Protein AF-A0A815B1P6-F1 (afdb_monomer_lite)

Organism: NCBI:txid433720

Structure (mmCIF, N/CA/C/O backbone):
data_AF-A0A815B1P6-F1
#
_entry.id   AF-A0A815B1P6-F1
#
loop_
_atom_site.group_PDB
_atom_site.id
_atom_site.type_symbol
_atom_site.label_atom_id
_atom_site.label_alt_id
_atom_site.label_comp_id
_atom_site.label_asym_id
_atom_site.label_entity_id
_atom_site.label_seq_id
_atom_site.pdbx_PDB_ins_code
_atom_site.Cartn_x
_atom_site.Cartn_y
_atom_site.Cartn_z
_atom_site.occupancy
_atom_site.B_iso_or_equiv
_atom_site.auth_seq_id
_atom_site.auth_comp_id
_atom_site.auth_asym_id
_atom_site.auth_atom_id
_atom_site.pdbx_PDB_model_num
ATOM 1 N N . MET A 1 1 ? 48.142 -3.566 66.176 1.00 39.28 1 MET A N 1
ATOM 2 C CA . MET A 1 1 ? 48.020 -4.887 65.515 1.00 39.28 1 MET A CA 1
ATOM 3 C C . MET A 1 1 ? 46.578 -5.374 65.612 1.00 39.28 1 MET A C 1
ATOM 5 O O . MET A 1 1 ? 46.010 -5.232 66.684 1.00 39.28 1 MET A O 1
ATOM 9 N N . ARG A 1 2 ? 46.090 -6.019 64.538 1.00 30.42 2 ARG A N 1
ATOM 10 C CA . ARG A 1 2 ? 44.791 -6.703 64.294 1.00 30.42 2 ARG A CA 1
ATOM 11 C C . ARG A 1 2 ? 43.820 -5.960 63.359 1.00 30.42 2 ARG A C 1
ATOM 13 O O . ARG A 1 2 ? 43.646 -4.753 63.458 1.00 30.42 2 ARG A O 1
ATOM 20 N N . ARG A 1 3 ? 43.273 -6.736 62.411 1.00 31.59 3 ARG A N 1
ATOM 21 C CA . ARG A 1 3 ? 42.386 -6.380 61.288 1.00 31.59 3 ARG A CA 1
ATOM 22 C C . ARG A 1 3 ? 41.063 -7.148 61.417 1.00 31.59 3 ARG A C 1
ATOM 24 O O . ARG A 1 3 ? 41.103 -8.297 61.848 1.00 31.59 3 ARG A O 1
ATOM 31 N N . SER A 1 4 ? 39.991 -6.568 60.882 1.00 27.58 4 SER A N 1
ATOM 32 C CA . SER A 1 4 ? 38.848 -7.243 60.229 1.00 27.58 4 SER A CA 1
ATOM 33 C C . SER A 1 4 ? 38.006 -6.146 59.550 1.00 27.58 4 SER A C 1
ATOM 35 O O . SER A 1 4 ? 37.340 -5.385 60.241 1.00 27.58 4 SER A O 1
ATOM 37 N N . SER A 1 5 ? 38.294 -5.786 58.294 1.00 31.67 5 SER A N 1
ATOM 38 C CA . SER A 1 5 ? 37.681 -6.344 57.067 1.00 31.67 5 SER A CA 1
ATOM 39 C C . SER A 1 5 ? 36.229 -5.887 56.847 1.00 31.67 5 SER A C 1
ATOM 41 O O . SER A 1 5 ? 35.300 -6.503 57.362 1.00 31.67 5 SER A O 1
ATOM 43 N N . PHE A 1 6 ? 36.073 -4.821 56.055 1.00 30.84 6 PHE A N 1
ATOM 44 C CA . PHE A 1 6 ? 34.817 -4.438 55.399 1.00 30.84 6 PHE A CA 1
ATOM 45 C C . PHE A 1 6 ? 34.526 -5.388 54.222 1.00 30.84 6 PHE A C 1
ATOM 47 O O . PHE A 1 6 ? 35.464 -5.940 53.643 1.00 30.84 6 PHE A O 1
ATOM 54 N N . GLY A 1 7 ? 33.246 -5.568 53.884 1.00 29.27 7 GLY A N 1
ATOM 55 C CA . GLY A 1 7 ? 32.811 -6.169 52.618 1.00 29.27 7 GLY A CA 1
ATOM 56 C C . GLY A 1 7 ? 32.680 -5.092 51.541 1.00 29.27 7 GLY A C 1
ATOM 57 O O . GLY A 1 7 ? 32.304 -3.968 51.865 1.00 29.27 7 GLY A O 1
ATOM 58 N N . ASP A 1 8 ? 33.026 -5.440 50.305 1.00 31.31 8 ASP A N 1
ATOM 59 C CA . ASP A 1 8 ? 33.195 -4.521 49.173 1.00 31.31 8 ASP A CA 1
ATOM 60 C C . ASP A 1 8 ? 32.276 -4.926 48.009 1.00 31.31 8 ASP A C 1
ATOM 62 O O . ASP A 1 8 ? 31.974 -6.114 47.840 1.00 31.31 8 ASP A O 1
ATOM 66 N N . ASP A 1 9 ? 31.841 -3.952 47.212 1.00 34.06 9 ASP A N 1
ATOM 67 C CA . ASP A 1 9 ? 30.987 -4.187 46.045 1.00 34.06 9 ASP A CA 1
ATOM 68 C C . ASP A 1 9 ? 31.783 -4.898 44.941 1.00 34.06 9 ASP A C 1
ATOM 70 O O . ASP A 1 9 ? 32.860 -4.459 44.540 1.00 34.06 9 ASP A O 1
ATOM 74 N N . SER A 1 10 ? 31.245 -5.993 44.393 1.00 30.42 10 SER A N 1
ATOM 75 C CA . SER A 1 10 ? 31.849 -6.662 43.233 1.00 30.42 10 SER A CA 1
ATOM 76 C C . SER A 1 10 ? 30.818 -7.081 42.187 1.00 30.42 10 SER A C 1
ATOM 78 O O . SER A 1 10 ? 30.199 -8.138 42.244 1.00 30.42 10 SER A O 1
ATOM 80 N N . TYR A 1 11 ? 30.702 -6.197 41.198 1.00 27.20 11 TYR A N 1
ATOM 81 C CA . TYR A 1 11 ? 30.498 -6.476 39.775 1.00 27.20 11 TYR A CA 1
ATOM 82 C C . TYR A 1 11 ? 30.692 -7.964 39.400 1.00 27.20 11 TYR A C 1
ATOM 84 O O . TYR A 1 11 ? 31.814 -8.478 39.460 1.00 27.20 11 TYR A O 1
ATOM 92 N N . GLU A 1 12 ? 29.626 -8.661 38.987 1.00 27.64 12 GLU A N 1
ATOM 93 C CA . GLU A 1 12 ? 29.755 -10.037 38.491 1.00 27.64 12 GLU A CA 1
ATOM 94 C C . GLU A 1 12 ? 30.595 -10.060 37.205 1.00 27.64 12 GLU A C 1
ATOM 96 O O . GLU A 1 12 ? 30.211 -9.517 36.169 1.00 27.64 12 GLU A O 1
ATOM 101 N N . MET A 1 13 ? 31.755 -10.716 37.262 1.00 24.25 13 MET A N 1
ATOM 102 C CA . MET A 1 13 ? 32.588 -10.947 36.083 1.00 24.25 13 MET A CA 1
ATOM 103 C C . MET A 1 13 ? 31.879 -11.910 35.114 1.00 24.25 13 MET A C 1
ATOM 105 O O . MET A 1 13 ? 31.522 -13.021 35.526 1.00 24.25 13 MET A O 1
ATOM 109 N N . PRO A 1 14 ? 31.740 -11.571 33.817 1.00 28.56 14 PRO A N 1
ATOM 110 C CA . PRO A 1 14 ? 31.275 -12.523 32.816 1.00 28.56 14 PRO A CA 1
ATOM 111 C C . PRO A 1 14 ? 32.204 -13.741 32.755 1.00 28.56 14 PRO A C 1
ATOM 113 O O . PRO A 1 14 ? 33.428 -13.614 32.666 1.00 28.56 14 PRO A O 1
ATOM 116 N N . ARG A 1 15 ? 31.620 -14.941 32.818 1.00 29.95 15 ARG A N 1
ATOM 117 C CA . ARG A 1 15 ? 32.366 -16.208 32.820 1.00 29.95 15 ARG A CA 1
ATOM 118 C C . ARG A 1 15 ? 33.103 -16.412 31.483 1.00 29.95 15 ARG A C 1
ATOM 120 O O . ARG A 1 15 ? 32.561 -16.045 30.439 1.00 29.95 15 ARG A O 1
ATOM 127 N N . PRO A 1 16 ? 34.292 -17.045 31.469 1.00 30.78 16 PRO A N 1
ATOM 128 C CA . PRO A 1 16 ? 34.974 -17.382 30.221 1.00 30.78 16 PRO A CA 1
ATOM 129 C C . PRO A 1 16 ? 34.149 -18.392 29.409 1.00 30.78 16 PRO A C 1
ATOM 131 O O . PRO A 1 16 ? 33.621 -19.359 29.960 1.00 30.78 16 PRO A O 1
ATOM 134 N N . CYS A 1 17 ? 34.046 -18.172 28.096 1.00 30.66 17 CYS A N 1
ATOM 135 C CA . CYS A 1 17 ? 33.243 -19.012 27.206 1.00 30.66 17 CYS A CA 1
ATOM 136 C C . CYS A 1 17 ? 33.751 -20.469 27.160 1.00 30.66 17 CYS A C 1
ATOM 138 O O . CYS A 1 17 ? 34.960 -20.689 27.025 1.00 30.66 17 CYS A O 1
ATOM 140 N N . PRO A 1 18 ? 32.855 -21.476 27.182 1.00 33.75 18 PRO A N 1
ATOM 141 C CA . PRO A 1 18 ? 33.195 -22.829 26.759 1.00 33.75 18 PRO A CA 1
ATOM 142 C C . PRO A 1 18 ? 33.588 -22.845 25.276 1.00 33.75 18 PRO A C 1
ATOM 144 O O . PRO A 1 18 ? 33.117 -22.028 24.487 1.00 33.75 18 PRO A O 1
ATOM 147 N N . ARG A 1 19 ? 34.405 -23.823 24.869 1.00 38.09 19 ARG A N 1
ATOM 148 C CA . ARG A 1 19 ? 34.624 -24.116 23.444 1.00 38.09 19 ARG A CA 1
ATOM 149 C C . ARG A 1 19 ? 33.308 -24.611 22.833 1.00 38.09 19 ARG A C 1
ATOM 151 O O . ARG A 1 19 ? 32.900 -25.730 23.129 1.00 38.09 19 ARG A O 1
ATOM 158 N N . GLY A 1 20 ? 32.679 -23.807 21.984 1.00 37.66 20 GLY A N 1
ATOM 159 C CA . GLY A 1 20 ? 31.455 -24.177 21.277 1.00 37.66 20 GLY A CA 1
ATOM 160 C C . GLY A 1 20 ? 31.004 -23.068 20.333 1.00 37.66 20 GLY A C 1
ATOM 161 O O . GLY A 1 20 ? 31.048 -21.893 20.687 1.00 37.66 20 GLY A O 1
ATOM 162 N N . THR A 1 21 ? 30.613 -23.451 19.123 1.00 38.09 21 THR A N 1
ATOM 163 C CA . THR A 1 21 ? 29.996 -22.580 18.116 1.00 38.09 21 THR A CA 1
ATOM 164 C C . THR A 1 21 ? 28.660 -22.027 18.611 1.00 38.09 21 THR A C 1
ATOM 166 O O . THR A 1 21 ? 27.879 -22.767 19.210 1.00 38.09 21 THR A O 1
ATOM 169 N N . TRP A 1 22 ? 28.361 -20.762 18.305 1.00 41.94 22 TRP A N 1
ATOM 170 C CA . TRP A 1 22 ? 26.988 -20.260 18.389 1.00 41.94 22 TRP A CA 1
ATOM 171 C C . TRP A 1 22 ? 26.105 -20.985 17.364 1.00 41.94 22 TRP A C 1
ATOM 173 O O . TRP A 1 22 ? 26.556 -21.296 16.265 1.00 41.94 22 TRP A O 1
ATOM 183 N N . SER A 1 23 ? 24.854 -21.259 17.733 1.00 38.50 23 SER A N 1
ATOM 184 C CA . SER A 1 23 ? 23.866 -21.955 16.898 1.00 38.50 23 SER A CA 1
ATOM 185 C C . SER A 1 23 ? 22.633 -21.073 16.672 1.00 38.50 23 SER A C 1
ATOM 187 O O . SER A 1 23 ? 21.527 -21.410 17.089 1.00 38.50 23 SER A O 1
ATOM 189 N N . GLY A 1 24 ? 22.860 -19.914 16.056 1.00 45.22 24 GLY A N 1
ATOM 190 C CA . GLY A 1 24 ? 21.838 -18.992 15.557 1.00 45.22 24 GLY A CA 1
ATOM 191 C C . GLY A 1 24 ? 22.233 -18.480 14.169 1.00 45.22 24 GLY A C 1
ATOM 192 O O . GLY A 1 24 ? 23.372 -18.686 13.741 1.00 45.22 24 GLY A O 1
ATOM 193 N N . ALA A 1 25 ? 21.305 -17.833 13.462 1.00 36.12 25 ALA A N 1
ATOM 194 C CA . ALA A 1 25 ? 21.608 -17.176 12.189 1.00 36.12 25 ALA A CA 1
ATOM 195 C C . ALA A 1 25 ? 22.727 -16.125 12.378 1.00 36.12 25 ALA A C 1
ATOM 197 O O . ALA A 1 25 ? 22.772 -15.462 13.413 1.00 36.12 25 ALA A O 1
ATOM 198 N N . GLY A 1 26 ? 23.656 -16.023 11.421 1.00 50.31 26 GLY A N 1
ATOM 199 C CA . GLY A 1 26 ? 24.829 -15.134 11.513 1.00 50.31 26 GLY A CA 1
ATOM 200 C C . GLY A 1 26 ? 26.059 -15.689 12.250 1.00 50.31 26 GLY A C 1
ATOM 201 O O . GLY A 1 26 ? 26.994 -14.941 12.528 1.00 50.31 26 GLY A O 1
ATOM 202 N N . ALA A 1 27 ? 26.111 -16.988 12.574 1.00 51.09 27 ALA A N 1
ATOM 203 C CA . ALA A 1 27 ? 27.215 -17.589 13.337 1.00 51.09 27 ALA A CA 1
ATOM 204 C C . ALA A 1 27 ? 28.598 -17.521 12.635 1.00 51.09 27 ALA A C 1
ATOM 206 O O . ALA A 1 27 ? 28.999 -18.431 11.908 1.00 51.09 27 ALA A O 1
ATOM 207 N N . GLY A 1 28 ? 29.361 -16.460 12.913 1.00 57.34 28 GLY A N 1
ATOM 208 C CA . GLY A 1 28 ? 30.761 -16.303 12.505 1.00 57.34 28 GLY A CA 1
ATOM 209 C C . GLY A 1 28 ? 31.775 -17.071 13.368 1.00 57.34 28 GLY A C 1
ATOM 210 O O . GLY A 1 28 ? 31.458 -17.631 14.421 1.00 57.34 28 GLY A O 1
ATOM 211 N N . THR A 1 29 ? 33.045 -17.067 12.948 1.00 60.94 29 THR A N 1
ATOM 212 C CA . THR A 1 29 ? 34.158 -17.663 13.711 1.00 60.94 29 THR A CA 1
ATOM 213 C C . THR A 1 29 ? 34.963 -16.599 14.456 1.00 60.94 29 THR A C 1
ATOM 215 O O . THR A 1 29 ? 35.676 -15.795 13.859 1.00 60.94 29 THR A O 1
ATOM 218 N N . CYS A 1 30 ? 34.877 -16.597 15.789 1.00 55.16 30 CYS A N 1
ATOM 219 C CA . CYS A 1 30 ? 35.552 -15.609 16.634 1.00 55.16 30 CYS A CA 1
ATOM 220 C C . CYS A 1 30 ? 36.887 -16.117 17.196 1.00 55.16 30 CYS A C 1
ATOM 222 O O . CYS A 1 30 ? 36.969 -17.207 17.769 1.00 55.16 30 CYS A O 1
ATOM 224 N N . LYS A 1 31 ? 37.936 -15.295 17.081 1.00 62.06 31 LYS A N 1
ATOM 225 C CA . LYS A 1 31 ? 39.251 -15.508 17.704 1.00 62.06 31 LYS A CA 1
ATOM 226 C C . LYS A 1 31 ? 39.463 -14.501 18.836 1.00 62.06 31 LYS A C 1
ATOM 228 O O . LYS A 1 31 ? 39.115 -13.331 18.711 1.00 62.06 31 LYS A O 1
ATOM 233 N N . SER A 1 32 ? 40.039 -14.966 19.944 1.00 55.31 32 SER A N 1
ATOM 234 C CA . SER A 1 32 ? 40.447 -14.113 21.068 1.00 55.31 32 SER A CA 1
ATOM 235 C C . SER A 1 32 ? 41.844 -13.552 20.822 1.00 55.31 32 SER A C 1
ATOM 237 O O . SER A 1 32 ? 42.763 -14.323 20.544 1.00 55.31 32 SER A O 1
ATOM 239 N N . ASN A 1 33 ? 42.018 -12.238 20.992 1.00 57.22 33 ASN A N 1
ATOM 240 C CA . ASN A 1 33 ? 43.315 -11.563 20.858 1.00 57.22 33 ASN A CA 1
ATOM 241 C C . ASN A 1 33 ? 44.064 -11.421 22.200 1.00 57.22 33 ASN A C 1
ATOM 243 O O . ASN A 1 33 ? 44.988 -10.625 22.326 1.00 57.22 33 ASN A O 1
ATOM 247 N N . GLY A 1 34 ? 43.690 -12.204 23.219 1.00 54.84 34 G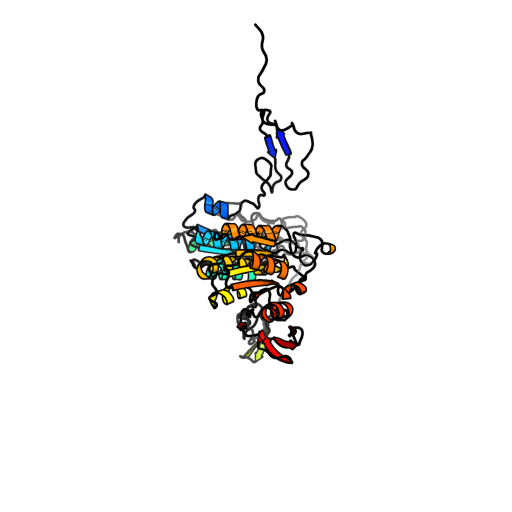LY A N 1
ATOM 248 C CA . GLY A 1 34 ? 44.442 -12.335 24.476 1.00 54.84 34 GLY A CA 1
ATOM 249 C C . GLY A 1 34 ? 44.147 -11.287 25.557 1.00 54.84 34 GLY A C 1
ATOM 250 O O . GLY A 1 34 ? 44.482 -11.520 26.716 1.00 54.84 34 GLY A O 1
ATOM 251 N N . THR A 1 35 ? 43.467 -10.184 25.233 1.00 52.38 35 THR A N 1
ATOM 252 C CA . THR A 1 35 ? 43.112 -9.114 26.188 1.00 52.38 35 THR A CA 1
ATOM 253 C C . THR A 1 35 ? 41.708 -8.567 25.932 1.00 52.38 35 THR A C 1
ATOM 255 O O . THR A 1 35 ? 41.547 -7.545 25.271 1.00 52.38 35 THR A O 1
ATOM 258 N N . ILE A 1 36 ? 40.687 -9.257 26.471 1.00 51.12 36 ILE A N 1
ATOM 259 C CA . ILE A 1 36 ? 39.248 -8.869 26.549 1.00 51.12 36 ILE A CA 1
ATOM 260 C C . ILE A 1 36 ? 38.562 -8.573 25.187 1.00 51.12 36 ILE A C 1
ATOM 262 O O . ILE A 1 36 ? 37.345 -8.449 25.105 1.00 51.12 36 ILE A O 1
ATOM 266 N N . SER A 1 37 ? 39.329 -8.543 24.103 1.00 45.53 37 SER A N 1
ATOM 267 C CA . SER A 1 37 ? 38.927 -8.239 22.738 1.00 45.53 37 SER A CA 1
ATOM 268 C C . SER A 1 37 ? 38.907 -9.506 21.888 1.00 45.53 37 SER A C 1
ATOM 270 O O . SER A 1 37 ? 39.754 -10.401 22.006 1.00 45.53 37 SER A O 1
ATOM 272 N N . PHE A 1 38 ? 37.909 -9.568 21.019 1.00 57.44 38 PHE A N 1
ATOM 273 C CA . PHE A 1 38 ? 37.662 -10.654 20.086 1.00 57.44 38 PHE A CA 1
ATOM 274 C C . PHE A 1 38 ? 37.532 -10.073 18.681 1.00 57.44 38 PHE A C 1
ATOM 276 O O . PHE A 1 38 ? 37.088 -8.943 18.499 1.00 57.44 38 PHE A O 1
ATOM 283 N N . THR A 1 39 ? 37.935 -10.852 17.686 1.00 55.31 39 THR A N 1
ATOM 284 C CA . THR A 1 39 ? 37.709 -10.539 16.275 1.00 55.31 39 THR A CA 1
ATOM 285 C C . THR A 1 39 ? 36.921 -11.692 15.681 1.00 55.31 39 THR A C 1
ATOM 287 O O . THR A 1 39 ? 37.400 -12.830 15.676 1.00 55.31 39 THR A O 1
ATOM 290 N N . CYS A 1 40 ? 35.704 -11.408 15.230 1.00 61.84 40 CYS A N 1
ATOM 291 C CA . CYS A 1 40 ? 34.842 -12.370 14.558 1.00 61.84 40 CYS A CA 1
ATOM 292 C C . CYS A 1 40 ? 34.992 -12.239 13.041 1.00 61.84 40 CYS A C 1
ATOM 294 O O . CYS A 1 40 ? 35.041 -11.135 12.508 1.00 61.84 40 CYS A O 1
ATOM 296 N N . ILE A 1 41 ? 35.109 -13.379 12.362 1.00 66.06 41 ILE A N 1
ATOM 297 C CA . ILE A 1 41 ? 35.019 -13.481 10.905 1.00 66.06 41 ILE A CA 1
ATOM 298 C C . ILE A 1 41 ? 33.587 -13.909 10.601 1.00 66.06 41 ILE A C 1
ATOM 300 O O . ILE A 1 41 ? 33.187 -15.016 10.977 1.00 66.06 41 ILE A O 1
ATOM 304 N N . CYS A 1 42 ? 32.822 -13.015 9.989 1.00 58.25 42 CYS A N 1
ATOM 305 C CA . CYS A 1 42 ? 31.408 -13.214 9.694 1.00 58.25 42 CYS A CA 1
ATOM 306 C C . CYS A 1 42 ? 31.203 -13.938 8.352 1.00 58.25 42 CYS A C 1
ATOM 308 O O . CYS A 1 42 ? 32.096 -13.886 7.505 1.00 58.25 42 CYS A O 1
ATOM 310 N N . PRO A 1 43 ? 30.059 -14.622 8.154 1.00 63.78 43 PRO A N 1
ATOM 311 C CA . PRO A 1 43 ? 29.588 -14.997 6.821 1.00 63.78 43 PRO A CA 1
ATOM 312 C C . PRO A 1 43 ? 29.366 -13.752 5.951 1.00 63.78 43 PRO A C 1
ATOM 314 O O . PRO A 1 43 ? 29.139 -12.671 6.493 1.00 63.78 43 PRO A O 1
ATOM 317 N N . ASP A 1 44 ? 29.375 -13.913 4.626 1.00 51.34 44 ASP A N 1
ATOM 318 C CA . ASP A 1 44 ? 29.385 -12.792 3.669 1.00 51.34 44 ASP A CA 1
ATOM 319 C C . ASP A 1 44 ? 28.204 -11.815 3.822 1.00 51.34 44 ASP A C 1
ATOM 321 O O . ASP A 1 44 ? 28.347 -10.636 3.512 1.00 51.34 44 ASP A O 1
ATOM 325 N N . THR A 1 45 ? 27.068 -12.276 4.359 1.00 51.31 45 THR A N 1
ATOM 326 C CA . THR A 1 45 ? 25.866 -11.463 4.600 1.00 51.31 45 THR A CA 1
ATOM 327 C C . THR A 1 45 ? 25.759 -10.871 6.013 1.00 51.31 45 THR A C 1
ATOM 329 O O . THR A 1 45 ? 24.679 -10.437 6.408 1.00 51.31 45 THR A O 1
ATOM 332 N N . TYR A 1 46 ? 26.836 -10.849 6.811 1.00 54.59 46 TYR A N 1
ATOM 333 C CA . TYR A 1 46 ? 26.812 -10.342 8.194 1.00 54.59 46 TYR A CA 1
ATOM 334 C C . TYR A 1 46 ? 28.028 -9.473 8.561 1.00 54.59 46 TYR A C 1
ATOM 336 O O . TYR A 1 46 ? 29.153 -9.722 8.134 1.00 54.59 46 TYR A O 1
ATOM 344 N N . TYR A 1 47 ? 27.825 -8.481 9.434 1.00 60.66 47 TYR A N 1
ATOM 345 C CA . TYR A 1 47 ? 28.879 -7.631 9.999 1.00 60.66 47 TYR A CA 1
ATOM 346 C C . TYR A 1 47 ? 28.595 -7.210 11.455 1.00 60.66 47 TYR A C 1
ATOM 348 O O . TYR A 1 47 ? 27.600 -7.604 12.060 1.00 60.66 47 TYR A O 1
ATOM 356 N N . GLY A 1 48 ? 29.509 -6.433 12.047 1.00 54.88 48 GLY A N 1
ATOM 357 C CA . GLY A 1 48 ? 29.476 -6.037 13.462 1.00 54.88 48 GLY A CA 1
ATOM 358 C C . GLY A 1 48 ? 30.540 -6.749 14.302 1.00 54.88 48 GLY A C 1
ATOM 359 O O . GLY A 1 48 ? 31.245 -7.631 13.810 1.00 54.88 48 GLY A O 1
ATOM 360 N N . GLU A 1 49 ? 30.698 -6.366 15.573 1.00 63.25 49 GLU A N 1
ATOM 361 C CA . GLU A 1 49 ? 31.739 -6.953 16.446 1.00 63.25 49 GLU A CA 1
ATOM 362 C C . GLU A 1 49 ? 31.487 -8.437 16.769 1.00 63.25 49 GLU A C 1
ATOM 364 O O . GLU A 1 49 ? 32.393 -9.144 17.219 1.00 63.25 49 GLU A O 1
ATOM 369 N N . ARG A 1 50 ? 30.253 -8.907 16.561 1.00 59.59 50 ARG A N 1
ATOM 370 C CA . ARG A 1 50 ? 29.770 -10.260 16.857 1.00 59.59 50 ARG A CA 1
ATOM 371 C C . ARG A 1 50 ? 28.978 -10.872 15.696 1.00 59.59 50 ARG A C 1
ATOM 373 O O . ARG A 1 50 ? 28.325 -11.889 15.912 1.00 59.59 50 ARG A O 1
ATOM 380 N N . CYS A 1 51 ? 29.056 -10.286 14.498 1.00 58.12 51 CYS A N 1
ATOM 381 C CA . CYS A 1 51 ? 28.237 -10.657 13.336 1.00 58.12 51 CYS A CA 1
ATOM 382 C C . CYS A 1 51 ? 26.727 -10.488 13.591 1.00 58.12 51 CYS A C 1
ATOM 384 O O . CYS A 1 51 ? 25.911 -11.271 13.117 1.00 58.12 51 CYS A O 1
ATOM 386 N N . GLU A 1 52 ? 26.369 -9.486 14.398 1.00 57.84 52 GLU A N 1
ATOM 387 C CA . GLU A 1 52 ? 25.007 -9.227 14.869 1.00 57.84 52 GLU A CA 1
ATOM 388 C C . GLU A 1 52 ? 24.125 -8.423 13.900 1.00 57.84 52 GLU A C 1
ATOM 390 O O . GLU A 1 52 ? 22.962 -8.193 14.214 1.00 57.84 52 GLU A O 1
ATOM 395 N N . LYS A 1 53 ? 24.677 -7.980 12.765 1.00 49.31 53 LYS A N 1
ATOM 396 C CA . LYS A 1 53 ? 24.017 -7.149 11.744 1.00 49.31 53 LYS A CA 1
ATOM 397 C C . LYS A 1 53 ? 24.068 -7.870 10.407 1.00 49.31 53 LYS A C 1
ATOM 399 O O . LYS A 1 53 ? 25.102 -8.478 10.125 1.00 49.31 53 LYS A O 1
ATOM 404 N N . THR A 1 54 ? 23.034 -7.791 9.577 1.00 49.44 54 THR A N 1
ATOM 405 C CA . THR A 1 54 ? 23.102 -8.320 8.199 1.00 49.44 54 THR A CA 1
ATOM 406 C C . THR A 1 54 ? 23.639 -7.277 7.216 1.00 49.44 54 THR A C 1
ATOM 408 O O . THR A 1 54 ? 23.582 -6.080 7.478 1.00 49.44 54 THR A O 1
ATOM 411 N N . THR A 1 55 ? 24.162 -7.692 6.059 1.00 49.69 55 THR A N 1
ATOM 412 C CA . THR A 1 55 ? 24.480 -6.772 4.943 1.00 49.69 55 THR A CA 1
ATOM 413 C C . THR A 1 55 ? 23.248 -6.040 4.426 1.00 49.69 55 THR A C 1
ATOM 415 O O . THR A 1 55 ? 23.350 -4.891 4.005 1.00 49.69 55 THR A O 1
ATOM 418 N N . ASP A 1 56 ? 22.092 -6.685 4.544 1.00 49.94 56 ASP A N 1
ATOM 419 C CA . ASP A 1 56 ? 20.767 -6.159 4.222 1.00 49.94 56 ASP A CA 1
ATOM 420 C C . ASP A 1 56 ? 20.384 -5.003 5.182 1.00 49.94 56 ASP A C 1
ATOM 422 O O . ASP A 1 56 ? 19.564 -4.148 4.859 1.00 49.94 56 ASP A O 1
ATOM 426 N N . GLU A 1 57 ? 21.039 -4.931 6.350 1.00 42.81 57 GLU A N 1
ATOM 427 C CA . GLU A 1 57 ? 20.915 -3.885 7.373 1.00 42.81 57 GLU A CA 1
ATOM 428 C C . GLU A 1 57 ? 21.999 -2.787 7.280 1.00 42.81 57 GLU A C 1
ATOM 430 O O . GLU A 1 57 ? 22.240 -2.063 8.249 1.00 42.81 57 GLU A O 1
ATOM 435 N N . GLN A 1 58 ? 22.577 -2.536 6.097 1.00 46.28 58 GLN A N 1
ATOM 436 C CA . GLN A 1 58 ? 22.716 -1.125 5.713 1.00 46.28 58 GLN A CA 1
ATOM 437 C C . GLN A 1 58 ? 21.364 -0.649 5.195 1.00 46.28 58 GLN A C 1
ATOM 439 O O . GLN A 1 58 ? 21.126 -0.613 3.990 1.00 46.28 58 GLN A O 1
ATOM 444 N N . THR A 1 59 ? 20.487 -0.227 6.111 1.00 53.94 59 THR A N 1
ATOM 445 C CA . THR A 1 59 ? 19.301 0.544 5.729 1.00 53.94 59 THR A CA 1
ATOM 446 C C . THR A 1 59 ? 19.802 1.716 4.889 1.00 53.94 59 THR A C 1
ATOM 448 O O . THR A 1 59 ? 20.540 2.561 5.399 1.00 53.94 59 THR A O 1
ATOM 451 N N . ILE A 1 60 ? 19.443 1.789 3.604 1.00 51.88 60 ILE A N 1
ATOM 452 C CA . ILE A 1 60 ? 19.940 2.865 2.727 1.00 51.88 60 ILE A CA 1
ATOM 453 C C . ILE A 1 60 ? 19.543 4.239 3.299 1.00 51.88 60 ILE A C 1
ATOM 455 O O . ILE A 1 60 ? 20.302 5.204 3.209 1.00 51.88 60 ILE A O 1
ATOM 459 N N . LEU A 1 61 ? 18.437 4.291 4.046 1.00 49.44 61 LEU A N 1
ATOM 460 C CA . LEU A 1 61 ? 18.065 5.389 4.937 1.00 49.44 61 LEU A CA 1
ATOM 461 C C . LEU A 1 61 ? 19.198 5.874 5.871 1.00 49.44 61 LEU A C 1
ATOM 463 O O . LEU A 1 61 ? 19.414 7.082 5.967 1.00 49.44 61 LEU A O 1
ATOM 467 N N . GLU A 1 62 ? 19.930 4.988 6.556 1.00 54.66 62 GLU A N 1
ATOM 468 C CA . GLU A 1 62 ? 21.078 5.369 7.395 1.00 54.66 62 GLU A CA 1
ATOM 469 C C . GLU A 1 62 ? 22.220 5.947 6.552 1.00 54.66 62 GLU A C 1
ATOM 471 O O . GLU A 1 62 ? 22.851 6.922 6.962 1.00 54.66 62 GLU A O 1
ATOM 476 N N . VAL A 1 63 ? 22.462 5.402 5.355 1.00 58.78 63 VAL A N 1
ATOM 477 C CA . VAL A 1 63 ? 23.491 5.899 4.428 1.00 58.78 63 VAL A CA 1
ATOM 478 C C . VAL A 1 63 ? 23.155 7.317 3.954 1.00 58.78 63 VAL A C 1
ATOM 480 O O . VAL A 1 63 ? 23.992 8.213 4.068 1.00 58.78 63 VAL A O 1
ATOM 483 N N . PHE A 1 64 ? 21.927 7.563 3.497 1.00 55.25 64 PHE A N 1
ATOM 484 C CA . PHE A 1 64 ? 21.484 8.895 3.071 1.00 55.25 64 PHE A CA 1
ATOM 485 C C . PHE A 1 64 ? 21.468 9.889 4.245 1.00 55.25 64 PHE A C 1
ATOM 487 O O . PHE A 1 64 ? 22.002 10.995 4.132 1.00 55.25 64 PHE A O 1
ATOM 494 N N . THR A 1 65 ? 20.923 9.489 5.401 1.00 53.22 65 THR A N 1
ATOM 495 C CA . THR A 1 65 ? 20.760 10.387 6.559 1.00 53.22 65 THR A CA 1
ATOM 496 C C . THR A 1 65 ? 22.097 10.717 7.235 1.00 53.22 65 THR A C 1
ATOM 498 O O . THR A 1 65 ? 22.309 11.857 7.641 1.00 53.22 65 THR A O 1
ATOM 501 N N . ARG A 1 66 ? 23.035 9.761 7.343 1.00 60.91 66 ARG A N 1
ATOM 502 C CA . ARG A 1 66 ? 24.340 9.987 7.999 1.00 60.91 66 ARG A CA 1
ATOM 503 C C . ARG A 1 66 ? 25.273 10.871 7.174 1.00 60.91 66 ARG A C 1
ATOM 505 O O . ARG A 1 66 ? 26.079 11.597 7.751 1.00 60.91 66 ARG A O 1
ATOM 512 N N . ASN A 1 67 ? 25.203 10.789 5.846 1.00 60.91 67 ASN A N 1
ATOM 513 C CA . ASN A 1 67 ? 26.150 11.476 4.967 1.00 60.91 67 ASN A CA 1
ATOM 514 C C . ASN A 1 67 ? 25.678 12.873 4.507 1.00 60.91 67 ASN A C 1
ATOM 516 O O . ASN A 1 67 ? 26.438 13.559 3.827 1.00 60.91 67 ASN A O 1
ATOM 520 N N . ASN A 1 68 ? 24.469 13.308 4.899 1.00 64.12 68 ASN A N 1
ATOM 521 C CA . ASN A 1 68 ? 23.911 14.644 4.626 1.00 64.12 68 ASN A CA 1
ATOM 522 C C . ASN A 1 68 ? 24.010 15.042 3.136 1.00 64.12 68 ASN A C 1
ATOM 524 O O . ASN A 1 68 ? 24.463 16.137 2.791 1.00 64.12 68 ASN A O 1
ATOM 528 N N . TRP A 1 69 ? 23.646 14.112 2.250 1.00 68.12 69 TRP A N 1
ATOM 529 C CA . TRP A 1 69 ? 23.743 14.308 0.807 1.00 68.12 69 TRP A CA 1
ATOM 530 C C . TRP A 1 69 ? 22.731 15.345 0.297 1.00 68.12 69 TRP A C 1
ATOM 532 O O . TRP A 1 69 ? 21.555 15.344 0.663 1.00 68.12 69 TRP A O 1
ATOM 542 N N . THR A 1 70 ? 23.198 16.225 -0.585 1.00 68.88 70 THR A N 1
ATOM 543 C CA . THR A 1 70 ? 22.415 17.278 -1.242 1.00 68.88 70 THR A CA 1
ATOM 544 C C . THR A 1 70 ? 22.718 17.277 -2.734 1.00 68.88 70 THR A C 1
ATOM 546 O O . THR A 1 70 ? 23.844 16.966 -3.114 1.00 68.88 70 THR A O 1
ATOM 549 N N . ASP A 1 71 ? 21.735 17.649 -3.558 1.00 72.31 71 ASP A N 1
ATOM 550 C CA . ASP A 1 71 ? 21.819 17.619 -5.026 1.00 72.31 71 ASP A CA 1
ATOM 551 C C . ASP A 1 71 ? 22.091 16.202 -5.567 1.00 72.31 71 ASP A C 1
ATOM 553 O O . ASP A 1 71 ? 23.009 15.956 -6.347 1.00 72.31 71 ASP A O 1
ATOM 557 N N . VAL A 1 72 ? 21.279 15.246 -5.102 1.00 75.00 72 VAL A N 1
ATOM 558 C CA . VAL A 1 72 ? 21.437 13.813 -5.393 1.00 75.00 72 VAL A CA 1
ATOM 559 C C . VAL A 1 72 ? 20.758 13.440 -6.713 1.00 75.00 72 VAL A C 1
ATOM 561 O O . VAL A 1 72 ? 19.618 13.830 -6.965 1.00 75.00 72 VAL A O 1
ATOM 564 N N . LEU A 1 73 ? 21.444 12.632 -7.520 1.00 77.25 73 LEU A N 1
ATOM 565 C CA . LEU A 1 73 ? 20.858 11.813 -8.582 1.00 77.25 73 LEU A CA 1
ATOM 566 C C . LEU A 1 73 ? 20.665 10.402 -8.015 1.00 77.25 73 LEU A C 1
ATOM 568 O O . LEU A 1 73 ? 21.644 9.769 -7.619 1.00 77.25 73 LEU A O 1
ATOM 572 N N . ALA A 1 74 ? 19.425 9.923 -7.957 1.00 79.62 74 ALA A N 1
ATOM 573 C CA . ALA A 1 74 ? 19.113 8.561 -7.542 1.00 79.62 74 ALA A CA 1
ATOM 574 C C . ALA A 1 74 ? 18.884 7.694 -8.786 1.00 79.62 74 ALA A C 1
ATOM 576 O O . ALA A 1 74 ? 17.931 7.932 -9.523 1.00 79.62 74 ALA A O 1
ATOM 577 N N . VAL A 1 75 ? 19.753 6.706 -9.016 1.00 81.31 75 VAL A N 1
ATOM 578 C CA . VAL A 1 75 ? 19.567 5.666 -10.040 1.00 81.31 75 VAL A CA 1
ATOM 579 C C . VAL A 1 75 ? 19.261 4.363 -9.314 1.00 81.31 75 VAL A C 1
ATOM 581 O O . VAL A 1 75 ? 19.999 3.984 -8.406 1.00 81.31 75 VAL A O 1
ATOM 584 N N . ILE A 1 76 ? 18.125 3.759 -9.646 1.00 78.62 76 ILE A N 1
ATOM 585 C CA . ILE A 1 76 ? 17.454 2.739 -8.845 1.00 78.62 76 ILE A CA 1
ATOM 586 C C . ILE A 1 76 ? 17.049 1.590 -9.766 1.00 78.62 76 ILE A C 1
ATOM 588 O O . ILE A 1 76 ? 16.295 1.784 -10.721 1.00 78.62 76 ILE A O 1
ATOM 592 N N . ASP A 1 77 ? 17.548 0.402 -9.446 1.00 77.62 77 ASP A N 1
ATOM 593 C CA . ASP A 1 77 ? 17.105 -0.849 -10.048 1.00 77.62 77 ASP A CA 1
ATOM 594 C C . ASP A 1 77 ? 15.694 -1.198 -9.549 1.00 77.62 77 ASP A C 1
ATOM 596 O O . ASP A 1 77 ? 15.425 -1.171 -8.343 1.00 77.62 77 ASP A O 1
ATOM 600 N N . VAL A 1 78 ? 14.792 -1.493 -10.486 1.00 73.44 78 VAL A N 1
ATOM 601 C CA . VAL A 1 78 ? 13.418 -1.942 -10.226 1.00 73.44 78 VAL A CA 1
ATOM 602 C C . VAL A 1 78 ? 13.047 -3.196 -11.033 1.00 73.44 78 VAL A C 1
ATOM 604 O O . VAL A 1 78 ? 11.880 -3.421 -11.366 1.00 73.44 78 VAL A O 1
ATOM 607 N N . THR A 1 79 ? 14.042 -4.020 -11.363 1.00 72.94 79 THR A N 1
ATOM 608 C CA . THR A 1 79 ? 13.872 -5.364 -11.935 1.00 72.94 79 THR A CA 1
ATOM 609 C C . THR A 1 79 ? 13.063 -6.307 -11.027 1.00 72.94 79 THR A C 1
ATOM 611 O O . THR A 1 79 ? 12.844 -6.072 -9.838 1.00 72.94 79 THR A O 1
ATOM 614 N N . GLY A 1 80 ? 12.592 -7.426 -11.584 1.00 60.59 80 GLY A N 1
ATOM 615 C CA . GLY A 1 80 ? 11.803 -8.426 -10.857 1.00 60.59 80 GLY A CA 1
ATOM 616 C C . GLY A 1 80 ? 12.582 -9.136 -9.743 1.00 60.59 80 GLY A C 1
ATOM 617 O O . GLY A 1 80 ? 11.985 -9.539 -8.746 1.00 60.59 80 GLY A O 1
ATOM 618 N N . SER A 1 81 ? 13.910 -9.232 -9.866 1.00 57.22 81 SER A N 1
ATOM 619 C CA . SER A 1 81 ? 14.822 -9.691 -8.806 1.00 57.22 81 SER A CA 1
ATOM 620 C C . SER A 1 81 ? 14.812 -8.746 -7.596 1.00 57.22 81 SER A C 1
ATOM 622 O O . SER A 1 81 ? 14.931 -9.210 -6.462 1.00 57.22 81 SER A O 1
ATOM 624 N N . MET A 1 82 ? 14.570 -7.450 -7.818 1.00 59.81 82 MET A N 1
ATOM 625 C CA . MET A 1 82 ? 14.389 -6.431 -6.783 1.00 59.81 82 MET A CA 1
ATOM 626 C C . MET A 1 82 ? 12.981 -6.394 -6.168 1.00 59.81 82 MET A C 1
ATOM 628 O O . MET A 1 82 ? 12.790 -5.678 -5.188 1.00 59.81 82 MET A O 1
ATOM 632 N N . HIS A 1 83 ? 11.996 -7.175 -6.636 1.00 53.09 83 HIS A N 1
ATOM 633 C CA . HIS A 1 83 ? 10.637 -7.184 -6.057 1.00 53.09 83 HIS A CA 1
ATOM 634 C C . HIS A 1 83 ? 10.597 -7.428 -4.526 1.00 53.09 83 HIS A C 1
ATOM 636 O O . HIS A 1 83 ? 9.824 -6.741 -3.855 1.00 53.09 83 HIS A O 1
ATOM 642 N N . PRO A 1 84 ? 11.409 -8.320 -3.916 1.00 47.66 84 PRO A N 1
ATOM 643 C CA . PRO A 1 84 ? 11.463 -8.469 -2.454 1.00 47.66 84 PRO A CA 1
ATOM 644 C C . PRO A 1 84 ? 11.981 -7.221 -1.715 1.00 47.66 84 PRO A C 1
ATOM 646 O O . PRO A 1 84 ? 11.743 -7.073 -0.521 1.00 47.66 84 PRO A O 1
ATOM 649 N N . CYS A 1 85 ? 12.680 -6.329 -2.424 1.00 50.81 85 CYS A N 1
ATOM 650 C CA . CYS A 1 85 ? 13.284 -5.097 -1.914 1.00 50.81 85 CYS A CA 1
ATOM 651 C C . CYS A 1 85 ? 12.535 -3.828 -2.369 1.00 50.81 85 CYS A C 1
ATOM 653 O O . CYS A 1 85 ? 12.806 -2.743 -1.854 1.00 50.81 85 CYS A O 1
ATOM 655 N N . ALA A 1 86 ? 11.610 -3.927 -3.331 1.00 54.06 86 ALA A N 1
ATOM 656 C CA . ALA A 1 86 ? 10.953 -2.785 -3.972 1.00 54.06 86 ALA A CA 1
ATOM 657 C C . ALA A 1 86 ? 10.109 -1.956 -2.989 1.00 54.06 86 ALA A C 1
ATOM 659 O O . ALA A 1 86 ? 10.047 -0.728 -3.077 1.00 54.06 86 ALA A O 1
ATOM 660 N N . GLU A 1 87 ? 9.517 -2.615 -1.996 1.00 53.31 87 GLU A N 1
ATOM 661 C CA . GLU A 1 87 ? 8.846 -1.963 -0.874 1.00 53.31 87 GLU A CA 1
ATOM 662 C C . GLU A 1 87 ? 9.827 -1.114 -0.048 1.00 53.31 87 GLU A C 1
ATOM 664 O O . GLU A 1 87 ? 9.577 0.065 0.213 1.00 53.31 87 GLU A O 1
ATOM 669 N N . THR A 1 88 ? 10.987 -1.683 0.289 1.00 54.34 88 THR A N 1
ATOM 670 C CA . THR A 1 88 ? 12.044 -1.007 1.048 1.00 54.34 88 THR A CA 1
ATOM 671 C C . THR A 1 88 ? 12.625 0.167 0.255 1.00 54.34 88 THR A C 1
ATOM 673 O O . THR A 1 88 ? 12.834 1.245 0.808 1.00 54.34 88 THR A O 1
ATOM 676 N N . VAL A 1 89 ? 12.795 0.011 -1.063 1.00 63.97 89 VAL A N 1
ATOM 677 C CA . VAL A 1 89 ? 13.174 1.086 -1.997 1.00 63.97 89 VAL A CA 1
ATOM 678 C C . VAL A 1 89 ? 12.130 2.209 -2.010 1.00 63.97 89 VAL A C 1
ATOM 680 O O . VAL A 1 89 ? 12.496 3.378 -1.877 1.00 63.97 89 VAL A O 1
ATOM 683 N N . SER A 1 90 ? 10.838 1.876 -2.068 1.00 60.78 90 SER A N 1
ATOM 684 C CA . SER A 1 90 ? 9.728 2.843 -2.020 1.00 60.78 90 SER A CA 1
ATOM 685 C C . SER A 1 90 ? 9.707 3.639 -0.705 1.00 60.78 90 SER A C 1
ATOM 687 O O . SER A 1 90 ? 9.543 4.866 -0.699 1.00 60.78 90 SER A O 1
ATOM 689 N N . GLN A 1 91 ? 9.922 2.955 0.423 1.00 57.91 91 GLN A N 1
ATOM 690 C CA . GLN A 1 91 ? 10.045 3.555 1.757 1.00 57.91 91 GLN A CA 1
ATOM 691 C C . GLN A 1 91 ? 11.279 4.466 1.851 1.00 57.91 91 GLN A C 1
ATOM 693 O O . GLN A 1 91 ? 11.178 5.607 2.314 1.00 57.91 91 GLN A O 1
ATOM 698 N N . TRP A 1 92 ? 12.439 4.014 1.358 1.00 65.38 92 TRP A N 1
ATOM 699 C CA . TRP A 1 92 ? 13.663 4.818 1.316 1.00 65.38 92 TRP A CA 1
ATOM 700 C C . TRP A 1 92 ? 13.495 6.067 0.466 1.00 65.38 92 TRP A C 1
ATOM 702 O O . TRP A 1 92 ? 13.888 7.141 0.911 1.00 65.38 92 TRP A O 1
ATOM 712 N N . MET A 1 93 ? 12.889 5.962 -0.717 1.00 68.81 93 MET A N 1
ATOM 713 C CA . MET A 1 93 ? 12.615 7.114 -1.571 1.00 68.81 93 MET A CA 1
ATOM 714 C C . MET A 1 93 ? 11.716 8.125 -0.878 1.00 68.81 93 MET A C 1
ATOM 716 O O . MET A 1 93 ? 12.045 9.306 -0.891 1.00 68.81 93 MET A O 1
ATOM 720 N N . SER A 1 94 ? 10.639 7.674 -0.233 1.00 63.38 94 SER A N 1
ATOM 721 C CA . SER A 1 94 ? 9.708 8.548 0.490 1.00 63.38 94 SER A CA 1
ATOM 722 C C . SER A 1 94 ? 10.423 9.321 1.608 1.00 63.38 94 SER A C 1
ATOM 724 O O . SER A 1 94 ? 10.361 10.549 1.666 1.00 63.38 94 SER A O 1
ATOM 726 N N . LEU A 1 95 ? 11.216 8.625 2.429 1.00 60.38 95 LEU A N 1
ATOM 727 C CA . LEU A 1 95 ? 11.975 9.227 3.531 1.00 60.38 95 LEU A CA 1
ATOM 728 C C . LEU A 1 95 ? 13.183 10.066 3.072 1.00 60.38 95 LEU A C 1
ATOM 730 O O . LEU A 1 95 ? 13.565 11.022 3.752 1.00 60.38 95 LEU A O 1
ATOM 734 N N . ALA A 1 96 ? 13.815 9.714 1.950 1.00 64.31 96 ALA A N 1
ATOM 735 C CA . ALA A 1 96 ? 14.943 10.448 1.385 1.00 64.31 96 ALA A CA 1
ATOM 736 C C . ALA A 1 96 ? 14.485 11.688 0.605 1.00 64.31 96 ALA A C 1
ATOM 738 O O . ALA A 1 96 ? 15.190 12.691 0.640 1.00 64.31 96 ALA A O 1
ATOM 739 N N . HIS A 1 97 ? 13.311 11.666 -0.031 1.00 70.62 97 HIS A N 1
ATOM 740 C CA . HIS A 1 97 ? 12.712 12.820 -0.714 1.00 70.62 97 HIS A CA 1
ATOM 741 C C . HIS A 1 97 ? 12.457 13.985 0.254 1.00 70.62 97 HIS A C 1
ATOM 743 O O . HIS A 1 97 ? 12.724 15.138 -0.069 1.00 70.62 97 HIS A O 1
ATOM 749 N N . GLU A 1 98 ? 11.994 13.681 1.471 1.00 61.25 98 GLU A N 1
ATOM 750 C CA . GLU A 1 98 ? 11.765 14.676 2.527 1.00 61.25 98 GLU A CA 1
ATOM 751 C C . GLU A 1 98 ? 13.072 15.220 3.137 1.00 61.25 98 GLU A C 1
ATOM 753 O O . GLU A 1 98 ? 13.140 16.383 3.538 1.00 61.25 98 GLU A O 1
ATOM 758 N N . LYS A 1 99 ? 14.117 14.384 3.240 1.00 60.12 99 LYS A N 1
ATOM 759 C CA . LYS A 1 99 ? 15.355 14.698 3.988 1.00 60.12 99 LYS A CA 1
ATOM 760 C C . LYS A 1 99 ? 16.540 15.120 3.122 1.00 60.12 99 LYS A C 1
ATOM 762 O O . LYS A 1 99 ? 17.474 15.733 3.636 1.00 60.12 99 LYS A O 1
ATOM 767 N N . THR A 1 100 ? 16.538 14.777 1.839 1.00 61.22 100 THR A N 1
ATOM 768 C CA . THR A 1 100 ? 17.639 15.032 0.905 1.00 61.22 100 THR A CA 1
ATOM 769 C C . THR A 1 100 ? 17.110 15.700 -0.355 1.00 61.22 100 THR A C 1
ATOM 771 O O . THR A 1 100 ? 16.056 15.360 -0.879 1.00 61.22 100 THR A O 1
ATOM 774 N N . ASN A 1 101 ? 17.861 16.677 -0.854 1.00 68.38 101 ASN A N 1
ATOM 775 C CA . ASN A 1 101 ? 17.532 17.415 -2.070 1.00 68.38 101 ASN A CA 1
ATOM 776 C C . ASN A 1 101 ? 17.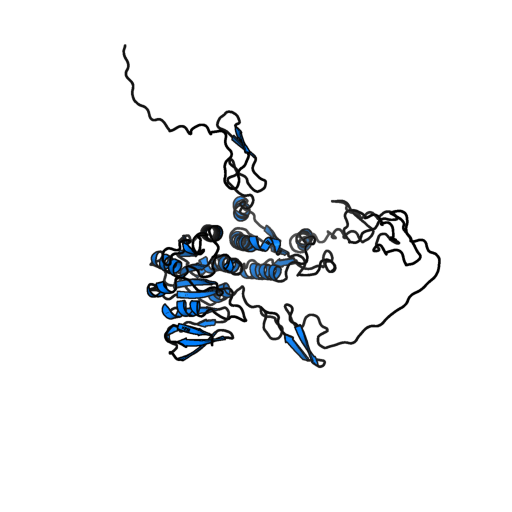876 16.551 -3.301 1.00 68.38 101 ASN A C 1
ATOM 778 O O . ASN A 1 101 ? 18.875 16.805 -3.978 1.00 68.38 101 ASN A O 1
ATOM 782 N N . ILE A 1 102 ? 17.097 15.488 -3.530 1.00 76.56 102 ILE A N 1
ATOM 783 C CA . ILE A 1 102 ? 17.182 14.650 -4.732 1.00 76.56 102 ILE A CA 1
ATOM 784 C C . ILE A 1 102 ? 16.639 15.467 -5.906 1.00 76.56 102 ILE A C 1
ATOM 786 O O . ILE A 1 102 ? 15.511 15.955 -5.866 1.00 76.56 102 ILE A O 1
ATOM 790 N N . LYS A 1 103 ? 17.472 15.668 -6.930 1.00 76.00 103 LYS A N 1
ATOM 791 C CA . LYS A 1 103 ? 17.125 16.444 -8.130 1.00 76.00 103 LYS A CA 1
ATOM 792 C C . LYS A 1 103 ? 16.453 15.609 -9.194 1.00 76.00 103 LYS A C 1
ATOM 794 O O . LYS A 1 103 ? 15.555 16.109 -9.858 1.00 76.00 103 LYS A O 1
ATOM 799 N N . THR A 1 104 ? 16.893 14.366 -9.327 1.00 79.88 104 THR A N 1
ATOM 800 C CA . THR A 1 104 ? 16.438 13.472 -10.379 1.00 79.88 104 THR A CA 1
ATOM 801 C C . THR A 1 104 ? 16.386 12.050 -9.850 1.00 79.88 104 THR A C 1
ATOM 803 O O . THR A 1 104 ? 17.328 11.586 -9.201 1.00 79.88 104 THR A O 1
ATOM 806 N N . TYR A 1 105 ? 15.292 11.364 -10.158 1.00 79.06 105 TYR A N 1
ATOM 807 C CA . TYR A 1 105 ? 15.138 9.928 -9.985 1.00 79.06 105 TYR A CA 1
ATOM 808 C C . TYR A 1 105 ? 15.220 9.255 -11.348 1.00 79.06 105 TYR A C 1
ATOM 810 O O . TYR A 1 105 ? 14.695 9.783 -12.329 1.00 79.06 105 TYR A O 1
ATOM 818 N N . VAL A 1 106 ? 15.853 8.090 -11.392 1.00 82.94 106 VAL A N 1
ATOM 819 C CA . VAL A 1 106 ? 15.931 7.218 -12.559 1.00 82.94 106 VAL A CA 1
ATOM 820 C C . VAL A 1 106 ? 15.655 5.808 -12.089 1.00 82.94 106 VAL A C 1
ATOM 822 O O . VAL A 1 106 ? 16.408 5.265 -11.286 1.00 82.94 106 VAL A O 1
ATOM 825 N N . PHE A 1 107 ? 14.585 5.229 -12.602 1.00 80.81 107 PHE A N 1
ATOM 826 C CA . PHE A 1 107 ? 14.245 3.830 -12.415 1.00 80.81 107 PHE A CA 1
ATOM 827 C C . PHE A 1 107 ? 14.632 3.093 -13.679 1.00 80.81 107 PHE A C 1
ATOM 829 O O . PHE A 1 107 ? 14.361 3.591 -14.777 1.00 80.81 107 PHE A O 1
ATOM 836 N N . PHE A 1 108 ? 15.251 1.930 -13.540 1.00 83.06 108 PHE A N 1
ATOM 837 C CA . PHE A 1 108 ? 15.483 1.067 -14.683 1.00 83.06 108 PHE A CA 1
ATOM 838 C C . PHE A 1 108 ? 14.972 -0.347 -14.442 1.00 83.06 108 PHE A C 1
ATOM 840 O O . PHE A 1 108 ? 15.050 -0.881 -13.340 1.00 83.06 108 PHE A O 1
ATOM 847 N N . ASN A 1 109 ? 14.412 -0.920 -15.498 1.00 77.69 109 ASN A N 1
ATOM 848 C CA . ASN A 1 109 ? 14.040 -2.319 -15.585 1.00 77.69 109 ASN A CA 1
ATOM 849 C C . ASN A 1 109 ? 14.898 -2.988 -16.670 1.00 77.69 109 ASN A C 1
ATOM 851 O O . ASN A 1 109 ? 15.656 -2.342 -17.401 1.00 77.69 109 ASN A O 1
ATOM 855 N N . ASP A 1 110 ? 14.734 -4.294 -16.816 1.00 77.44 110 ASP A N 1
ATOM 856 C CA . ASP A 1 110 ? 15.407 -5.061 -17.853 1.00 77.44 110 ASP A CA 1
ATOM 857 C C . ASP A 1 110 ? 14.698 -4.963 -19.229 1.00 77.44 110 ASP A C 1
ATOM 859 O O . ASP A 1 110 ? 14.256 -5.939 -19.833 1.00 77.44 110 ASP A O 1
ATOM 863 N N . GLY A 1 111 ? 14.580 -3.742 -19.751 1.00 72.62 111 GLY A N 1
ATOM 864 C CA . GLY A 1 111 ? 14.218 -3.503 -21.146 1.00 72.62 111 GLY A CA 1
ATOM 865 C C . GLY A 1 111 ? 12.742 -3.668 -21.520 1.00 72.62 111 GLY A C 1
ATOM 866 O O . GLY A 1 111 ? 12.455 -4.098 -22.637 1.00 72.62 111 GLY A O 1
ATOM 867 N N . ASP A 1 112 ? 11.810 -3.312 -20.635 1.00 77.06 112 ASP A N 1
ATOM 868 C CA . ASP A 1 112 ? 10.359 -3.273 -20.891 1.00 77.06 112 ASP A CA 1
ATOM 869 C C . ASP A 1 112 ? 9.777 -4.604 -21.409 1.00 77.06 112 ASP A C 1
ATOM 871 O O . ASP A 1 112 ? 9.074 -4.653 -22.425 1.00 77.06 112 ASP A O 1
ATOM 875 N N . SER A 1 113 ? 10.102 -5.706 -20.725 1.00 73.94 113 SER A N 1
ATOM 876 C CA . SER A 1 113 ? 9.711 -7.079 -21.096 1.00 73.94 113 SER A CA 1
ATOM 877 C C . SER A 1 113 ? 10.143 -7.531 -22.504 1.00 73.94 113 SER A C 1
ATOM 879 O O . SER A 1 113 ? 9.577 -8.484 -23.053 1.00 73.94 113 SER A O 1
ATOM 881 N N . LYS A 1 114 ? 11.130 -6.878 -23.133 1.00 72.56 114 LYS A N 1
ATOM 882 C CA . LYS A 1 114 ? 11.693 -7.356 -24.405 1.00 72.56 114 LYS A CA 1
ATOM 883 C C . LYS A 1 114 ? 12.452 -8.667 -24.196 1.00 72.56 114 LYS A C 1
ATOM 885 O O . LYS A 1 114 ? 13.216 -8.820 -23.247 1.00 72.56 114 LYS A O 1
ATOM 890 N N . ALA A 1 115 ? 12.276 -9.601 -25.130 1.00 70.00 115 ALA A N 1
ATOM 891 C CA . ALA A 1 115 ? 13.108 -10.798 -25.190 1.00 70.00 115 ALA A CA 1
ATOM 892 C C . ALA A 1 115 ? 14.566 -10.407 -25.477 1.00 70.00 115 ALA A C 1
ATOM 894 O O . ALA A 1 115 ? 14.802 -9.451 -26.212 1.00 70.00 115 ALA A O 1
ATOM 895 N N . ASP A 1 116 ? 15.536 -11.165 -24.962 1.00 69.19 116 ASP A N 1
ATOM 896 C CA . ASP A 1 116 ? 16.957 -10.772 -24.979 1.00 69.19 116 ASP A CA 1
ATOM 897 C C . ASP A 1 116 ? 17.493 -10.461 -26.383 1.00 69.19 116 ASP A C 1
ATOM 899 O O . ASP A 1 116 ? 18.165 -9.459 -26.595 1.00 69.19 116 ASP A O 1
ATOM 903 N N . LYS A 1 117 ? 17.080 -11.254 -27.376 1.00 67.50 117 LYS A N 1
ATOM 904 C CA . LYS A 1 117 ? 17.369 -11.062 -28.811 1.00 67.50 117 LYS A CA 1
ATOM 905 C C . LYS A 1 117 ? 16.878 -9.729 -29.416 1.00 67.50 117 LYS A C 1
ATOM 907 O O . LYS A 1 117 ? 17.284 -9.383 -30.520 1.00 67.50 117 LYS A O 1
ATOM 912 N N . ASP A 1 118 ? 15.944 -9.048 -28.750 1.00 68.25 118 ASP A N 1
ATOM 913 C CA . ASP A 1 118 ? 15.328 -7.785 -29.169 1.00 68.25 118 ASP A CA 1
ATOM 914 C C . ASP A 1 118 ? 15.847 -6.601 -28.311 1.00 68.25 118 ASP A C 1
ATOM 916 O O . ASP A 1 118 ? 15.416 -5.456 -28.505 1.00 68.25 118 ASP A O 1
ATOM 920 N N . LYS A 1 119 ? 16.768 -6.863 -27.366 1.00 69.31 119 LYS A N 1
ATOM 921 C CA . LYS A 1 119 ? 17.518 -5.852 -26.608 1.00 69.31 119 LYS A CA 1
ATOM 922 C C . LYS A 1 119 ? 18.690 -5.355 -27.461 1.00 69.31 119 LYS A C 1
ATOM 924 O O . LYS A 1 119 ? 19.416 -6.143 -28.058 1.00 69.31 119 LYS A O 1
ATOM 929 N N . VAL A 1 120 ? 18.855 -4.037 -27.559 1.00 65.50 120 VAL A N 1
ATOM 930 C CA . VAL A 1 120 ? 19.877 -3.386 -28.396 1.00 65.50 120 VAL A CA 1
ATOM 931 C C . VAL A 1 120 ? 20.384 -2.153 -27.663 1.00 65.50 120 VAL A C 1
ATOM 933 O O . VAL A 1 120 ? 19.620 -1.205 -27.450 1.00 65.50 120 VAL A O 1
ATOM 936 N N . ILE A 1 121 ? 21.673 -2.161 -27.320 1.00 59.69 121 ILE A N 1
ATOM 937 C CA . ILE A 1 121 ? 22.302 -1.203 -26.403 1.00 59.69 121 ILE A CA 1
ATOM 938 C C . ILE A 1 121 ? 21.960 0.255 -26.752 1.00 59.69 121 ILE A C 1
ATOM 940 O O . ILE A 1 121 ? 22.138 0.708 -27.885 1.00 59.69 121 ILE A O 1
ATOM 944 N N . GLY A 1 122 ? 21.441 1.003 -25.778 1.00 60.88 122 GLY A N 1
ATOM 945 C CA . GLY A 1 122 ? 21.014 2.399 -25.920 1.00 60.88 122 GLY A CA 1
ATOM 946 C C . GLY A 1 122 ? 19.679 2.607 -26.649 1.00 60.88 122 GLY A C 1
ATOM 947 O O . GLY A 1 122 ? 19.290 3.750 -26.904 1.00 60.88 122 GLY A O 1
ATOM 948 N N . SER A 1 123 ? 18.973 1.529 -27.004 1.00 62.34 123 SER A N 1
ATOM 949 C CA . SER A 1 123 ? 17.644 1.554 -27.638 1.00 62.34 123 SER A CA 1
ATOM 950 C C . SER A 1 123 ? 16.676 0.482 -27.112 1.00 62.34 123 SER A C 1
ATOM 952 O O . SER A 1 123 ? 15.515 0.428 -27.538 1.00 62.34 123 SER A O 1
ATOM 954 N N . THR A 1 124 ? 17.111 -0.337 -26.148 1.00 66.25 124 THR A N 1
ATOM 955 C CA . THR A 1 124 ? 16.265 -1.335 -25.489 1.00 66.25 124 THR A CA 1
ATOM 956 C C . THR A 1 124 ? 15.059 -0.697 -24.795 1.00 66.25 124 THR A C 1
ATOM 958 O O . THR A 1 124 ? 13.971 -1.259 -24.858 1.00 66.25 124 THR A O 1
ATOM 961 N N . GLY A 1 125 ? 15.189 0.506 -24.239 1.00 71.06 125 GLY A N 1
ATOM 962 C CA . GLY A 1 125 ? 14.157 1.090 -23.378 1.00 71.06 125 GLY A CA 1
ATOM 963 C C . GLY A 1 125 ? 14.427 0.722 -21.925 1.00 71.06 125 GLY A C 1
ATOM 964 O O . GLY A 1 125 ? 15.581 0.539 -21.553 1.00 71.06 125 GLY A O 1
ATOM 965 N N . GLY A 1 126 ? 13.386 0.646 -21.104 1.00 74.56 126 GLY A N 1
ATOM 966 C CA . GLY A 1 126 ? 13.524 0.257 -19.705 1.00 74.56 126 GLY A CA 1
ATOM 967 C C . GLY A 1 126 ? 14.123 1.311 -18.777 1.00 74.56 126 GLY A C 1
ATOM 968 O O . GLY A 1 126 ? 14.437 0.980 -17.645 1.00 74.56 126 GLY A O 1
ATOM 969 N N . ILE A 1 127 ? 14.278 2.570 -19.209 1.00 79.38 127 ILE A N 1
ATOM 970 C CA . ILE A 1 127 ? 14.828 3.666 -18.390 1.00 79.38 127 ILE A CA 1
ATOM 971 C C . ILE A 1 127 ? 13.778 4.770 -18.233 1.00 79.38 127 ILE A C 1
ATOM 973 O O . ILE A 1 127 ? 13.306 5.345 -19.215 1.00 79.38 127 ILE A O 1
ATOM 977 N N . TYR A 1 128 ? 13.456 5.099 -16.983 1.00 77.88 128 TYR A N 1
ATOM 978 C CA . TYR A 1 128 ? 12.368 5.993 -16.594 1.00 77.88 128 TYR A CA 1
ATOM 979 C C . TYR A 1 128 ? 12.883 7.075 -15.643 1.00 77.88 128 TYR A C 1
ATOM 981 O O . TYR A 1 128 ? 13.138 6.812 -14.471 1.00 77.88 128 TYR A O 1
ATOM 989 N N . ALA A 1 129 ? 13.029 8.305 -16.139 1.00 81.44 129 ALA A N 1
ATOM 990 C CA . ALA A 1 129 ? 13.590 9.419 -15.375 1.00 81.44 129 ALA A CA 1
ATOM 991 C C . ALA A 1 129 ? 12.552 10.502 -15.039 1.00 81.44 129 ALA A C 1
ATOM 993 O O . ALA A 1 129 ? 11.632 10.766 -15.817 1.00 81.44 129 ALA A O 1
ATOM 994 N N . THR A 1 130 ? 12.716 11.166 -13.891 1.00 72.56 130 THR A N 1
ATOM 995 C CA . THR A 1 130 ? 11.893 12.315 -13.488 1.00 72.56 130 THR A CA 1
ATOM 996 C C . THR A 1 130 ? 12.633 13.271 -12.551 1.00 72.56 130 THR A C 1
ATOM 998 O O . THR A 1 130 ? 13.220 12.856 -11.552 1.00 72.56 130 THR A O 1
ATOM 1001 N N . ASP A 1 131 ? 12.553 14.571 -12.851 1.00 79.38 131 ASP A N 1
ATOM 1002 C CA . ASP A 1 131 ? 13.066 15.671 -12.014 1.00 79.38 131 ASP A CA 1
ATOM 1003 C C . ASP A 1 131 ? 12.001 16.212 -11.032 1.00 79.38 131 ASP A C 1
ATOM 1005 O O . ASP A 1 131 ? 12.097 17.324 -10.507 1.00 79.38 131 ASP A O 1
ATOM 1009 N N . SER A 1 132 ? 10.909 15.466 -10.832 1.00 71.12 132 SER A N 1
ATOM 1010 C CA . SER A 1 132 ? 9.768 15.917 -10.035 1.00 71.12 132 SER A CA 1
ATOM 1011 C C . SER A 1 132 ? 10.078 15.968 -8.537 1.00 71.12 132 SER A C 1
ATOM 1013 O O . SER A 1 132 ? 10.366 14.952 -7.909 1.00 71.12 132 SER A O 1
ATOM 1015 N N . THR A 1 133 ? 9.855 17.131 -7.919 1.00 69.31 133 THR A N 1
ATOM 1016 C CA . THR A 1 133 ? 9.815 17.297 -6.453 1.00 69.31 133 THR A CA 1
ATOM 1017 C C . THR A 1 133 ? 8.443 16.950 -5.849 1.00 69.31 133 THR A C 1
ATOM 1019 O O . THR A 1 133 ? 8.091 17.442 -4.780 1.00 69.31 133 THR A O 1
ATOM 1022 N N . ASN A 1 134 ? 7.610 16.194 -6.567 1.00 65.38 134 ASN A N 1
ATOM 1023 C CA . ASN A 1 134 ? 6.351 15.647 -6.069 1.00 65.38 134 ASN A CA 1
ATOM 1024 C C . ASN A 1 134 ? 6.466 14.121 -6.033 1.00 65.38 134 ASN A C 1
ATOM 1026 O O . ASN A 1 134 ? 6.469 13.477 -7.085 1.00 65.38 134 ASN A O 1
ATOM 1030 N N . LEU A 1 135 ? 6.526 13.567 -4.820 1.00 65.56 135 LEU A N 1
ATOM 1031 C CA . LEU A 1 135 ? 6.702 12.141 -4.549 1.00 65.56 135 LEU A CA 1
ATOM 1032 C C . LEU A 1 135 ? 5.649 11.243 -5.225 1.00 65.56 135 LEU A C 1
ATOM 1034 O O . LEU A 1 135 ? 5.998 10.163 -5.684 1.00 65.56 135 LEU A O 1
ATOM 1038 N N . SER A 1 136 ? 4.398 11.694 -5.379 1.00 54.56 136 SER A N 1
ATOM 1039 C CA . SER A 1 136 ? 3.359 10.924 -6.090 1.00 54.56 136 SER A CA 1
ATOM 1040 C C . SER A 1 136 ? 3.682 10.764 -7.584 1.00 54.56 136 SER A C 1
ATOM 1042 O O . SER A 1 136 ? 3.472 9.696 -8.158 1.00 54.56 136 SER A O 1
ATOM 1044 N N . VAL A 1 137 ? 4.272 11.790 -8.209 1.00 63.66 137 VAL A N 1
ATOM 1045 C CA . VAL A 1 137 ? 4.765 11.698 -9.594 1.00 63.66 137 VAL A CA 1
ATOM 1046 C C . VAL A 1 137 ? 5.992 10.788 -9.659 1.00 63.66 137 VAL A C 1
ATOM 1048 O O . VAL A 1 137 ? 6.093 9.988 -10.582 1.00 63.66 137 VAL A O 1
ATOM 1051 N N . VAL A 1 138 ? 6.902 10.876 -8.682 1.00 68.31 138 VAL A N 1
ATOM 1052 C CA . VAL A 1 138 ? 8.085 10.000 -8.608 1.00 68.31 138 VAL A CA 1
ATOM 1053 C C . VAL A 1 138 ? 7.672 8.531 -8.498 1.00 68.31 138 VAL A C 1
ATOM 1055 O O . VAL A 1 138 ? 8.155 7.715 -9.280 1.00 68.31 138 VAL A O 1
ATOM 1058 N N . SER A 1 139 ? 6.730 8.205 -7.608 1.00 62.22 139 SER A N 1
ATOM 1059 C CA . SER A 1 139 ? 6.232 6.836 -7.466 1.00 62.22 139 SER A CA 1
ATOM 1060 C C . SER A 1 139 ? 5.505 6.341 -8.710 1.00 62.22 139 SER A C 1
ATOM 1062 O O . SER A 1 139 ? 5.794 5.251 -9.181 1.00 62.22 139 SER A O 1
ATOM 1064 N N . THR A 1 140 ? 4.662 7.166 -9.340 1.00 60.97 140 THR A N 1
ATOM 1065 C CA . THR A 1 140 ? 3.981 6.787 -10.595 1.00 60.97 140 THR A CA 1
ATOM 1066 C C . THR A 1 140 ? 4.973 6.404 -11.707 1.00 60.97 140 THR A C 1
ATOM 1068 O O . THR A 1 140 ? 4.689 5.529 -12.528 1.00 60.97 140 THR A O 1
ATOM 1071 N N . VAL A 1 141 ? 6.150 7.042 -11.751 1.00 67.06 141 VAL A N 1
ATOM 1072 C CA . VAL A 1 141 ? 7.223 6.716 -12.708 1.00 67.06 141 VAL A CA 1
ATOM 1073 C C . VAL A 1 141 ? 7.940 5.412 -12.321 1.00 67.06 141 VAL A C 1
ATOM 1075 O O . VAL A 1 141 ? 8.189 4.592 -13.202 1.00 67.06 141 VAL A O 1
ATOM 1078 N N . MET A 1 142 ? 8.191 5.176 -11.029 1.00 74.94 142 MET A N 1
ATOM 1079 C CA . MET A 1 142 ? 8.740 3.916 -10.499 1.00 74.94 142 MET A CA 1
ATOM 1080 C C . MET A 1 142 ? 7.801 2.720 -10.737 1.00 74.94 142 MET A C 1
ATOM 1082 O O . MET A 1 142 ? 8.210 1.728 -11.330 1.00 74.94 142 MET A O 1
ATOM 1086 N N . GLU A 1 143 ? 6.528 2.841 -10.354 1.00 65.75 143 GLU A N 1
ATOM 1087 C CA . GLU A 1 143 ? 5.457 1.856 -10.577 1.00 65.75 143 GLU A CA 1
ATOM 1088 C C . GLU A 1 143 ? 5.303 1.544 -12.076 1.00 65.75 143 GLU A C 1
ATOM 1090 O O . GLU A 1 143 ? 5.146 0.393 -12.478 1.00 65.75 143 GLU A O 1
ATOM 1095 N N . THR A 1 144 ? 5.421 2.560 -12.941 1.00 65.75 144 THR A N 1
ATOM 1096 C CA . THR A 1 144 ? 5.423 2.355 -14.399 1.00 65.75 144 THR A CA 1
ATOM 1097 C C . THR A 1 144 ? 6.649 1.568 -14.864 1.00 65.75 144 THR A C 1
ATOM 1099 O O . THR A 1 144 ? 6.489 0.655 -15.672 1.00 65.75 144 THR A O 1
ATOM 1102 N N . ALA A 1 145 ? 7.843 1.869 -14.348 1.00 71.75 145 ALA A N 1
ATOM 1103 C CA . ALA A 1 145 ? 9.061 1.128 -14.667 1.00 71.75 145 ALA A CA 1
ATOM 1104 C C . ALA A 1 145 ? 8.971 -0.344 -14.222 1.00 71.75 145 ALA A C 1
ATOM 1106 O O . ALA A 1 145 ? 9.258 -1.236 -15.018 1.00 71.75 145 ALA A O 1
ATOM 1107 N N . MET A 1 146 ? 8.479 -0.610 -13.008 1.00 69.75 146 MET A N 1
ATOM 1108 C CA . MET A 1 146 ? 8.230 -1.967 -12.501 1.00 69.75 146 MET A CA 1
ATOM 1109 C C . MET A 1 146 ? 7.218 -2.726 -13.375 1.00 69.75 146 MET A C 1
ATOM 1111 O O . MET A 1 146 ? 7.484 -3.841 -13.823 1.00 69.75 146 MET A O 1
ATOM 1115 N N . ARG A 1 147 ? 6.068 -2.106 -13.677 1.00 63.81 147 ARG A N 1
ATOM 1116 C CA . ARG A 1 147 ? 4.955 -2.732 -14.416 1.00 63.81 147 ARG A CA 1
ATOM 1117 C C . ARG A 1 147 ? 5.272 -3.031 -15.882 1.00 63.81 147 ARG A C 1
ATOM 1119 O O . ARG A 1 147 ? 4.693 -3.954 -16.450 1.00 63.81 147 ARG A O 1
ATOM 1126 N N . MET A 1 148 ? 6.165 -2.265 -16.507 1.00 64.88 148 MET A N 1
ATOM 1127 C CA . MET A 1 148 ? 6.630 -2.540 -17.875 1.00 64.88 148 MET A CA 1
ATOM 1128 C C . MET A 1 148 ? 7.516 -3.795 -17.951 1.00 64.88 148 MET A C 1
ATOM 1130 O O . MET A 1 148 ? 7.722 -4.330 -19.040 1.00 64.88 148 MET A O 1
ATOM 1134 N N . GLY A 1 149 ? 7.925 -4.322 -16.792 1.00 59.66 149 GLY A N 1
ATOM 1135 C CA . GLY A 1 149 ? 8.420 -5.677 -16.603 1.00 59.66 149 GLY A CA 1
ATOM 1136 C C . GLY A 1 149 ? 9.892 -5.865 -16.954 1.00 59.66 149 GLY A C 1
ATOM 1137 O O . GLY A 1 149 ? 10.497 -5.103 -17.708 1.00 59.66 149 GLY A O 1
ATOM 1138 N N . SER A 1 150 ? 10.470 -6.909 -16.370 1.00 58.78 150 SER A N 1
ATOM 1139 C CA . SER A 1 150 ? 11.819 -7.370 -16.701 1.00 58.78 150 SER A CA 1
ATOM 1140 C C . SER A 1 150 ? 11.762 -8.277 -17.928 1.00 58.78 150 SER A C 1
ATOM 1142 O O . SER A 1 150 ? 10.794 -9.022 -18.094 1.00 58.78 150 SER A O 1
ATOM 1144 N N . GLY A 1 151 ? 12.766 -8.189 -18.795 1.00 55.97 151 GLY A N 1
ATOM 1145 C CA . GLY A 1 151 ? 12.992 -9.138 -19.876 1.00 55.97 151 GLY A CA 1
ATOM 1146 C C . GLY A 1 151 ? 13.466 -10.500 -19.356 1.00 55.97 151 GLY A C 1
ATOM 1147 O O . GLY A 1 151 ? 13.169 -10.898 -18.229 1.00 55.97 151 GLY A O 1
ATOM 1148 N N . GLY A 1 152 ? 14.142 -11.258 -20.223 1.00 53.72 152 GLY A N 1
ATOM 1149 C CA . GLY A 1 152 ? 14.710 -12.561 -19.863 1.00 53.72 152 GLY A CA 1
ATOM 1150 C C . GLY A 1 152 ? 15.921 -12.456 -18.931 1.00 53.72 152 GLY A C 1
ATOM 1151 O O . GLY A 1 152 ? 16.390 -11.362 -18.638 1.00 53.72 152 GLY A O 1
ATOM 1152 N N . ASP A 1 153 ? 16.456 -13.610 -18.514 1.00 54.97 153 ASP A N 1
ATOM 1153 C CA . ASP A 1 153 ? 17.581 -13.765 -17.568 1.00 54.97 153 ASP A CA 1
ATOM 1154 C C . ASP A 1 153 ? 18.957 -13.296 -18.134 1.00 54.97 153 ASP A C 1
ATOM 1156 O O . ASP A 1 153 ? 19.990 -13.946 -17.938 1.00 54.97 153 ASP A O 1
ATOM 1160 N N . GLY A 1 154 ? 18.972 -12.214 -18.916 1.00 56.84 154 GLY A N 1
ATOM 1161 C CA . GLY A 1 154 ? 20.136 -11.616 -19.566 1.00 56.84 154 GLY A CA 1
ATOM 1162 C C . GLY A 1 154 ? 20.823 -10.513 -18.742 1.00 56.84 154 GLY A C 1
ATOM 1163 O O . GLY A 1 154 ? 20.528 -10.330 -17.563 1.00 56.84 154 GLY A O 1
ATOM 1164 N N . PRO A 1 155 ? 21.771 -9.770 -19.346 1.00 56.97 155 PRO A N 1
ATOM 1165 C CA . PRO A 1 155 ? 22.483 -8.683 -18.671 1.00 56.97 155 PRO A CA 1
ATOM 1166 C C . PRO A 1 155 ? 21.580 -7.476 -18.375 1.00 56.97 155 PRO A C 1
ATOM 1168 O O . PRO A 1 155 ? 20.910 -6.972 -19.275 1.00 56.97 155 PRO A O 1
ATOM 1171 N N . GLU A 1 156 ? 21.626 -6.978 -17.138 1.00 59.38 156 GLU A N 1
ATOM 1172 C CA . GLU A 1 156 ? 20.876 -5.802 -16.676 1.00 59.38 156 GLU A CA 1
ATOM 1173 C C . GLU A 1 156 ? 21.458 -4.483 -17.247 1.00 59.38 156 GLU A C 1
ATOM 1175 O O . GLU A 1 156 ? 22.658 -4.358 -17.515 1.00 59.38 156 GLU A O 1
ATOM 1180 N N . HIS A 1 157 ? 20.606 -3.471 -17.459 1.00 64.56 157 HIS A N 1
ATOM 1181 C CA . HIS A 1 157 ? 20.965 -2.225 -18.163 1.00 64.56 157 HIS A CA 1
ATOM 1182 C C . HIS A 1 157 ? 21.567 -1.120 -17.258 1.00 64.56 157 HIS A C 1
ATOM 1184 O O . HIS A 1 157 ? 21.507 0.062 -17.615 1.00 64.56 157 HIS A O 1
ATOM 1190 N N . ASP A 1 158 ? 22.180 -1.461 -16.116 1.00 63.06 158 ASP A N 1
ATOM 1191 C CA . ASP A 1 158 ? 22.697 -0.518 -15.097 1.00 63.06 158 ASP A CA 1
ATOM 1192 C C . ASP A 1 158 ? 23.501 0.649 -15.693 1.00 63.06 158 ASP A C 1
ATOM 1194 O O . ASP A 1 158 ? 23.353 1.823 -15.337 1.00 63.06 158 ASP A O 1
ATOM 1198 N N . ILE A 1 159 ? 24.392 0.309 -16.629 1.00 63.56 159 ILE A N 1
ATOM 1199 C CA . ILE A 1 159 ? 25.326 1.246 -17.248 1.00 63.56 159 ILE A CA 1
ATOM 1200 C C . ILE A 1 159 ? 24.584 2.196 -18.196 1.00 63.56 159 ILE A C 1
ATOM 1202 O O . ILE A 1 159 ? 24.946 3.369 -18.283 1.00 63.56 159 ILE A O 1
ATOM 1206 N N . GLU A 1 160 ? 23.520 1.752 -18.866 1.00 63.22 160 GLU A N 1
ATOM 1207 C CA . GLU A 1 160 ? 22.698 2.626 -19.710 1.00 63.22 160 GLU A CA 1
ATOM 1208 C C . GLU A 1 160 ? 21.851 3.585 -18.877 1.00 63.22 160 GLU A C 1
ATOM 1210 O O . GLU A 1 160 ? 21.765 4.772 -19.208 1.00 63.22 160 GLU A O 1
ATOM 1215 N N . ALA A 1 161 ? 21.299 3.112 -17.756 1.00 62.12 161 ALA A N 1
ATOM 1216 C CA . ALA A 1 161 ? 20.600 3.959 -16.795 1.00 62.12 161 ALA A CA 1
ATOM 1217 C C . ALA A 1 161 ? 21.519 5.084 -16.285 1.00 62.12 161 ALA A C 1
ATOM 1219 O O . ALA A 1 161 ? 21.124 6.249 -16.274 1.00 62.12 161 ALA A O 1
ATOM 1220 N N . LEU A 1 162 ? 22.785 4.775 -15.983 1.00 64.25 162 LEU A N 1
ATOM 1221 C CA . LEU A 1 162 ? 23.800 5.766 -15.602 1.00 64.25 162 LEU A CA 1
ATOM 1222 C C . LEU A 1 162 ? 24.235 6.690 -16.760 1.00 64.25 162 LEU A C 1
ATOM 1224 O O . LEU A 1 162 ? 24.457 7.885 -16.543 1.00 64.25 162 LEU A O 1
ATOM 1228 N N . LEU A 1 163 ? 24.374 6.176 -17.987 1.00 62.12 163 LEU A N 1
ATOM 1229 C CA . LEU A 1 163 ? 24.873 6.944 -19.140 1.00 62.12 163 LEU A CA 1
ATOM 1230 C C . LEU A 1 163 ? 23.817 7.851 -19.785 1.00 62.12 163 LEU A C 1
ATOM 1232 O O . LEU A 1 163 ? 24.162 8.948 -20.236 1.00 62.12 163 LEU A O 1
ATOM 1236 N N . SER A 1 164 ? 22.546 7.441 -19.800 1.00 58.47 164 SER A N 1
ATOM 1237 C CA . SER A 1 164 ? 21.427 8.230 -20.343 1.00 58.47 164 SER A CA 1
ATOM 1238 C C . SER A 1 164 ? 21.342 9.634 -19.715 1.00 58.47 164 SER A C 1
ATOM 1240 O O . SER A 1 164 ? 21.066 10.622 -20.402 1.00 58.47 164 SER A O 1
ATOM 1242 N N . MET A 1 165 ? 21.709 9.736 -18.435 1.00 56.22 165 MET A N 1
ATOM 1243 C CA . MET A 1 165 ? 21.627 10.941 -17.606 1.00 56.22 165 MET A CA 1
ATOM 1244 C C . MET A 1 165 ? 22.740 11.961 -17.821 1.00 56.22 165 MET A C 1
ATOM 1246 O O . MET A 1 165 ? 22.603 13.122 -17.421 1.00 56.22 165 MET A O 1
ATOM 1250 N N . ARG A 1 166 ? 23.836 11.593 -18.501 1.00 52.03 166 ARG A N 1
ATOM 1251 C CA . ARG A 1 166 ? 24.914 12.554 -18.795 1.00 52.03 166 ARG A CA 1
ATOM 1252 C C . ARG A 1 166 ? 24.448 13.696 -19.711 1.00 52.03 166 ARG A C 1
ATOM 1254 O O . ARG A 1 166 ? 25.109 14.728 -19.772 1.00 52.03 166 ARG A O 1
ATOM 1261 N N . ARG A 1 167 ? 23.292 13.524 -20.370 1.00 48.25 167 ARG A N 1
ATOM 1262 C CA . ARG A 1 167 ? 22.635 14.502 -21.251 1.00 48.25 167 ARG A CA 1
ATOM 1263 C C . ARG A 1 167 ? 21.681 15.479 -20.553 1.00 48.25 167 ARG A C 1
ATOM 1265 O O . ARG A 1 167 ? 21.413 16.526 -21.128 1.00 48.25 167 ARG A O 1
ATOM 1272 N N . SER A 1 168 ? 21.140 15.162 -19.373 1.00 46.16 168 SER A N 1
ATOM 1273 C CA . SER A 1 168 ? 20.062 15.962 -18.758 1.00 46.16 168 SER A CA 1
ATOM 1274 C C . SER A 1 168 ? 20.522 16.869 -17.618 1.00 46.16 168 SER A C 1
ATOM 1276 O O . SER A 1 168 ? 20.025 17.986 -17.504 1.00 46.16 168 SER A O 1
ATOM 1278 N N . SER A 1 169 ? 21.466 16.416 -16.781 1.00 47.34 169 SER A N 1
ATOM 1279 C CA . SER A 1 169 ? 21.642 17.015 -15.443 1.00 47.34 169 SER A CA 1
ATOM 1280 C C . SER A 1 169 ? 23.025 17.629 -15.162 1.00 47.34 169 SER A C 1
ATOM 1282 O O . SER A 1 169 ? 23.175 18.308 -14.150 1.00 47.34 169 SER A O 1
ATOM 1284 N N . PHE A 1 170 ? 24.033 17.439 -16.032 1.00 47.47 170 PHE A N 1
ATOM 1285 C CA . PHE A 1 170 ? 25.422 17.884 -15.771 1.00 47.47 170 PHE A CA 1
ATOM 1286 C C . PHE A 1 170 ? 26.125 18.690 -16.885 1.00 47.47 170 PHE A C 1
ATOM 1288 O O . PHE A 1 170 ? 27.271 19.094 -16.698 1.00 47.47 170 PHE A O 1
ATOM 1295 N N . GLY A 1 171 ? 25.447 19.006 -17.995 1.00 40.78 171 GLY A N 1
ATOM 1296 C CA . GLY A 1 171 ? 25.855 20.098 -18.896 1.00 40.78 171 GLY A CA 1
ATOM 1297 C C . GLY A 1 171 ? 27.170 19.925 -19.673 1.00 40.78 171 GLY A C 1
ATOM 1298 O O . GLY A 1 171 ? 27.842 20.923 -19.927 1.00 40.78 171 GLY A O 1
ATOM 1299 N N . ASP A 1 172 ? 27.535 18.699 -20.060 1.00 41.31 172 ASP A N 1
ATOM 1300 C CA . ASP A 1 172 ? 28.664 18.432 -20.966 1.00 41.31 172 ASP A CA 1
ATOM 1301 C C . ASP A 1 172 ? 28.180 17.827 -22.297 1.00 41.31 172 ASP A C 1
ATOM 1303 O O . ASP A 1 172 ? 28.137 16.609 -22.479 1.00 41.31 172 ASP A O 1
ATOM 1307 N N . ASP A 1 173 ? 27.846 18.705 -23.247 1.00 45.97 173 ASP A N 1
ATOM 1308 C CA . ASP A 1 173 ? 27.432 18.353 -24.616 1.00 45.97 173 ASP A CA 1
ATOM 1309 C C . ASP A 1 173 ? 28.566 17.738 -25.474 1.00 45.97 173 ASP A C 1
ATOM 1311 O O . ASP A 1 173 ? 28.357 17.448 -26.653 1.00 45.97 173 ASP A O 1
ATOM 1315 N N . SER A 1 174 ? 29.783 17.560 -24.936 1.00 45.38 174 SER A N 1
ATOM 1316 C CA . SER A 1 174 ? 30.959 17.136 -25.716 1.00 45.38 174 SER A CA 1
ATOM 1317 C C . SER A 1 174 ? 31.287 15.638 -25.657 1.00 45.38 174 SER A C 1
ATOM 1319 O O . SER A 1 174 ? 32.154 15.176 -26.403 1.00 45.38 174 SER A O 1
ATOM 1321 N N . TYR A 1 175 ? 30.596 14.857 -24.819 1.00 44.06 175 TYR A N 1
ATOM 1322 C CA . TYR A 1 175 ? 30.865 13.425 -24.671 1.00 44.06 175 TYR A CA 1
ATOM 1323 C C . TYR A 1 175 ? 30.010 12.560 -25.610 1.00 44.06 175 TYR A C 1
ATOM 1325 O O . TYR A 1 175 ? 28.872 12.197 -25.302 1.00 44.06 175 TYR A O 1
ATOM 1333 N N . GLU A 1 176 ? 30.582 12.177 -26.753 1.00 46.88 176 GLU A N 1
ATOM 1334 C CA . GLU A 1 176 ? 30.035 11.095 -27.575 1.00 46.88 176 GLU A CA 1
ATOM 1335 C C . GLU A 1 176 ? 30.138 9.774 -26.788 1.00 46.88 176 GLU A C 1
ATOM 1337 O O . GLU A 1 176 ? 31.208 9.449 -26.267 1.00 46.88 176 GLU A O 1
ATOM 1342 N N . MET A 1 177 ? 29.034 9.021 -26.660 1.00 44.28 177 MET A N 1
ATOM 1343 C CA . MET A 1 177 ? 29.068 7.726 -25.965 1.00 44.28 177 MET A CA 1
ATOM 1344 C C . MET A 1 177 ? 30.116 6.817 -26.626 1.00 44.28 177 MET A C 1
ATOM 1346 O O . MET A 1 177 ? 30.167 6.788 -27.861 1.00 44.28 177 MET A O 1
ATOM 1350 N N . PRO A 1 178 ? 30.918 6.053 -25.854 1.00 53.16 178 PRO A N 1
ATOM 1351 C CA . PRO A 1 178 ? 31.747 4.998 -26.415 1.00 53.16 178 PRO A CA 1
ATOM 1352 C C . PRO A 1 178 ? 30.833 4.078 -27.215 1.00 53.16 178 PRO A C 1
ATOM 1354 O O . PRO A 1 178 ? 29.946 3.440 -26.649 1.00 53.16 178 PRO A O 1
ATOM 1357 N N . ARG A 1 179 ? 30.981 4.082 -28.541 1.00 61.56 179 ARG A N 1
ATOM 1358 C CA . ARG A 1 179 ? 30.128 3.254 -29.389 1.00 61.56 179 ARG A CA 1
ATOM 1359 C C . ARG A 1 179 ? 30.428 1.795 -29.040 1.00 61.56 179 ARG A C 1
ATOM 1361 O O . ARG A 1 179 ? 31.617 1.457 -29.002 1.00 61.56 179 ARG A O 1
ATOM 1368 N N . PRO A 1 180 ? 29.408 0.962 -28.760 1.00 66.12 180 PRO A N 1
ATOM 1369 C CA . PRO A 1 180 ? 29.629 -0.453 -28.513 1.00 66.12 180 PRO A CA 1
ATOM 1370 C C . PRO A 1 180 ? 30.397 -1.035 -29.696 1.00 66.12 180 PRO A C 1
ATOM 1372 O O . PRO A 1 180 ? 30.203 -0.619 -30.843 1.00 66.12 180 PRO A O 1
ATOM 1375 N N . CYS A 1 181 ? 31.323 -1.947 -29.413 1.00 78.06 181 CYS A N 1
ATOM 1376 C CA . CYS A 1 181 ? 32.127 -2.526 -30.473 1.00 78.06 181 CYS A CA 1
ATOM 1377 C C . CYS A 1 181 ? 31.220 -3.298 -31.432 1.00 78.06 181 CYS A C 1
ATOM 1379 O O . CYS A 1 181 ? 30.501 -4.183 -30.965 1.00 78.06 181 CYS A O 1
ATOM 1381 N N . PRO A 1 182 ? 31.192 -2.950 -32.734 1.00 79.69 182 PRO A N 1
ATOM 1382 C CA . PRO A 1 182 ? 30.351 -3.653 -33.687 1.00 79.69 182 PRO A CA 1
ATOM 1383 C C . PRO A 1 182 ? 30.770 -5.120 -33.752 1.00 79.69 182 PRO A C 1
ATOM 1385 O O . PRO A 1 182 ? 31.921 -5.458 -33.445 1.00 79.69 182 PRO A O 1
ATOM 1388 N N . ARG A 1 183 ? 29.843 -5.976 -34.190 1.00 84.38 183 ARG A N 1
ATOM 1389 C CA . ARG A 1 183 ? 30.113 -7.397 -34.429 1.00 84.38 183 ARG A CA 1
ATOM 1390 C C . ARG A 1 183 ? 31.407 -7.579 -35.236 1.00 84.38 183 ARG A C 1
ATOM 1392 O O . ARG A 1 183 ? 31.745 -6.757 -36.087 1.00 84.38 183 ARG A O 1
ATOM 1399 N N . GLY A 1 184 ? 32.168 -8.619 -34.908 1.00 82.44 184 GLY A N 1
ATOM 1400 C CA . GLY A 1 184 ? 33.509 -8.855 -35.445 1.00 82.44 184 GLY A CA 1
ATOM 1401 C C . GLY A 1 184 ? 34.618 -8.001 -34.838 1.00 82.44 184 GLY A C 1
ATOM 1402 O O . GLY A 1 184 ? 35.767 -8.076 -35.282 1.00 82.44 184 GLY A O 1
ATOM 1403 N N . THR A 1 185 ? 34.312 -7.224 -33.798 1.00 87.69 185 THR A N 1
ATOM 1404 C CA . THR A 1 185 ? 35.299 -6.486 -33.011 1.00 87.69 185 THR A CA 1
ATOM 1405 C C . THR A 1 185 ? 35.022 -6.615 -31.512 1.00 87.69 185 THR A C 1
ATOM 1407 O O . THR A 1 185 ? 33.883 -6.796 -31.089 1.00 87.69 185 THR A O 1
ATOM 1410 N N . TRP A 1 186 ? 36.070 -6.502 -30.698 1.00 86.56 186 TRP A N 1
ATOM 1411 C CA . TRP A 1 186 ? 36.009 -6.653 -29.243 1.00 86.56 186 TRP A CA 1
ATOM 1412 C C . TRP A 1 186 ? 36.789 -5.558 -28.513 1.00 86.56 186 TRP A C 1
ATOM 1414 O O . TRP A 1 186 ? 37.665 -4.899 -29.087 1.00 86.56 186 TRP A O 1
ATOM 1424 N N . SER A 1 187 ? 36.522 -5.383 -27.218 1.00 81.44 187 SER A N 1
ATOM 1425 C CA . SER A 1 187 ? 37.314 -4.492 -26.362 1.00 81.44 187 SER A CA 1
ATOM 1426 C C . SER A 1 187 ? 37.375 -4.954 -24.907 1.00 81.44 187 SER A C 1
ATOM 1428 O O . SER A 1 187 ? 36.346 -5.228 -24.296 1.00 81.44 187 SER A O 1
ATOM 1430 N N . GLY A 1 188 ? 38.575 -4.968 -24.321 1.00 72.94 188 GLY A N 1
ATOM 1431 C CA . GLY A 1 188 ? 38.748 -5.157 -22.878 1.00 72.94 188 GLY A CA 1
ATOM 1432 C C . GLY A 1 188 ? 38.292 -3.940 -22.057 1.00 72.94 188 GLY A C 1
ATOM 1433 O O . GLY A 1 188 ? 38.199 -2.824 -22.572 1.00 72.94 188 GLY A O 1
ATOM 1434 N N . ALA A 1 189 ? 38.049 -4.144 -20.759 1.00 60.91 189 ALA A N 1
ATOM 1435 C CA . ALA A 1 189 ? 37.556 -3.104 -19.854 1.00 60.91 189 ALA A CA 1
ATOM 1436 C C . ALA A 1 189 ? 38.414 -1.819 -19.889 1.00 60.91 189 ALA A C 1
ATOM 1438 O O . ALA A 1 189 ? 39.630 -1.856 -19.696 1.00 60.91 189 ALA A O 1
ATOM 1439 N N . GLY A 1 190 ? 37.765 -0.673 -20.122 1.00 57.06 190 GLY A N 1
ATOM 1440 C CA . GLY A 1 190 ? 38.412 0.643 -20.193 1.00 57.06 190 GLY A CA 1
ATOM 1441 C C . GLY A 1 190 ? 39.111 0.972 -21.521 1.00 57.06 190 GLY A C 1
ATOM 1442 O O . GLY A 1 190 ? 39.716 2.039 -21.633 1.00 57.06 190 GLY A O 1
ATOM 1443 N N . ALA A 1 191 ? 39.042 0.105 -22.536 1.00 67.00 191 ALA A N 1
ATOM 1444 C CA . ALA A 1 191 ? 39.554 0.422 -23.865 1.00 67.00 191 ALA A CA 1
ATOM 1445 C C . ALA A 1 191 ? 38.645 1.428 -24.600 1.00 67.00 191 ALA A C 1
ATOM 1447 O O . ALA A 1 191 ? 37.424 1.325 -24.585 1.00 67.00 191 ALA A O 1
ATOM 1448 N N . VAL A 1 192 ? 39.261 2.395 -25.285 1.00 66.75 192 VAL A N 1
ATOM 1449 C CA . VAL A 1 192 ? 38.570 3.463 -26.045 1.00 66.75 192 VAL A CA 1
ATOM 1450 C C . VAL A 1 192 ? 38.514 3.196 -27.556 1.00 66.75 192 VAL A C 1
ATOM 1452 O O . VAL A 1 192 ? 38.202 4.091 -28.340 1.00 66.75 192 VAL A O 1
ATOM 1455 N N . LYS A 1 193 ? 38.895 1.987 -27.979 1.00 76.19 193 LYS A N 1
ATOM 1456 C CA . LYS A 1 193 ? 38.889 1.521 -29.370 1.00 76.19 193 LYS A CA 1
ATOM 1457 C C . LYS A 1 193 ? 38.636 0.021 -29.411 1.00 76.19 193 LYS A C 1
ATOM 1459 O O . LYS A 1 193 ? 39.186 -0.717 -28.596 1.00 76.19 193 LYS A O 1
ATOM 1464 N N . CYS A 1 194 ? 37.880 -0.396 -30.414 1.00 85.06 194 CYS A N 1
ATOM 1465 C CA . CYS A 1 194 ? 37.631 -1.794 -30.715 1.00 85.06 194 CYS A CA 1
ATOM 1466 C C . CYS A 1 194 ? 38.811 -2.409 -31.471 1.00 85.06 194 CYS A C 1
ATOM 1468 O O . CYS A 1 194 ? 39.503 -1.730 -32.234 1.00 85.06 194 CYS A O 1
ATOM 1470 N N . THR A 1 195 ? 39.032 -3.696 -31.238 1.00 89.75 195 THR A N 1
ATOM 1471 C CA . THR A 1 195 ? 40.043 -4.524 -31.896 1.00 89.75 195 THR A CA 1
ATOM 1472 C C . THR A 1 195 ? 39.316 -5.538 -32.768 1.00 89.75 195 THR A C 1
ATOM 1474 O O . THR A 1 195 ? 38.392 -6.183 -32.287 1.00 89.75 195 THR A O 1
ATOM 1477 N N . GLU A 1 196 ? 39.693 -5.681 -34.036 1.00 89.19 196 GLU A N 1
ATOM 1478 C CA . GLU A 1 196 ? 39.093 -6.692 -34.918 1.00 89.19 196 GLU A CA 1
ATOM 1479 C C . GLU A 1 196 ? 39.388 -8.112 -34.412 1.00 89.19 196 GLU A C 1
ATOM 1481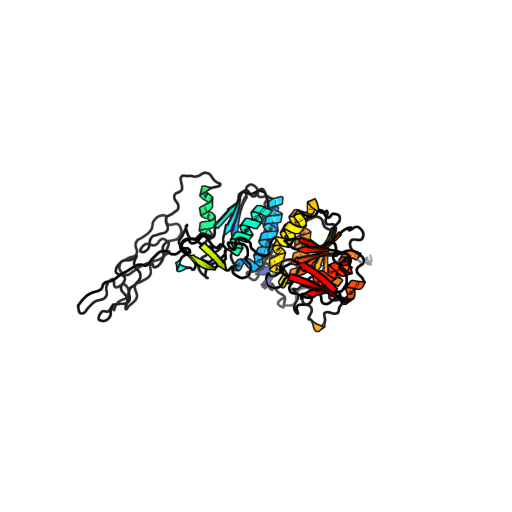 O O . GLU A 1 196 ? 40.471 -8.391 -33.882 1.00 89.19 196 GLU A O 1
ATOM 1486 N N . CYS A 1 197 ? 38.423 -9.018 -34.573 1.00 89.44 197 CYS A N 1
ATOM 1487 C CA . CYS A 1 197 ? 38.659 -10.440 -34.367 1.00 89.44 197 CYS A CA 1
ATOM 1488 C C . CYS A 1 197 ? 39.618 -10.976 -35.437 1.00 89.44 197 CYS A C 1
ATOM 1490 O O . CYS A 1 197 ? 39.554 -10.599 -36.606 1.00 89.44 197 CYS A O 1
ATOM 1492 N N . ALA A 1 198 ? 40.520 -11.873 -35.035 1.00 85.31 198 ALA A N 1
ATOM 1493 C CA . ALA A 1 198 ? 41.415 -12.545 -35.971 1.00 85.31 198 ALA A CA 1
ATOM 1494 C C . ALA A 1 198 ? 40.633 -13.480 -36.913 1.00 85.31 198 ALA A C 1
ATOM 1496 O O . ALA A 1 198 ? 39.557 -13.961 -36.564 1.00 85.31 198 ALA A O 1
ATOM 1497 N N . GLU A 1 199 ? 41.195 -13.793 -38.084 1.00 77.44 199 GLU A N 1
ATOM 1498 C CA . GLU A 1 199 ? 40.597 -14.763 -39.011 1.00 77.44 199 GLU A CA 1
ATOM 1499 C C . GLU A 1 199 ? 40.269 -16.093 -38.306 1.00 77.44 199 GLU A C 1
ATOM 1501 O O . GLU A 1 199 ? 41.097 -16.657 -37.585 1.00 77.44 199 GLU A O 1
ATOM 1506 N N . GLY A 1 200 ? 39.042 -16.586 -38.504 1.00 77.75 200 GLY A N 1
ATOM 1507 C CA . GLY A 1 200 ? 38.533 -17.779 -37.822 1.00 77.75 200 GLY A CA 1
ATOM 1508 C C . GLY A 1 200 ? 38.026 -17.531 -36.395 1.00 77.75 200 GLY A C 1
ATOM 1509 O O . GLY A 1 200 ? 37.753 -18.496 -35.677 1.00 77.75 200 GLY A O 1
ATOM 1510 N N . TYR A 1 201 ? 37.882 -16.268 -35.991 1.00 86.12 201 TYR A N 1
ATOM 1511 C CA . TYR A 1 201 ? 37.205 -15.836 -34.770 1.00 86.12 201 TYR A CA 1
ATOM 1512 C C . TYR A 1 201 ? 36.102 -14.825 -35.110 1.00 86.12 201 TYR A C 1
ATOM 1514 O O . TYR A 1 201 ? 36.196 -14.122 -36.116 1.00 86.12 201 TYR A O 1
ATOM 1522 N N . TYR A 1 202 ? 35.063 -14.759 -34.283 1.00 84.19 202 TYR A N 1
ATOM 1523 C CA . TYR A 1 202 ? 33.867 -13.947 -34.521 1.00 84.19 202 TYR A CA 1
ATOM 1524 C C . TYR A 1 202 ? 33.295 -13.395 -33.206 1.00 84.19 202 TYR A C 1
ATOM 1526 O O . TYR A 1 202 ? 33.745 -1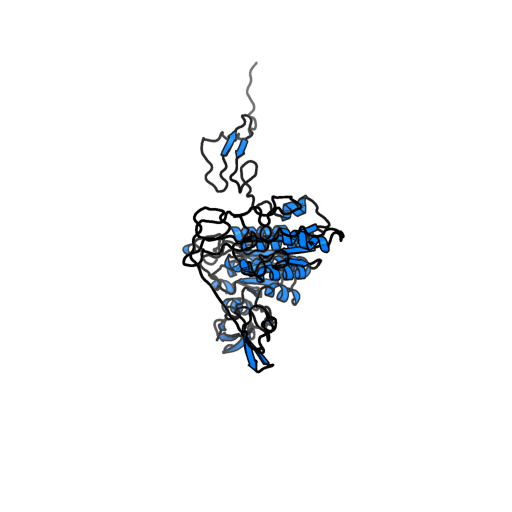3.788 -32.127 1.00 84.19 202 TYR A O 1
ATOM 1534 N N . THR A 1 203 ? 32.300 -12.508 -33.287 1.00 83.44 203 THR A N 1
ATOM 1535 C CA . THR A 1 203 ? 31.420 -12.192 -32.147 1.00 83.44 203 THR A CA 1
ATOM 1536 C C . THR A 1 203 ? 29.949 -12.253 -32.555 1.00 83.44 203 THR A C 1
ATOM 1538 O O . THR A 1 203 ? 29.557 -11.790 -33.633 1.00 83.44 203 THR A O 1
ATOM 1541 N N . TRP A 1 204 ? 29.123 -12.852 -31.695 1.00 71.00 204 TRP A N 1
ATOM 1542 C CA . TRP A 1 204 ? 27.675 -12.934 -31.905 1.00 71.00 204 TRP A CA 1
ATOM 1543 C C . TRP A 1 204 ? 26.951 -11.638 -31.492 1.00 71.00 204 TRP A C 1
ATOM 1545 O O . TRP A 1 204 ? 26.001 -11.247 -32.165 1.00 71.00 204 TRP A O 1
ATOM 1555 N N . ASP A 1 205 ? 27.465 -10.915 -30.489 1.00 71.38 205 ASP A N 1
ATOM 1556 C CA . ASP A 1 205 ? 26.901 -9.648 -30.000 1.00 71.38 205 ASP A CA 1
ATOM 1557 C C . ASP A 1 205 ? 27.788 -8.430 -30.309 1.00 71.38 205 ASP A C 1
ATOM 1559 O O . ASP A 1 205 ? 29.011 -8.523 -30.483 1.00 71.38 205 ASP A O 1
ATOM 1563 N N . GLU A 1 206 ? 27.167 -7.248 -30.310 1.00 74.25 206 GLU A N 1
ATOM 1564 C CA . GLU A 1 206 ? 27.882 -5.979 -30.152 1.00 74.25 206 GLU A CA 1
ATOM 1565 C C . GLU A 1 206 ? 28.401 -5.830 -28.705 1.00 74.25 206 GLU A C 1
ATOM 1567 O O . GLU A 1 206 ? 27.935 -6.494 -27.785 1.00 74.25 206 GLU A O 1
ATOM 1572 N N . ALA A 1 207 ? 29.396 -4.965 -28.488 1.00 73.62 207 ALA A N 1
ATOM 1573 C CA . ALA A 1 207 ? 30.063 -4.747 -27.193 1.00 73.62 207 ALA A CA 1
ATOM 1574 C C . ALA A 1 207 ? 30.776 -5.974 -26.573 1.00 73.62 207 ALA A C 1
ATOM 1576 O O . ALA A 1 207 ? 31.144 -5.939 -25.397 1.00 73.62 207 ALA A O 1
ATOM 1577 N N . SER A 1 208 ? 31.047 -7.027 -27.352 1.00 79.00 208 SER A N 1
ATOM 1578 C CA . SER A 1 208 ? 31.773 -8.210 -26.871 1.00 79.00 208 SER A CA 1
ATOM 1579 C C . SER A 1 208 ? 33.155 -7.879 -26.283 1.00 79.00 208 SER A C 1
ATOM 1581 O O . SER A 1 208 ? 33.921 -7.063 -26.807 1.00 79.00 208 SER A O 1
ATOM 1583 N N . SER A 1 209 ? 33.498 -8.547 -25.178 1.00 81.12 209 SER A N 1
ATOM 1584 C CA . SER A 1 209 ? 34.754 -8.336 -24.438 1.00 81.12 209 SER A CA 1
ATOM 1585 C C . SER A 1 209 ? 35.882 -9.308 -24.816 1.00 81.12 209 SER A C 1
ATOM 1587 O O . SER A 1 209 ? 37.002 -9.179 -24.320 1.00 81.12 209 SER A O 1
ATOM 1589 N N . TYR A 1 210 ? 35.602 -10.250 -25.717 1.00 83.81 210 TYR A N 1
ATOM 1590 C CA . TYR A 1 210 ? 36.526 -11.196 -26.346 1.00 83.81 210 TYR A CA 1
ATOM 1591 C C . TYR A 1 210 ? 35.950 -11.628 -27.710 1.00 83.81 210 TYR A C 1
ATOM 1593 O O . TYR A 1 210 ? 34.836 -11.232 -28.042 1.00 83.81 210 TYR A O 1
ATOM 1601 N N . CYS A 1 211 ? 36.706 -12.398 -28.500 1.00 87.31 211 CYS A N 1
ATOM 1602 C CA . CYS A 1 211 ? 36.199 -13.044 -29.718 1.00 87.31 211 CYS A CA 1
ATOM 1603 C C . CYS A 1 211 ? 36.196 -14.561 -29.556 1.00 87.31 211 CYS A C 1
ATOM 1605 O O . CYS A 1 211 ? 37.173 -15.140 -29.067 1.00 87.31 211 CYS A O 1
ATOM 1607 N N . ASP A 1 212 ? 35.150 -15.196 -30.061 1.00 86.75 212 ASP A N 1
ATOM 1608 C CA . ASP A 1 212 ? 34.949 -16.633 -29.999 1.00 86.75 212 ASP A CA 1
ATOM 1609 C C . ASP A 1 212 ? 35.586 -17.347 -31.178 1.00 86.75 212 ASP A C 1
ATOM 1611 O O . ASP A 1 212 ? 35.686 -16.820 -32.285 1.00 86.75 212 ASP A O 1
ATOM 1615 N N . ARG A 1 213 ? 36.061 -18.570 -30.936 1.00 86.12 213 ARG A N 1
ATOM 1616 C CA . ARG A 1 213 ? 36.749 -19.369 -31.950 1.00 86.12 213 ARG A CA 1
ATOM 1617 C C . ARG A 1 213 ? 35.733 -20.127 -32.796 1.00 86.12 213 ARG A C 1
ATOM 1619 O O . ARG A 1 213 ? 34.911 -20.854 -32.251 1.00 86.12 213 ARG A O 1
ATOM 1626 N N . CYS A 1 214 ? 35.847 -20.041 -34.119 1.00 80.50 214 CYS A N 1
ATOM 1627 C CA . CYS A 1 214 ? 34.985 -20.797 -35.025 1.00 80.50 214 CYS A CA 1
ATOM 1628 C C . CYS A 1 214 ? 35.155 -22.314 -34.814 1.00 80.50 214 CYS A C 1
ATOM 1630 O O . CYS A 1 214 ? 36.275 -22.836 -34.906 1.00 80.50 214 CYS A O 1
ATOM 1632 N N . GLU A 1 215 ? 34.067 -23.024 -34.516 1.00 84.19 215 GLU A N 1
ATOM 1633 C CA . GLU A 1 215 ? 34.099 -24.456 -34.201 1.00 84.19 215 GLU A CA 1
ATOM 1634 C C . GLU A 1 215 ? 34.151 -25.360 -35.447 1.00 84.19 215 GLU A C 1
ATOM 1636 O O . GLU A 1 215 ? 33.807 -24.975 -36.566 1.00 84.19 215 GLU A O 1
ATOM 1641 N N . VAL A 1 216 ? 34.591 -26.606 -35.243 1.00 77.00 216 VAL A N 1
ATOM 1642 C CA . VAL A 1 216 ? 34.653 -27.637 -36.291 1.00 77.00 216 VAL A CA 1
ATOM 1643 C C . VAL A 1 216 ? 33.245 -27.938 -36.814 1.00 77.00 216 VAL A C 1
ATOM 1645 O O . VAL A 1 216 ? 32.316 -28.146 -36.040 1.00 77.00 216 VAL A O 1
ATOM 1648 N N . GLY A 1 217 ? 33.092 -28.004 -38.138 1.00 74.00 217 GLY A N 1
ATOM 1649 C CA . GLY A 1 217 ? 31.794 -28.201 -38.796 1.00 74.00 217 GLY A CA 1
ATOM 1650 C C . GLY A 1 217 ? 31.004 -26.918 -39.089 1.00 74.00 217 GLY A C 1
ATOM 1651 O O . GLY A 1 217 ? 29.947 -27.015 -39.710 1.00 74.00 217 GLY A O 1
ATOM 1652 N N . TYR A 1 218 ? 31.528 -25.745 -38.726 1.00 77.31 218 TYR A N 1
ATOM 1653 C CA . TYR A 1 218 ? 30.992 -24.428 -39.087 1.00 77.31 218 TYR A CA 1
ATOM 1654 C C . TYR A 1 218 ? 32.002 -23.643 -39.943 1.00 77.31 218 TYR A C 1
ATOM 1656 O O . TYR A 1 218 ? 33.190 -23.982 -39.984 1.00 77.31 218 TYR A O 1
ATOM 1664 N N . MET A 1 219 ? 31.541 -22.589 -40.622 1.00 76.81 219 MET A N 1
ATOM 1665 C CA . MET A 1 219 ? 32.408 -21.544 -41.178 1.00 76.81 219 MET A CA 1
ATOM 1666 C C . MET A 1 219 ? 32.032 -20.162 -40.663 1.00 76.81 219 MET A C 1
ATOM 1668 O O . MET A 1 219 ? 30.860 -19.807 -40.578 1.00 76.81 219 MET A O 1
ATOM 1672 N N . CYS A 1 220 ? 33.067 -19.368 -40.416 1.00 77.06 220 CYS A N 1
ATOM 1673 C CA . CYS A 1 220 ? 32.972 -17.962 -40.062 1.00 77.06 220 CYS A CA 1
ATOM 1674 C C . CYS A 1 220 ? 33.622 -17.176 -41.206 1.00 77.06 220 CYS A C 1
ATOM 1676 O O . CYS A 1 220 ? 34.837 -16.970 -41.229 1.00 77.06 220 CYS A O 1
ATOM 1678 N N . SER A 1 221 ? 32.812 -16.852 -42.217 1.00 70.38 221 SER A N 1
ATOM 1679 C CA . SER A 1 221 ? 33.248 -16.212 -43.470 1.00 70.38 221 SER A CA 1
ATOM 1680 C C . SER A 1 221 ? 33.635 -14.742 -43.292 1.00 70.38 221 SER A C 1
ATOM 1682 O O . SER A 1 221 ? 34.405 -14.207 -44.091 1.00 70.38 221 SER A O 1
ATOM 1684 N N . ALA A 1 222 ? 33.131 -14.116 -42.232 1.00 76.00 222 ALA A N 1
ATOM 1685 C CA . ALA A 1 222 ? 33.500 -12.799 -41.747 1.00 76.00 222 ALA A CA 1
ATOM 1686 C C . ALA A 1 222 ? 33.394 -12.795 -40.206 1.00 76.00 222 ALA A C 1
ATOM 1688 O O . ALA A 1 222 ? 32.615 -13.581 -39.659 1.00 76.00 222 ALA A O 1
ATOM 1689 N N . PRO A 1 223 ? 34.173 -11.965 -39.489 1.00 80.75 223 PRO A N 1
ATOM 1690 C CA . PRO A 1 223 ? 34.163 -11.947 -38.025 1.00 80.75 223 PRO A CA 1
ATOM 1691 C C . PRO A 1 223 ? 32.857 -11.376 -37.439 1.00 80.75 223 PRO A C 1
ATOM 1693 O O . PRO A 1 223 ? 32.540 -11.627 -36.278 1.00 80.75 223 PRO A O 1
ATOM 1696 N N . ASP A 1 224 ? 32.102 -10.613 -38.230 1.00 81.06 224 ASP A N 1
ATOM 1697 C CA . ASP A 1 224 ? 30.822 -9.987 -37.888 1.00 81.06 224 ASP A CA 1
ATOM 1698 C C . ASP A 1 224 ? 29.592 -10.851 -38.223 1.00 81.06 224 ASP A C 1
ATOM 1700 O O . ASP A 1 224 ? 28.468 -10.470 -37.895 1.00 81.06 224 ASP A O 1
ATOM 1704 N N . ALA A 1 225 ? 29.796 -12.020 -38.838 1.00 78.56 225 ALA A N 1
ATOM 1705 C CA . ALA A 1 225 ? 28.742 -12.958 -39.211 1.00 78.56 225 ALA A CA 1
ATOM 1706 C C . ALA A 1 225 ? 28.570 -14.088 -38.181 1.00 78.56 225 ALA A C 1
ATOM 1708 O O . ALA A 1 225 ? 29.530 -14.532 -37.548 1.00 78.56 225 ALA A O 1
ATOM 1709 N N . ASP A 1 226 ? 27.342 -14.595 -38.053 1.00 80.94 226 ASP A N 1
ATOM 1710 C CA . ASP A 1 226 ? 27.064 -15.815 -37.291 1.00 80.94 226 ASP A CA 1
ATOM 1711 C C . ASP A 1 226 ? 27.748 -17.039 -37.941 1.00 80.94 226 ASP A C 1
ATOM 1713 O O . ASP A 1 226 ? 27.774 -17.133 -39.174 1.00 80.94 226 ASP A O 1
ATOM 1717 N N . PRO A 1 227 ? 28.278 -18.005 -37.162 1.00 80.69 227 PRO A N 1
ATOM 1718 C CA . PRO A 1 227 ? 28.855 -19.225 -37.715 1.00 80.69 227 PRO A CA 1
ATOM 1719 C C . PRO A 1 227 ? 27.788 -20.045 -38.437 1.00 80.69 227 PRO A C 1
ATOM 1721 O O . PRO A 1 227 ? 26.874 -20.599 -37.820 1.00 80.69 227 PRO A O 1
ATOM 1724 N N . GLU A 1 228 ? 27.921 -20.182 -39.753 1.00 80.31 228 GLU A N 1
ATOM 1725 C CA . GLU A 1 228 ? 27.012 -21.021 -40.525 1.00 80.31 228 GLU A CA 1
ATOM 1726 C C . GLU A 1 228 ? 27.478 -22.484 -40.461 1.00 80.31 228 GLU A C 1
ATOM 1728 O O . GLU A 1 228 ? 28.655 -22.763 -40.728 1.00 80.31 228 GLU A O 1
ATOM 1733 N N . PRO A 1 229 ? 26.595 -23.449 -40.133 1.00 78.69 229 PRO A N 1
ATOM 1734 C CA . PRO A 1 229 ? 26.942 -24.862 -40.207 1.00 78.69 229 PRO A CA 1
ATOM 1735 C C . PRO A 1 229 ? 27.289 -25.217 -41.652 1.00 78.69 229 PRO A C 1
ATOM 1737 O O . PRO A 1 229 ? 26.604 -24.797 -42.588 1.00 78.69 229 PRO A O 1
ATOM 1740 N N . CYS A 1 230 ? 28.345 -26.008 -41.842 1.00 70.56 230 CYS A N 1
ATOM 1741 C CA . CYS A 1 230 ? 28.838 -26.326 -43.173 1.00 70.56 230 CYS A CA 1
ATOM 1742 C C . CYS A 1 230 ? 27.726 -26.917 -44.061 1.00 70.56 230 CYS A C 1
ATOM 1744 O O . CYS A 1 230 ? 27.128 -27.934 -43.690 1.00 70.56 230 CYS A O 1
ATOM 1746 N N . PRO A 1 231 ? 27.452 -26.326 -45.245 1.00 70.56 231 PRO A N 1
ATOM 1747 C CA . PRO A 1 231 ? 26.445 -26.832 -46.168 1.00 70.56 231 PRO A CA 1
ATOM 1748 C C . PRO A 1 231 ? 26.627 -28.322 -46.476 1.00 70.56 231 PRO A C 1
ATOM 1750 O O . PRO A 1 231 ? 27.752 -28.822 -46.547 1.00 70.56 231 PRO A O 1
ATOM 1753 N N . LEU A 1 232 ? 25.523 -29.038 -46.704 1.00 58.88 232 LEU A N 1
ATOM 1754 C CA . LEU A 1 232 ? 25.551 -30.469 -47.025 1.00 58.88 232 LEU A CA 1
ATOM 1755 C C . LEU A 1 232 ? 26.482 -30.751 -48.219 1.00 58.88 232 LEU A C 1
ATOM 1757 O O . LEU A 1 232 ? 26.319 -30.172 -49.291 1.00 58.88 232 LEU A O 1
ATOM 1761 N N . GLY A 1 233 ? 27.448 -31.656 -48.032 1.00 57.22 233 GLY A N 1
ATOM 1762 C CA . GLY A 1 233 ? 28.508 -31.931 -49.016 1.00 57.22 233 GLY A CA 1
ATOM 1763 C C . GLY A 1 233 ? 29.781 -31.090 -48.838 1.00 57.22 233 GLY A C 1
ATOM 1764 O O . GLY A 1 233 ? 30.681 -31.160 -49.677 1.00 57.22 233 GLY A O 1
ATOM 1765 N N . THR A 1 234 ? 29.873 -30.324 -47.749 1.00 65.06 234 THR A N 1
ATOM 1766 C CA . THR A 1 234 ? 31.046 -29.531 -47.360 1.00 65.06 234 THR A CA 1
ATOM 1767 C C . THR A 1 234 ? 31.454 -29.834 -45.918 1.00 65.06 234 THR A C 1
ATOM 1769 O O . THR A 1 234 ? 30.645 -30.355 -45.148 1.00 65.06 234 THR A O 1
ATOM 1772 N N . TYR A 1 235 ? 32.697 -29.534 -45.537 1.00 63.72 235 TYR A N 1
ATOM 1773 C CA . TYR A 1 235 ? 33.131 -29.645 -44.141 1.00 63.72 235 TYR A CA 1
ATOM 1774 C C . TYR A 1 235 ? 34.220 -28.632 -43.768 1.00 63.72 235 TYR A C 1
ATOM 1776 O O . TYR A 1 235 ? 34.923 -28.101 -44.626 1.00 63.72 235 TYR A O 1
ATOM 1784 N N . SER A 1 236 ? 34.345 -28.403 -42.465 1.00 73.38 236 SER A N 1
ATOM 1785 C CA . SER A 1 236 ? 35.402 -27.662 -41.776 1.00 73.38 236 SER A CA 1
ATOM 1786 C C . SER A 1 236 ? 35.980 -28.648 -40.760 1.00 73.38 236 SER A C 1
ATOM 1788 O O . SER A 1 236 ? 35.220 -29.225 -39.982 1.00 73.38 236 SER A O 1
ATOM 1790 N N . ALA A 1 237 ? 37.275 -28.954 -40.855 1.00 63.19 237 ALA A N 1
ATOM 1791 C CA . ALA A 1 237 ? 37.940 -30.013 -40.083 1.00 63.19 237 ALA A CA 1
ATOM 1792 C C . ALA A 1 237 ? 38.847 -29.490 -38.966 1.00 63.19 237 ALA A C 1
ATOM 1794 O O . ALA A 1 237 ? 39.197 -30.257 -38.075 1.00 63.19 237 ALA A O 1
ATOM 1795 N N . GLU A 1 238 ? 39.220 -28.211 -39.009 1.00 68.81 238 GLU A N 1
ATOM 1796 C CA . GLU A 1 238 ? 40.115 -27.593 -38.033 1.00 68.81 238 GLU A CA 1
ATOM 1797 C C . GLU A 1 238 ? 39.439 -26.355 -37.424 1.00 68.81 238 GLU A C 1
ATOM 1799 O O . GLU A 1 238 ? 38.876 -25.545 -38.163 1.00 68.81 238 GLU A O 1
ATOM 1804 N N . PRO A 1 239 ? 39.485 -26.160 -36.095 1.00 65.75 239 PRO A N 1
ATOM 1805 C CA . PRO A 1 239 ? 38.846 -25.008 -35.474 1.00 65.75 239 PRO A CA 1
ATOM 1806 C C . PRO A 1 239 ? 39.605 -23.709 -35.797 1.00 65.75 239 PRO A C 1
ATOM 1808 O O . PRO A 1 239 ? 40.839 -23.684 -35.792 1.00 65.75 239 PRO A O 1
ATOM 1811 N N . ALA A 1 240 ? 38.867 -22.616 -35.997 1.00 68.88 240 ALA A N 1
ATOM 1812 C CA . ALA A 1 240 ? 39.277 -21.367 -36.660 1.00 68.88 240 ALA A CA 1
ATOM 1813 C C . ALA A 1 240 ? 39.456 -21.440 -38.200 1.00 68.88 240 ALA A C 1
ATOM 1815 O O . ALA A 1 240 ? 40.203 -20.650 -38.773 1.00 68.88 240 ALA A O 1
ATOM 1816 N N . GLN A 1 241 ? 38.759 -22.345 -38.900 1.00 70.06 241 GLN A N 1
ATOM 1817 C CA . GLN A 1 241 ? 38.640 -22.281 -40.366 1.00 70.06 241 GLN A CA 1
ATOM 1818 C C . GLN A 1 241 ? 37.593 -21.245 -40.819 1.00 70.06 241 GLN A C 1
ATOM 1820 O O . GLN A 1 241 ? 36.471 -21.203 -40.321 1.00 70.06 241 GLN A O 1
ATOM 1825 N N . THR A 1 242 ? 37.956 -20.422 -41.807 1.00 65.19 242 THR A N 1
ATOM 1826 C CA . THR A 1 242 ? 37.126 -19.331 -42.358 1.00 65.19 242 THR A CA 1
ATOM 1827 C C . THR A 1 242 ? 36.192 -19.758 -43.496 1.00 65.19 242 THR A C 1
ATOM 1829 O O . THR A 1 242 ? 35.372 -18.969 -43.958 1.00 65.19 242 THR A O 1
ATOM 1832 N N . CYS A 1 243 ? 36.295 -20.998 -43.984 1.00 62.88 243 CYS A N 1
ATOM 1833 C CA . CYS A 1 243 ? 35.450 -21.513 -45.063 1.00 62.88 243 CYS A CA 1
ATOM 1834 C C . CYS A 1 243 ? 35.258 -23.035 -44.977 1.00 62.88 243 CYS A C 1
ATOM 1836 O O . CYS A 1 243 ? 36.179 -23.769 -44.617 1.00 62.88 243 CYS A O 1
ATOM 1838 N N . CYS A 1 244 ? 34.072 -23.514 -45.363 1.00 67.38 244 CYS A N 1
ATOM 1839 C CA . CYS A 1 244 ? 33.814 -24.941 -45.556 1.00 67.38 244 CYS A CA 1
ATOM 1840 C C . CYS A 1 244 ? 34.265 -25.376 -46.957 1.00 67.38 244 CYS A C 1
ATOM 1842 O O . CYS A 1 244 ? 33.921 -24.745 -47.959 1.00 67.38 244 CYS A O 1
ATOM 1844 N N . ILE A 1 245 ? 35.005 -26.482 -47.050 1.00 60.50 245 ILE A N 1
ATOM 1845 C CA . ILE A 1 245 ? 35.502 -27.011 -48.327 1.00 60.50 245 ILE A CA 1
ATOM 1846 C C . ILE A 1 245 ? 34.481 -27.947 -48.984 1.00 60.50 245 ILE A C 1
ATOM 1848 O O . ILE A 1 245 ? 33.930 -28.832 -48.334 1.00 60.50 245 ILE A O 1
ATOM 1852 N N . VAL A 1 246 ? 34.225 -27.737 -50.280 1.00 54.25 246 VAL A N 1
ATOM 1853 C CA . VAL A 1 246 ? 33.086 -28.297 -51.036 1.00 54.25 246 VAL A CA 1
ATOM 1854 C C . VAL A 1 246 ? 33.538 -29.318 -52.086 1.00 54.25 246 VAL A C 1
ATOM 1856 O O . VAL A 1 246 ? 34.543 -29.097 -52.763 1.00 54.25 246 VAL A O 1
ATOM 1859 N N . TYR A 1 247 ? 32.717 -30.340 -52.352 1.00 40.34 247 TYR A N 1
ATOM 1860 C CA . TYR A 1 247 ? 32.538 -30.829 -53.728 1.00 40.34 247 TYR A CA 1
ATOM 1861 C C . TYR A 1 247 ? 31.313 -30.125 -54.350 1.00 40.34 247 TYR A C 1
ATOM 1863 O O . TYR A 1 247 ? 30.206 -30.208 -53.832 1.00 40.34 247 TYR A O 1
ATOM 1871 N N . THR A 1 248 ? 31.551 -29.373 -55.428 1.00 36.59 248 THR A N 1
ATOM 1872 C CA . THR A 1 248 ? 30.653 -28.398 -56.099 1.00 36.59 248 THR A CA 1
ATOM 1873 C C . THR A 1 248 ? 29.272 -28.982 -56.513 1.00 36.59 248 THR A C 1
ATOM 1875 O O . THR A 1 248 ? 29.194 -30.178 -56.770 1.00 36.59 248 THR A O 1
ATOM 1878 N N . THR A 1 249 ? 28.119 -28.274 -56.604 1.00 32.91 249 THR A N 1
ATOM 1879 C CA . THR A 1 249 ? 27.775 -26.883 -57.040 1.00 32.91 249 THR A CA 1
ATOM 1880 C C . THR A 1 249 ? 26.352 -26.384 -56.590 1.00 32.91 249 THR A C 1
ATOM 1882 O O . THR A 1 249 ? 25.420 -27.170 -56.709 1.00 32.91 249 THR A O 1
ATOM 1885 N N . THR A 1 250 ? 26.178 -25.085 -56.225 1.00 35.06 250 THR A N 1
ATOM 1886 C CA . THR A 1 250 ? 25.074 -24.073 -56.524 1.00 35.06 250 THR A CA 1
ATOM 1887 C C . THR A 1 250 ? 23.550 -24.445 -56.571 1.00 35.06 250 THR A C 1
ATOM 1889 O O . THR A 1 250 ? 23.229 -25.505 -57.086 1.00 35.06 250 THR A O 1
ATOM 1892 N N . THR A 1 251 ? 22.498 -23.638 -56.251 1.00 33.25 251 THR A N 1
ATOM 1893 C CA . THR A 1 251 ? 22.245 -22.200 -55.857 1.00 33.25 251 THR A CA 1
ATOM 1894 C C . THR A 1 251 ? 20.771 -21.971 -55.355 1.00 33.25 251 THR A C 1
ATOM 1896 O O . THR A 1 251 ? 19.972 -22.900 -55.412 1.00 33.25 251 THR A O 1
ATOM 1899 N N . VAL A 1 252 ? 20.390 -20.747 -54.907 1.00 37.62 252 VAL A N 1
ATOM 1900 C CA . VAL A 1 252 ? 19.153 -20.349 -54.140 1.00 37.62 252 VAL A CA 1
ATOM 1901 C C . VAL A 1 252 ? 18.287 -19.248 -54.838 1.00 37.62 252 VAL A C 1
ATOM 1903 O O . VAL A 1 252 ? 18.842 -18.564 -55.693 1.00 37.62 252 VAL A O 1
ATOM 1906 N N . SER A 1 253 ? 16.986 -19.035 -54.469 1.00 39.12 253 SER A N 1
ATOM 1907 C CA . SER A 1 253 ? 16.202 -17.733 -54.411 1.00 39.12 253 SER A CA 1
ATOM 1908 C C . SER A 1 253 ? 14.652 -17.886 -54.607 1.00 39.12 253 SER A C 1
ATOM 1910 O O . SER A 1 253 ? 14.270 -18.842 -55.273 1.00 39.12 253 SER A O 1
ATOM 1912 N N . THR A 1 254 ? 13.682 -17.003 -54.231 1.00 39.41 254 THR A N 1
ATOM 1913 C CA . THR A 1 254 ? 13.303 -16.213 -53.001 1.00 39.41 254 THR A CA 1
ATOM 1914 C C . THR A 1 254 ? 11.843 -15.628 -53.122 1.00 39.41 254 THR A C 1
ATOM 1916 O O . THR A 1 254 ? 11.286 -15.605 -54.218 1.00 39.41 254 THR A O 1
ATOM 1919 N N . SER A 1 255 ? 11.274 -15.053 -52.030 1.00 40.41 255 SER A N 1
ATOM 1920 C CA . SER A 1 255 ? 10.365 -13.850 -51.957 1.00 40.41 255 SER A CA 1
ATOM 1921 C C . SER A 1 255 ? 8.807 -13.927 -51.857 1.00 40.41 255 SER A C 1
ATOM 1923 O O . SER A 1 255 ? 8.147 -14.603 -52.642 1.00 40.41 255 SER A O 1
ATOM 1925 N N . THR A 1 256 ? 8.200 -13.139 -50.930 1.00 35.53 256 THR A N 1
ATOM 1926 C CA . THR A 1 256 ? 7.232 -11.998 -51.140 1.00 35.53 256 THR A CA 1
ATOM 1927 C C . THR A 1 256 ? 6.520 -11.514 -49.836 1.00 35.53 256 THR A C 1
ATOM 1929 O O . THR A 1 256 ? 6.463 -12.249 -48.857 1.00 35.53 256 THR A O 1
ATOM 1932 N N . MET A 1 257 ? 6.000 -10.264 -49.799 1.00 35.03 257 MET A N 1
ATOM 1933 C CA . MET A 1 257 ? 5.388 -9.571 -48.622 1.00 35.03 257 MET A CA 1
ATOM 1934 C C . MET A 1 257 ? 3.842 -9.400 -48.697 1.00 35.03 257 MET A C 1
ATOM 1936 O O . MET A 1 257 ? 3.256 -9.542 -49.769 1.00 35.03 257 MET A O 1
ATOM 1940 N N . ALA A 1 258 ? 3.182 -9.042 -47.575 1.00 36.53 258 ALA A N 1
ATOM 1941 C CA . ALA A 1 258 ? 1.710 -9.013 -47.401 1.00 36.53 258 ALA A CA 1
ATOM 1942 C C . ALA A 1 258 ? 1.067 -7.622 -47.092 1.00 36.53 258 ALA A C 1
ATOM 1944 O O . ALA A 1 258 ? 1.758 -6.620 -46.930 1.00 36.53 258 ALA A O 1
ATOM 1945 N N . LYS A 1 259 ? -0.283 -7.569 -47.070 1.00 41.88 259 LYS A N 1
ATOM 1946 C CA . LYS A 1 259 ? -1.166 -6.367 -47.092 1.00 41.88 259 LYS A CA 1
ATOM 1947 C C . LYS A 1 259 ? -1.537 -5.766 -45.720 1.00 41.88 259 LYS A C 1
ATOM 1949 O O . LYS A 1 259 ? -1.590 -6.485 -44.735 1.00 41.88 259 LYS A O 1
ATOM 1954 N N . ILE A 1 260 ? -1.939 -4.485 -45.735 1.00 48.16 260 ILE A N 1
ATOM 1955 C CA . ILE A 1 260 ? -2.347 -3.636 -44.591 1.00 48.16 260 ILE A CA 1
ATOM 1956 C C . ILE A 1 260 ? -3.744 -3.975 -44.007 1.00 48.16 260 ILE A C 1
ATOM 1958 O O . ILE A 1 260 ? -4.690 -4.184 -44.766 1.00 48.16 260 ILE A O 1
ATOM 1962 N N . ASP A 1 261 ? -3.873 -3.934 -42.670 1.00 55.62 261 ASP A N 1
ATOM 1963 C CA . ASP A 1 261 ? -5.110 -4.071 -41.859 1.00 55.62 261 ASP A CA 1
ATOM 1964 C C . ASP A 1 261 ? -5.236 -2.937 -40.802 1.00 55.62 261 ASP A C 1
ATOM 1966 O O . ASP A 1 261 ? -4.256 -2.268 -40.471 1.00 55.62 261 ASP A O 1
ATOM 1970 N N . ALA A 1 262 ? -6.432 -2.707 -40.246 1.00 55.72 262 ALA A N 1
ATOM 1971 C CA . ALA A 1 262 ? -6.712 -1.649 -39.270 1.00 55.72 262 ALA A CA 1
ATOM 1972 C C . ALA A 1 262 ? -6.018 -1.820 -37.903 1.00 55.72 262 ALA A C 1
ATOM 1974 O O . ALA A 1 262 ? -5.900 -0.838 -37.163 1.00 55.72 262 ALA A O 1
ATOM 1975 N N . CYS A 1 263 ? -5.491 -3.004 -37.575 1.00 59.53 263 CYS A N 1
ATOM 1976 C CA . CYS A 1 263 ? -4.613 -3.190 -36.416 1.00 59.53 263 CYS A CA 1
ATOM 1977 C C . CYS A 1 263 ? -3.117 -2.918 -36.715 1.00 59.53 263 CYS A C 1
ATOM 1979 O O . CYS A 1 263 ? -2.305 -2.972 -35.797 1.00 59.53 263 CYS A O 1
ATOM 1981 N N . MET A 1 264 ? -2.724 -2.540 -37.944 1.00 56.97 264 MET A N 1
ATOM 1982 C CA . MET A 1 264 ? -1.314 -2.289 -38.325 1.00 56.97 264 MET A CA 1
ATOM 1983 C C . MET A 1 264 ? -0.722 -0.939 -37.875 1.00 56.97 264 MET A C 1
ATOM 1985 O O . MET A 1 264 ? 0.070 -0.330 -38.586 1.00 56.97 264 MET A O 1
ATOM 1989 N N . ASN A 1 265 ? -1.086 -0.458 -36.688 1.00 52.66 265 ASN A N 1
ATOM 1990 C CA . ASN A 1 265 ? -0.281 0.526 -35.963 1.00 52.66 265 ASN A CA 1
ATOM 1991 C C . ASN A 1 265 ? -0.224 0.087 -34.500 1.00 52.66 265 ASN A C 1
ATOM 1993 O O . ASN A 1 265 ? -1.263 0.008 -33.838 1.00 52.66 265 ASN A O 1
ATOM 1997 N N . VAL A 1 266 ? 0.990 -0.188 -34.017 1.00 49.22 266 VAL A N 1
ATOM 1998 C CA . VAL A 1 266 ? 1.311 -0.885 -32.752 1.00 49.22 266 VAL A CA 1
ATOM 1999 C C . VAL A 1 266 ? 1.125 0.021 -31.517 1.00 49.22 266 VAL A C 1
ATOM 2001 O O . VAL A 1 266 ? 1.956 0.082 -30.625 1.00 49.22 266 VAL A O 1
ATOM 2004 N N . THR A 1 267 ? 0.057 0.818 -31.504 1.00 53.62 267 THR A N 1
ATOM 2005 C CA . THR A 1 267 ? -0.206 1.865 -30.495 1.00 53.62 267 THR A CA 1
ATOM 2006 C C . THR A 1 267 ? -1.701 2.096 -30.238 1.00 53.62 267 THR A C 1
ATOM 2008 O O . THR A 1 267 ? -2.071 3.024 -29.518 1.00 53.62 267 THR A O 1
ATOM 2011 N N . ARG A 1 268 ? -2.608 1.297 -30.827 1.00 63.75 268 ARG A N 1
ATOM 2012 C CA . ARG A 1 268 ? -4.061 1.502 -30.660 1.00 63.75 268 ARG A CA 1
ATOM 2013 C C . ARG A 1 268 ? -4.613 0.930 -29.360 1.00 63.75 268 ARG A C 1
ATOM 2015 O O . ARG A 1 268 ? -5.242 1.688 -28.630 1.00 63.75 268 ARG A O 1
ATOM 2022 N N . CYS A 1 269 ? -4.354 -0.337 -29.068 1.00 60.12 269 CYS A N 1
ATOM 2023 C CA . CYS A 1 269 ? -4.585 -0.902 -27.742 1.00 60.12 269 CYS A CA 1
ATOM 2024 C C . CYS A 1 269 ? -3.294 -0.747 -26.936 1.00 60.12 269 CYS A C 1
ATOM 2026 O O . CYS A 1 269 ? -2.215 -1.042 -27.448 1.00 60.12 269 CYS A O 1
ATOM 2028 N N . LEU A 1 270 ? -3.406 -0.212 -25.728 1.00 64.94 270 LEU A N 1
ATOM 2029 C CA . LEU A 1 270 ? -2.306 -0.035 -24.789 1.00 64.94 270 LEU A CA 1
ATOM 2030 C C . LEU A 1 270 ? -2.170 -1.294 -23.922 1.00 64.94 270 LEU A C 1
ATOM 2032 O O . LEU A 1 270 ? -3.036 -2.169 -23.962 1.00 64.94 270 LEU A O 1
ATOM 2036 N N . ASN A 1 271 ? -1.083 -1.381 -23.151 1.00 62.97 271 ASN A N 1
ATOM 2037 C CA . ASN A 1 271 ? -0.927 -2.351 -22.063 1.00 62.97 271 ASN A CA 1
ATOM 2038 C C . ASN A 1 271 ? -1.251 -3.814 -22.447 1.00 62.97 271 ASN A C 1
ATOM 2040 O O . ASN A 1 271 ? -2.042 -4.487 -21.793 1.00 62.97 271 ASN A O 1
ATOM 2044 N N . GLY A 1 272 ? -0.707 -4.295 -23.571 1.00 59.72 272 GLY A N 1
ATOM 2045 C CA . GLY A 1 272 ? -0.912 -5.675 -24.040 1.00 59.72 272 GLY A CA 1
ATOM 2046 C C . GLY A 1 272 ? -2.306 -5.995 -24.607 1.00 59.72 272 GLY A C 1
ATOM 2047 O O . GLY A 1 272 ? -2.565 -7.142 -24.968 1.00 59.72 272 GLY A O 1
ATOM 2048 N N . GLY A 1 273 ? -3.209 -5.014 -24.728 1.00 71.62 273 GLY A N 1
ATOM 2049 C CA . GLY A 1 273 ? -4.554 -5.215 -25.272 1.00 71.62 273 GLY A CA 1
ATOM 2050 C C . GLY A 1 273 ? -4.568 -5.800 -26.688 1.00 71.62 273 GLY A C 1
ATOM 2051 O O . GLY A 1 273 ? -3.943 -5.281 -27.614 1.00 71.62 273 GLY A O 1
ATOM 2052 N N . THR A 1 274 ? -5.346 -6.864 -26.886 1.00 72.81 274 THR A N 1
ATOM 2053 C CA . THR A 1 274 ? -5.496 -7.519 -28.189 1.00 72.81 274 THR A CA 1
ATOM 2054 C C . THR A 1 274 ? -6.423 -6.700 -29.088 1.00 72.81 274 THR A C 1
ATOM 2056 O O . THR A 1 274 ? -7.617 -6.560 -28.820 1.00 72.81 274 THR A O 1
ATOM 2059 N N . CYS A 1 275 ? -5.883 -6.169 -30.187 1.00 67.06 275 CYS A N 1
ATOM 2060 C CA . CYS A 1 275 ? -6.649 -5.433 -31.193 1.00 67.06 275 CYS A CA 1
ATOM 2061 C C . CYS A 1 275 ? -7.475 -6.385 -32.070 1.00 67.06 275 CYS A C 1
ATOM 2063 O O . CYS A 1 275 ? -6.920 -7.242 -32.756 1.00 67.06 275 CYS A O 1
ATOM 2065 N N . ARG A 1 276 ? -8.799 -6.196 -32.108 1.00 74.44 276 ARG A N 1
ATOM 2066 C CA . ARG A 1 276 ? -9.692 -6.849 -33.073 1.00 74.44 276 ARG A CA 1
ATOM 2067 C C . ARG A 1 276 ? -10.188 -5.841 -34.108 1.00 74.44 276 ARG A C 1
ATOM 2069 O O . ARG A 1 276 ? -10.929 -4.917 -33.776 1.00 74.44 276 ARG A O 1
ATOM 2076 N N . SER A 1 277 ? -9.803 -6.046 -35.364 1.00 63.19 277 SER A N 1
ATOM 2077 C CA . SER A 1 277 ? -10.285 -5.283 -36.522 1.00 63.19 277 SER A CA 1
ATOM 2078 C C . SER A 1 277 ? -11.771 -5.580 -36.781 1.00 63.19 277 SER A C 1
ATOM 2080 O O . SER A 1 277 ? -12.167 -6.742 -36.865 1.00 63.19 277 SER A O 1
ATOM 2082 N N . ASN A 1 278 ? -12.597 -4.537 -36.912 1.00 65.50 278 ASN A N 1
ATOM 2083 C CA . ASN A 1 278 ? -14.009 -4.628 -37.318 1.00 65.50 278 ASN A CA 1
ATOM 2084 C C . ASN A 1 278 ? -14.234 -4.006 -38.721 1.00 65.50 278 ASN A C 1
ATOM 2086 O O . ASN A 1 278 ? -15.369 -3.717 -39.105 1.00 65.50 278 ASN A O 1
ATOM 2090 N N . GLY A 1 279 ? -13.161 -3.770 -39.485 1.00 55.47 279 GLY A N 1
ATOM 2091 C CA . GLY A 1 279 ? -13.180 -3.133 -40.805 1.00 55.47 279 GLY A CA 1
ATOM 2092 C C . GLY A 1 279 ? -11.920 -2.299 -41.046 1.00 55.47 279 GLY A C 1
ATOM 2093 O O . GLY A 1 279 ? -11.039 -2.238 -40.200 1.00 55.47 279 GLY A O 1
ATOM 2094 N N . THR A 1 280 ? -11.828 -1.600 -42.180 1.00 56.94 280 THR A N 1
ATOM 2095 C CA . THR A 1 280 ? -10.616 -0.852 -42.583 1.00 56.94 280 THR A CA 1
ATOM 2096 C C . THR A 1 280 ? -10.250 0.338 -41.686 1.00 56.94 280 THR A C 1
ATOM 2098 O O . THR A 1 280 ? -9.155 0.881 -41.822 1.00 56.94 280 THR A O 1
ATOM 2101 N N . THR A 1 281 ? -11.152 0.779 -40.804 1.00 55.47 281 THR A N 1
ATOM 2102 C CA . THR A 1 281 ? -10.984 1.978 -39.959 1.00 55.47 281 THR A CA 1
ATOM 2103 C C . THR A 1 281 ? -11.493 1.823 -38.522 1.00 55.47 281 THR A C 1
ATOM 2105 O O . THR A 1 281 ? -11.320 2.748 -37.730 1.00 55.47 281 THR A O 1
ATOM 2108 N N . SER A 1 282 ? -12.110 0.693 -38.162 1.00 56.69 282 SER A N 1
ATOM 2109 C CA . SER A 1 282 ? -12.706 0.464 -36.840 1.00 56.69 282 SER A CA 1
ATOM 2110 C C . SER A 1 282 ? -12.087 -0.753 -36.157 1.00 56.69 282 SER A C 1
ATOM 2112 O O . SER A 1 282 ? -11.796 -1.768 -36.791 1.00 56.69 282 SER A O 1
ATOM 2114 N N . PHE A 1 283 ? -11.886 -0.652 -34.846 1.00 69.88 283 PHE A N 1
ATOM 2115 C CA . PHE A 1 283 ? -11.281 -1.695 -34.023 1.00 69.88 283 PHE A CA 1
ATOM 2116 C C . PHE A 1 283 ? -11.983 -1.778 -32.664 1.00 69.88 283 PHE A C 1
ATOM 2118 O O . PHE A 1 283 ? -12.744 -0.888 -32.284 1.00 69.88 283 PHE A O 1
ATOM 2125 N N . THR A 1 284 ? -11.733 -2.857 -31.934 1.00 69.56 284 THR A N 1
ATOM 2126 C CA . THR A 1 284 ? -12.106 -3.023 -30.526 1.00 69.56 284 THR A CA 1
ATOM 2127 C C . THR A 1 284 ? -10.923 -3.648 -29.804 1.00 69.56 284 THR A C 1
ATOM 2129 O O . THR A 1 284 ? -10.334 -4.595 -30.324 1.00 69.56 284 THR A O 1
ATOM 2132 N N . CYS A 1 285 ? -10.568 -3.135 -28.629 1.00 72.81 285 CYS A N 1
ATOM 2133 C CA . CYS A 1 285 ? -9.552 -3.754 -27.787 1.00 72.81 285 CYS A CA 1
ATOM 2134 C C . CYS A 1 285 ? -10.191 -4.801 -26.869 1.00 72.81 285 CYS A C 1
ATOM 2136 O O . CYS A 1 285 ? -11.243 -4.562 -26.281 1.00 72.81 285 CYS A O 1
ATOM 2138 N N . ILE A 1 286 ? -9.552 -5.962 -26.763 1.00 79.25 286 ILE A N 1
ATOM 2139 C CA . ILE A 1 286 ? -9.811 -6.953 -25.719 1.00 79.25 286 ILE A CA 1
ATOM 2140 C C . ILE A 1 286 ? -8.650 -6.816 -24.739 1.00 79.25 286 ILE A C 1
ATOM 2142 O O . ILE A 1 286 ? -7.507 -7.097 -25.101 1.00 79.25 286 ILE A O 1
ATOM 2146 N N . CYS A 1 287 ? -8.927 -6.304 -23.546 1.00 68.12 287 CYS A N 1
ATOM 2147 C CA . CYS A 1 287 ? -7.889 -6.035 -22.559 1.00 68.12 287 CYS A CA 1
ATOM 2148 C C . CYS A 1 287 ? -7.445 -7.324 -21.859 1.00 68.12 287 CYS A C 1
ATOM 2150 O O . CYS A 1 287 ? -8.277 -8.222 -21.698 1.00 68.12 287 CYS A O 1
ATOM 2152 N N . PRO A 1 288 ? -6.163 -7.445 -21.465 1.00 62.88 288 PRO A N 1
ATOM 2153 C CA . PRO A 1 288 ? -5.731 -8.520 -20.586 1.00 62.88 288 PRO A CA 1
ATOM 2154 C C . PRO A 1 288 ? -6.373 -8.341 -19.209 1.00 62.88 288 PRO A C 1
ATOM 2156 O O . PRO A 1 288 ? -6.816 -7.240 -18.859 1.00 62.88 288 PRO A O 1
ATOM 2159 N N . ASP A 1 289 ? -6.369 -9.402 -18.407 1.00 45.97 289 ASP A N 1
ATOM 2160 C CA . ASP A 1 289 ? -6.691 -9.283 -16.988 1.00 45.97 289 ASP A CA 1
ATOM 2161 C C . ASP A 1 289 ? -5.800 -8.190 -16.357 1.00 45.97 289 ASP A C 1
ATOM 2163 O O . ASP A 1 289 ? -4.616 -8.091 -16.679 1.00 45.97 289 ASP A O 1
ATOM 2167 N N . THR A 1 290 ? -6.390 -7.355 -15.492 1.00 48.84 290 THR A N 1
ATOM 2168 C CA . THR A 1 290 ? -5.856 -6.096 -14.904 1.00 48.84 290 THR A CA 1
ATOM 2169 C C . THR A 1 290 ? -5.949 -4.788 -15.716 1.00 48.84 290 THR A C 1
ATOM 2171 O O . THR A 1 290 ? -5.588 -3.734 -15.188 1.00 48.84 290 THR A O 1
ATOM 2174 N N . TYR A 1 291 ? -6.511 -4.778 -16.935 1.00 60.62 291 TYR A N 1
ATOM 2175 C CA . TYR A 1 291 ? -6.689 -3.532 -17.713 1.00 60.62 291 TYR A CA 1
ATOM 2176 C C . TYR A 1 291 ? -8.111 -3.319 -18.251 1.00 60.62 291 TYR A C 1
ATOM 2178 O O . TYR A 1 291 ? -8.824 -4.263 -18.584 1.00 60.62 291 TYR A O 1
ATOM 2186 N N . TYR A 1 292 ? -8.522 -2.053 -18.383 1.00 67.19 292 TYR A N 1
ATOM 2187 C CA . TYR A 1 292 ? -9.838 -1.656 -18.900 1.00 67.19 292 TYR A CA 1
ATOM 2188 C C . TYR A 1 292 ? -9.817 -0.280 -19.599 1.00 67.19 292 TYR A C 1
ATOM 2190 O O . TYR A 1 292 ? -8.782 0.382 -19.691 1.00 67.19 292 TYR A O 1
ATOM 2198 N N . GLY A 1 293 ? -10.966 0.142 -20.138 1.00 59.59 293 GLY A N 1
ATOM 2199 C CA . GLY A 1 293 ? -11.100 1.338 -20.984 1.00 59.59 293 GLY A CA 1
ATOM 2200 C C . GLY A 1 293 ? -11.196 1.010 -22.479 1.00 59.59 293 GLY A C 1
ATOM 2201 O O . GLY A 1 293 ? -11.019 -0.139 -22.883 1.00 59.59 293 GLY A O 1
ATOM 2202 N N . GLU A 1 294 ? -11.503 2.002 -23.324 1.00 71.50 294 GLU A N 1
ATOM 2203 C CA . GLU A 1 294 ? -11.721 1.778 -24.771 1.00 71.50 294 GLU A CA 1
ATOM 2204 C C . GLU A 1 294 ? -10.462 1.277 -25.498 1.00 71.50 294 GLU A C 1
ATOM 2206 O O . GLU A 1 294 ? -10.545 0.655 -26.562 1.00 71.50 294 GLU A O 1
ATOM 2211 N N . ARG A 1 295 ? -9.289 1.560 -24.926 1.00 73.44 295 ARG A N 1
ATOM 2212 C CA . ARG A 1 295 ? -7.968 1.225 -25.455 1.00 73.44 295 ARG A CA 1
ATOM 2213 C C . ARG A 1 295 ? -7.114 0.463 -24.441 1.00 73.44 295 ARG A C 1
ATOM 2215 O O . ARG A 1 295 ? -5.911 0.364 -24.659 1.00 73.44 295 ARG A O 1
ATOM 2222 N N . CYS A 1 296 ? -7.706 -0.077 -23.373 1.00 69.25 296 CYS A N 1
ATOM 2223 C CA . CYS A 1 296 ? -6.982 -0.683 -22.245 1.00 69.25 296 CYS A CA 1
ATOM 2224 C C . CYS A 1 296 ? -6.032 0.305 -21.545 1.00 69.25 296 CYS A C 1
ATOM 2226 O O . CYS A 1 296 ? -4.988 -0.073 -21.020 1.00 69.25 296 CYS A O 1
ATOM 2228 N N . GLU A 1 297 ? -6.371 1.596 -21.588 1.00 69.12 297 GLU A N 1
ATOM 2229 C CA . GLU A 1 297 ? -5.561 2.695 -21.064 1.00 69.12 297 GLU A CA 1
ATOM 2230 C C . GLU A 1 297 ? -5.575 2.811 -19.535 1.00 69.12 297 GLU A C 1
ATOM 2232 O O . GLU A 1 297 ? -4.758 3.540 -18.979 1.00 69.12 297 GLU A O 1
ATOM 2237 N N . LYS A 1 298 ? -6.489 2.103 -18.865 1.00 54.84 298 LYS A N 1
ATOM 2238 C CA . LYS A 1 298 ? -6.658 2.116 -17.412 1.00 54.84 298 LYS A CA 1
ATOM 2239 C C . LYS A 1 298 ? -6.201 0.788 -16.829 1.00 54.84 298 LYS A C 1
ATOM 2241 O O . LYS A 1 298 ? -6.498 -0.264 -17.395 1.00 54.84 298 LYS A O 1
ATOM 2246 N N . THR A 1 299 ? -5.508 0.847 -15.701 1.00 53.75 299 THR A N 1
ATOM 2247 C CA . THR A 1 299 ? -5.064 -0.324 -14.934 1.00 53.75 299 THR A CA 1
ATOM 2248 C C . THR A 1 299 ? -5.978 -0.501 -13.726 1.00 53.75 299 THR A C 1
ATOM 2250 O O . THR A 1 299 ? -6.653 0.445 -13.314 1.00 53.75 299 THR A O 1
ATOM 2253 N N . THR A 1 300 ? -6.021 -1.696 -13.150 1.00 51.81 300 THR A N 1
ATOM 2254 C CA . THR A 1 300 ? -6.753 -1.950 -11.904 1.00 51.81 300 THR A CA 1
ATOM 2255 C C . THR A 1 300 ? -5.780 -2.218 -10.765 1.00 51.81 300 THR A C 1
ATOM 2257 O O . THR A 1 300 ? -5.068 -3.216 -10.827 1.00 51.81 300 THR A O 1
ATOM 2260 N N . ASP A 1 301 ? -5.820 -1.340 -9.756 1.00 51.75 301 ASP A N 1
ATOM 2261 C CA . ASP A 1 301 ? -4.927 -1.241 -8.587 1.00 51.75 301 ASP A CA 1
ATOM 2262 C C . ASP A 1 301 ? -3.447 -0.979 -8.959 1.00 51.75 301 ASP A C 1
ATOM 2264 O O . ASP A 1 301 ? -2.871 -1.621 -9.823 1.00 51.75 301 ASP A O 1
ATOM 2268 N N . GLU A 1 302 ? -2.833 0.116 -8.501 1.00 50.59 302 GLU A N 1
ATOM 2269 C CA . GLU A 1 302 ? -2.132 0.172 -7.204 1.00 50.59 302 GLU A CA 1
ATOM 2270 C C . GLU A 1 302 ? -2.374 1.463 -6.394 1.00 50.59 302 GLU A C 1
ATOM 2272 O O . GLU A 1 302 ? -1.981 1.532 -5.233 1.00 50.59 302 GLU A O 1
ATOM 2277 N N . GLN A 1 303 ? -3.048 2.482 -6.946 1.00 58.31 303 GLN A N 1
ATOM 2278 C CA . GLN A 1 303 ? -3.207 3.802 -6.293 1.00 58.31 303 GLN A CA 1
ATOM 2279 C C . GLN A 1 303 ? -4.507 3.973 -5.478 1.00 58.31 303 GLN A C 1
ATOM 2281 O O . GLN A 1 303 ? -4.768 5.047 -4.935 1.00 58.31 303 GLN A O 1
ATOM 2286 N N . THR A 1 304 ? -5.294 2.904 -5.311 1.00 64.25 304 THR A N 1
ATOM 2287 C CA . THR A 1 304 ? -6.579 2.859 -4.580 1.00 64.25 304 THR A CA 1
ATOM 2288 C C . THR A 1 304 ? -6.537 3.544 -3.217 1.00 64.25 304 THR A C 1
ATOM 2290 O O . THR A 1 304 ? -7.399 4.363 -2.896 1.00 64.25 304 THR A O 1
ATOM 2293 N N . ILE A 1 305 ? -5.502 3.247 -2.430 1.00 68.81 305 ILE A N 1
ATOM 2294 C CA . ILE A 1 305 ? -5.279 3.843 -1.112 1.00 68.81 305 ILE A CA 1
ATOM 2295 C C . ILE A 1 305 ? -5.050 5.356 -1.273 1.00 68.81 305 ILE A C 1
ATOM 2297 O O . ILE A 1 305 ? -5.798 6.167 -0.722 1.00 68.81 305 ILE A O 1
ATOM 2301 N N . LEU A 1 306 ? -4.067 5.755 -2.085 1.00 67.62 306 LEU A N 1
ATOM 2302 C CA . LEU A 1 306 ? -3.685 7.155 -2.274 1.00 67.62 306 LEU A CA 1
ATOM 2303 C C . LEU A 1 306 ? -4.844 8.034 -2.787 1.00 67.62 306 LEU A C 1
ATOM 2305 O O . LEU A 1 306 ? -5.038 9.148 -2.289 1.00 67.62 306 LEU A O 1
ATOM 2309 N N . GLU A 1 307 ? -5.652 7.543 -3.727 1.00 72.25 307 GLU A N 1
ATOM 2310 C CA . GLU A 1 307 ? -6.816 8.269 -4.250 1.00 72.25 307 GLU A CA 1
ATOM 2311 C C . GLU A 1 307 ? -7.907 8.480 -3.192 1.00 72.25 307 GLU A C 1
ATOM 2313 O O . GLU A 1 307 ? -8.379 9.610 -3.007 1.00 72.25 307 GLU A O 1
ATOM 2318 N N . VAL A 1 308 ? -8.271 7.420 -2.454 1.00 79.25 308 VAL A N 1
ATOM 2319 C CA . VAL A 1 308 ? -9.245 7.473 -1.348 1.00 79.25 308 VAL A CA 1
ATOM 2320 C C . VAL A 1 308 ? -8.845 8.545 -0.334 1.00 79.25 308 VAL A C 1
ATOM 2322 O O . VAL A 1 308 ? -9.667 9.384 0.045 1.00 79.25 308 VAL A O 1
ATOM 2325 N N . PHE A 1 309 ? -7.574 8.577 0.066 1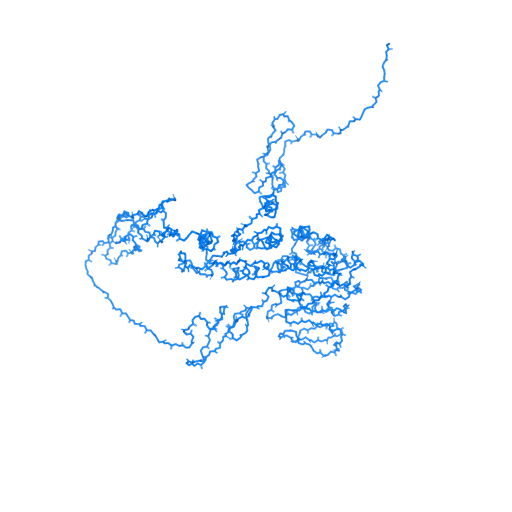.00 75.69 309 PHE A N 1
ATOM 2326 C CA . PHE A 1 309 ? -7.057 9.552 1.028 1.00 75.69 309 PHE A CA 1
ATOM 2327 C C . PHE A 1 309 ? -6.888 10.968 0.469 1.00 75.69 309 PHE A C 1
ATOM 2329 O O . PHE A 1 309 ? -7.002 11.953 1.209 1.00 75.69 309 PHE A O 1
ATOM 2336 N N . THR A 1 310 ? -6.648 11.100 -0.834 1.00 74.56 310 THR A N 1
ATOM 2337 C CA . THR A 1 310 ? -6.552 12.407 -1.489 1.00 74.56 310 THR A CA 1
ATOM 2338 C C . THR A 1 310 ? -7.911 13.105 -1.495 1.00 74.56 310 THR A C 1
ATOM 2340 O O . THR A 1 310 ? -7.988 14.272 -1.098 1.00 74.56 310 THR A O 1
ATOM 2343 N N . ARG A 1 311 ? -8.988 12.386 -1.852 1.00 81.62 311 ARG A N 1
ATOM 2344 C CA . ARG A 1 311 ? -10.352 12.943 -1.929 1.00 81.62 311 ARG A CA 1
ATOM 2345 C C . ARG A 1 311 ? -11.089 13.040 -0.588 1.00 81.62 311 ARG A C 1
ATOM 2347 O O . ARG A 1 311 ? -12.021 13.832 -0.473 1.00 81.62 311 ARG A O 1
ATOM 2354 N N . ASN A 1 312 ? -10.666 12.288 0.429 1.00 85.19 312 ASN A N 1
ATOM 2355 C CA . ASN A 1 312 ? -11.205 12.392 1.785 1.00 85.19 312 ASN A CA 1
ATOM 2356 C C . ASN A 1 312 ? -10.394 13.362 2.666 1.00 85.19 312 ASN A C 1
ATOM 2358 O O . ASN A 1 312 ? -9.260 13.741 2.360 1.00 85.19 312 ASN A O 1
ATOM 2362 N N . ASN A 1 313 ? -10.994 13.797 3.778 1.00 86.00 313 ASN A N 1
ATOM 2363 C CA . ASN A 1 313 ? -10.369 14.708 4.742 1.00 86.00 313 ASN A CA 1
ATOM 2364 C C . ASN A 1 313 ? -10.647 14.257 6.182 1.00 86.00 313 ASN A C 1
ATOM 2366 O O . ASN A 1 313 ? -11.386 14.901 6.928 1.00 86.00 313 ASN A O 1
ATOM 2370 N N . TRP A 1 314 ? -10.104 13.094 6.540 1.00 89.94 314 TRP A N 1
ATOM 2371 C CA . TRP A 1 314 ? -10.207 12.530 7.884 1.00 89.94 314 TRP A CA 1
ATOM 2372 C C . TRP A 1 314 ? -9.078 13.051 8.769 1.00 89.94 314 TRP A C 1
ATOM 2374 O O . TRP A 1 314 ? -7.940 13.160 8.321 1.00 89.94 314 TRP A O 1
ATOM 2384 N N . THR A 1 315 ? -9.398 13.357 10.022 1.00 91.81 315 THR A N 1
ATOM 2385 C CA . THR A 1 315 ? -8.446 13.838 11.028 1.00 91.81 315 THR A CA 1
ATOM 2386 C C . THR A 1 315 ? -8.515 12.984 12.289 1.00 91.81 315 THR A C 1
ATOM 2388 O O . THR A 1 315 ? -9.512 12.290 12.514 1.00 91.81 315 THR A O 1
ATOM 2391 N N . ASP A 1 316 ? -7.472 13.038 13.121 1.00 93.00 316 ASP A N 1
ATOM 2392 C CA . ASP A 1 316 ? -7.374 12.267 14.367 1.00 93.00 316 ASP A CA 1
ATOM 2393 C C . ASP A 1 316 ? -7.553 10.762 14.110 1.00 93.00 316 ASP A C 1
ATOM 2395 O O . ASP A 1 316 ? -8.484 10.122 14.609 1.00 93.00 316 ASP A O 1
ATOM 2399 N N . VAL A 1 317 ? -6.685 10.226 13.254 1.00 93.75 317 VAL A N 1
ATOM 2400 C CA . VAL A 1 317 ? -6.821 8.886 12.676 1.00 93.75 317 VAL A CA 1
ATOM 2401 C C . VAL A 1 317 ? -6.120 7.823 13.527 1.00 93.75 317 VAL A C 1
ATOM 2403 O O . VAL A 1 317 ? -4.968 7.990 13.932 1.00 93.75 317 VAL A O 1
ATOM 2406 N N . LEU A 1 318 ? -6.818 6.706 13.739 1.00 96.50 318 LEU A N 1
ATOM 2407 C CA . LEU A 1 318 ? -6.246 5.395 14.038 1.00 96.50 318 LEU A CA 1
ATOM 2408 C C . LEU A 1 318 ? -6.148 4.629 12.717 1.00 96.50 318 LEU A C 1
ATOM 2410 O O . LEU A 1 318 ? -7.172 4.391 12.075 1.00 96.50 318 LEU A O 1
ATOM 2414 N N . ALA A 1 319 ? -4.939 4.232 12.336 1.00 95.12 319 ALA A N 1
ATOM 2415 C CA . ALA A 1 319 ? -4.700 3.380 11.180 1.00 95.12 319 ALA A CA 1
ATOM 2416 C C . ALA A 1 319 ? -4.457 1.939 11.642 1.00 95.12 319 ALA A C 1
ATOM 2418 O O . ALA A 1 319 ? -3.569 1.709 12.459 1.00 95.12 319 ALA A O 1
ATOM 2419 N N . VAL A 1 320 ? -5.240 0.987 11.135 1.00 97.44 320 VAL A N 1
ATOM 2420 C CA . VAL A 1 320 ? -5.076 -0.453 11.377 1.00 97.44 320 VAL A CA 1
ATOM 2421 C C . VAL A 1 320 ? -4.862 -1.136 10.035 1.00 97.44 320 VAL A C 1
ATOM 2423 O O . VAL A 1 320 ? -5.709 -1.057 9.147 1.00 97.44 320 VAL A O 1
ATOM 2426 N N . ILE A 1 321 ? -3.689 -1.726 9.868 1.00 94.56 321 ILE A N 1
ATOM 2427 C CA . ILE A 1 321 ? -3.120 -2.053 8.568 1.00 94.56 321 ILE A CA 1
ATOM 2428 C C . ILE A 1 321 ? -2.702 -3.519 8.594 1.00 94.56 321 ILE A C 1
ATOM 2430 O O . ILE A 1 321 ? -1.870 -3.925 9.407 1.00 94.56 321 ILE A O 1
ATOM 2434 N N . ASP A 1 322 ? -3.301 -4.289 7.701 1.00 93.56 322 ASP A N 1
ATOM 2435 C CA . ASP A 1 322 ? -2.838 -5.615 7.324 1.00 93.56 322 ASP A CA 1
ATOM 2436 C C . ASP A 1 322 ? -1.467 -5.509 6.639 1.00 93.56 322 ASP A C 1
ATOM 2438 O O . ASP A 1 322 ? -1.281 -4.709 5.714 1.00 93.56 322 ASP A O 1
ATOM 2442 N N . VAL A 1 323 ? -0.502 -6.281 7.139 1.00 88.94 323 VAL A N 1
ATOM 2443 C CA . VAL A 1 323 ? 0.846 -6.399 6.575 1.00 88.94 323 VAL A CA 1
ATOM 2444 C C . VAL A 1 323 ? 1.300 -7.861 6.487 1.00 88.94 323 VAL A C 1
ATOM 2446 O O . VAL A 1 323 ? 2.471 -8.179 6.704 1.00 88.94 323 VAL A O 1
ATOM 2449 N N . THR A 1 324 ? 0.381 -8.781 6.190 1.00 84.44 324 THR A N 1
ATOM 2450 C CA . THR A 1 324 ? 0.746 -10.168 5.873 1.00 84.44 324 THR A CA 1
ATOM 2451 C C . THR A 1 324 ? 1.441 -10.288 4.514 1.00 84.44 324 THR A C 1
ATOM 2453 O O . THR A 1 324 ? 1.589 -9.328 3.756 1.00 84.44 324 THR A O 1
ATOM 2456 N N . GLY A 1 325 ? 1.913 -11.497 4.186 1.00 69.50 325 GLY A N 1
ATOM 2457 C CA . GLY A 1 325 ? 2.676 -11.733 2.960 1.00 69.50 325 GLY A CA 1
ATOM 2458 C C . GLY A 1 325 ? 1.863 -11.518 1.680 1.00 69.50 325 GLY A C 1
ATOM 2459 O O . GLY A 1 325 ? 2.450 -11.197 0.648 1.00 69.50 325 GLY A O 1
ATOM 2460 N N . SER A 1 326 ? 0.531 -11.654 1.727 1.00 72.94 326 SER A N 1
ATOM 2461 C CA . SER A 1 326 ? -0.330 -11.332 0.585 1.00 72.94 326 SER A CA 1
ATOM 2462 C C . SER A 1 326 ? -0.453 -9.827 0.361 1.00 72.94 326 SER A C 1
ATOM 2464 O O . SER A 1 326 ? -0.636 -9.426 -0.783 1.00 72.94 326 SER A O 1
ATOM 2466 N N . MET A 1 327 ? -0.270 -8.988 1.386 1.00 79.62 327 MET A N 1
ATOM 2467 C CA . MET A 1 327 ? -0.315 -7.525 1.274 1.00 79.62 327 MET A CA 1
ATOM 2468 C C . MET A 1 327 ? 0.928 -6.878 0.647 1.00 79.62 327 MET A C 1
ATOM 2470 O O . MET A 1 327 ? 0.913 -5.666 0.428 1.00 79.62 327 MET A O 1
ATOM 2474 N N . HIS A 1 328 ? 1.976 -7.630 0.287 1.00 67.12 328 HIS A N 1
ATOM 2475 C CA . HIS A 1 328 ? 3.177 -7.074 -0.363 1.00 67.12 328 HIS A CA 1
ATOM 2476 C C . HIS A 1 328 ? 2.897 -6.151 -1.573 1.00 67.12 328 HIS A C 1
ATOM 2478 O O . HIS A 1 328 ? 3.474 -5.062 -1.599 1.00 67.12 328 HIS A O 1
ATOM 2484 N N . PRO A 1 329 ? 1.992 -6.476 -2.526 1.00 64.00 329 PRO A N 1
ATOM 2485 C CA . PRO A 1 329 ? 1.645 -5.578 -3.639 1.00 64.00 329 PRO A CA 1
ATOM 2486 C C . PRO A 1 329 ? 1.032 -4.241 -3.192 1.00 64.00 329 PRO A C 1
ATOM 2488 O O . PRO A 1 329 ? 1.026 -3.266 -3.932 1.00 64.00 329 PRO A O 1
ATOM 2491 N N . CYS A 1 330 ? 0.517 -4.176 -1.964 1.00 68.56 330 CYS A N 1
ATOM 2492 C CA . CYS A 1 330 ? -0.086 -2.986 -1.374 1.00 68.56 330 CYS A CA 1
ATOM 2493 C C . CYS A 1 330 ? 0.825 -2.257 -0.383 1.00 68.56 330 CYS A C 1
ATOM 2495 O O . CYS A 1 330 ? 0.595 -1.080 -0.099 1.00 68.56 330 CYS A O 1
ATOM 2497 N N . ALA A 1 331 ? 1.853 -2.920 0.149 1.00 67.94 331 ALA A N 1
ATOM 2498 C CA . ALA A 1 331 ? 2.706 -2.389 1.205 1.00 67.94 331 ALA A CA 1
ATOM 2499 C C . ALA A 1 331 ? 3.491 -1.138 0.761 1.00 67.94 331 ALA A C 1
ATOM 2501 O O . ALA A 1 331 ? 3.649 -0.189 1.539 1.00 67.94 331 ALA A O 1
ATOM 2502 N N . ALA A 1 332 ? 3.884 -1.066 -0.517 1.00 62.78 332 ALA A N 1
ATOM 2503 C CA . ALA A 1 332 ? 4.472 0.133 -1.113 1.00 62.78 332 ALA A CA 1
ATOM 2504 C C . ALA A 1 332 ? 3.480 1.315 -1.125 1.00 62.78 332 ALA A C 1
ATOM 2506 O O . ALA A 1 332 ? 3.807 2.390 -0.617 1.00 62.78 332 ALA A O 1
ATOM 2507 N N . THR A 1 333 ? 2.247 1.125 -1.611 1.00 66.31 333 THR A N 1
ATOM 2508 C CA . THR A 1 333 ? 1.211 2.177 -1.626 1.00 66.31 333 THR A CA 1
ATOM 2509 C C . THR A 1 333 ? 0.793 2.595 -0.216 1.00 66.31 333 THR A C 1
ATOM 2511 O O . THR A 1 333 ? 0.603 3.785 0.041 1.00 66.31 333 THR A O 1
ATOM 2514 N N . VAL A 1 334 ? 0.693 1.649 0.726 1.00 77.69 334 VAL A N 1
ATOM 2515 C CA . VAL A 1 334 ? 0.510 1.942 2.157 1.00 77.69 334 VAL A CA 1
ATOM 2516 C C . VAL A 1 334 ? 1.638 2.850 2.646 1.00 77.69 334 VAL A C 1
ATOM 2518 O O . VAL A 1 334 ? 1.359 3.885 3.242 1.00 77.69 334 VAL A O 1
ATOM 2521 N N . SER A 1 335 ? 2.897 2.522 2.349 1.00 72.62 335 SER A N 1
ATOM 2522 C CA . SER A 1 335 ? 4.063 3.307 2.773 1.00 72.62 335 SER A CA 1
ATOM 2523 C C . SER A 1 335 ? 4.060 4.730 2.202 1.00 72.62 335 SER A C 1
ATOM 2525 O O . SER A 1 335 ? 4.222 5.696 2.951 1.00 72.62 335 SER A O 1
ATOM 2527 N N . GLN A 1 336 ? 3.785 4.884 0.903 1.00 68.19 336 GLN A N 1
ATOM 2528 C CA . GLN A 1 336 ? 3.626 6.194 0.261 1.00 68.19 336 GLN A CA 1
ATOM 2529 C C . GLN A 1 336 ? 2.483 7.004 0.886 1.00 68.19 336 GLN A C 1
ATOM 2531 O O . GLN A 1 336 ? 2.623 8.201 1.154 1.00 68.19 336 GLN A O 1
ATOM 2536 N N . TRP A 1 337 ? 1.343 6.351 1.139 1.00 78.06 337 TRP A N 1
ATOM 2537 C CA . TRP A 1 337 ? 0.212 6.970 1.815 1.00 78.06 337 TRP A CA 1
ATOM 2538 C C . TRP A 1 337 ? 0.594 7.433 3.222 1.00 78.06 337 TRP A C 1
ATOM 2540 O O . TRP A 1 337 ? 0.249 8.556 3.585 1.00 78.06 337 TRP A O 1
ATOM 2550 N N . MET A 1 338 ? 1.320 6.621 3.999 1.00 78.38 338 MET A N 1
ATOM 2551 C CA . MET A 1 338 ? 1.761 7.010 5.337 1.00 78.38 338 MET A CA 1
ATOM 2552 C C . MET A 1 338 ? 2.561 8.312 5.290 1.00 78.38 338 MET A C 1
ATOM 2554 O O . MET A 1 338 ? 2.229 9.211 6.057 1.00 78.38 338 MET A O 1
ATOM 2558 N N . SER A 1 339 ? 3.511 8.459 4.357 1.00 71.19 339 SER A N 1
ATOM 2559 C CA . SER A 1 339 ? 4.227 9.726 4.131 1.00 71.19 339 SER A CA 1
ATOM 2560 C C . SER A 1 339 ? 3.286 10.881 3.772 1.00 71.19 339 SER A C 1
ATOM 2562 O O . SER A 1 339 ? 3.255 11.900 4.461 1.00 71.19 339 SER A O 1
ATOM 2564 N N . LEU A 1 340 ? 2.456 10.725 2.737 1.00 68.31 340 LEU A N 1
ATOM 2565 C CA . LEU A 1 340 ? 1.630 11.818 2.204 1.00 68.31 340 LEU A CA 1
ATOM 2566 C C . LEU A 1 340 ? 0.467 12.230 3.126 1.00 68.31 340 LEU A C 1
ATOM 2568 O O . LEU A 1 340 ? 0.026 13.382 3.109 1.00 68.31 340 LEU A O 1
ATOM 2572 N N . ALA A 1 341 ? -0.053 11.310 3.936 1.00 67.12 341 ALA A N 1
ATOM 2573 C CA . ALA A 1 341 ? -1.155 11.570 4.854 1.00 67.12 341 ALA A CA 1
ATOM 2574 C C . ALA A 1 341 ? -0.706 11.954 6.264 1.00 67.12 341 ALA A C 1
ATOM 2576 O O . ALA A 1 341 ? -1.550 12.448 7.021 1.00 67.12 341 ALA A O 1
ATOM 2577 N N . HIS A 1 342 ? 0.574 11.768 6.611 1.00 68.62 342 HIS A N 1
ATOM 2578 C CA . HIS A 1 342 ? 1.105 12.079 7.936 1.00 68.62 342 HIS A CA 1
ATOM 2579 C C . HIS A 1 342 ? 0.747 13.506 8.373 1.00 68.62 342 HIS A C 1
ATOM 2581 O O . HIS A 1 342 ? 0.121 13.710 9.416 1.00 68.62 342 HIS A O 1
ATOM 2587 N N . GLU A 1 343 ? 1.054 14.483 7.516 1.00 65.25 343 GLU A N 1
ATOM 2588 C CA . GLU A 1 343 ? 0.795 15.901 7.776 1.00 65.25 343 GLU A CA 1
ATOM 2589 C C . GLU A 1 343 ? -0.689 16.277 7.632 1.00 65.25 343 GLU A C 1
ATOM 2591 O O . GLU A 1 343 ? -1.210 17.078 8.409 1.00 65.25 343 GLU A O 1
ATOM 2596 N N . LYS A 1 344 ? -1.397 15.696 6.651 1.00 70.06 344 LYS A N 1
ATOM 2597 C CA . LYS A 1 344 ? -2.785 16.068 6.315 1.00 70.06 344 LYS A CA 1
ATOM 2598 C C . LYS A 1 344 ? -3.814 15.524 7.315 1.00 70.06 344 LYS A C 1
ATOM 2600 O O . LYS A 1 344 ? -4.817 16.186 7.576 1.00 70.06 344 LYS A O 1
ATOM 2605 N N . THR A 1 345 ? -3.606 14.313 7.837 1.00 70.56 345 THR A N 1
ATOM 2606 C CA . THR A 1 345 ? -4.655 13.548 8.547 1.00 70.56 345 THR A CA 1
ATOM 2607 C C . THR A 1 345 ? -4.439 13.402 10.055 1.00 70.56 345 THR A C 1
ATOM 2609 O O . THR A 1 345 ? -5.322 12.891 10.745 1.00 70.56 345 THR A O 1
ATOM 2612 N N . ASN A 1 346 ? -3.319 13.897 10.601 1.00 85.00 346 ASN A N 1
ATOM 2613 C CA . ASN A 1 346 ? -2.995 13.811 12.032 1.00 85.00 346 ASN A CA 1
ATOM 2614 C C . ASN A 1 346 ? -3.185 12.379 12.579 1.00 85.00 346 ASN A C 1
ATOM 2616 O O . ASN A 1 346 ? -4.031 12.134 13.448 1.00 85.00 346 ASN A O 1
ATOM 2620 N N . ILE A 1 347 ? -2.456 11.418 12.002 1.00 89.88 347 ILE A N 1
ATOM 2621 C CA . ILE A 1 347 ? -2.497 10.015 12.437 1.00 89.88 347 ILE A CA 1
ATOM 2622 C C . ILE A 1 347 ? -1.870 9.934 13.829 1.00 89.88 347 ILE A C 1
ATOM 2624 O O . ILE A 1 347 ? -0.713 10.304 14.022 1.00 89.88 347 ILE A O 1
ATOM 2628 N N . LYS A 1 348 ? -2.657 9.484 14.810 1.00 93.00 348 LYS A N 1
ATOM 2629 C CA . LYS A 1 348 ? -2.260 9.437 16.227 1.00 93.00 348 LYS A CA 1
ATOM 2630 C C . LYS A 1 348 ? -1.661 8.097 16.627 1.00 93.00 348 LYS A C 1
ATOM 2632 O O . LYS A 1 348 ? -0.811 8.056 17.508 1.00 93.00 348 LYS A O 1
ATOM 2637 N N . THR A 1 349 ? -2.125 7.022 15.997 1.00 95.44 349 THR A N 1
ATOM 2638 C CA . THR A 1 349 ? -1.692 5.651 16.268 1.00 95.44 349 THR A CA 1
ATOM 2639 C C . THR A 1 349 ? -1.735 4.852 14.972 1.00 95.44 349 THR A C 1
ATOM 2641 O O . THR A 1 349 ? -2.754 4.846 14.277 1.00 95.44 349 THR A O 1
ATOM 2644 N N . TYR A 1 350 ? -0.648 4.138 14.697 1.00 95.50 350 TYR A N 1
ATOM 2645 C CA . TYR A 1 350 ? -0.592 3.062 13.715 1.00 95.50 350 TYR A CA 1
ATOM 2646 C C . TYR A 1 350 ? -0.639 1.716 14.436 1.00 95.50 350 TYR A C 1
ATOM 2648 O O . TYR A 1 350 ? -0.018 1.550 15.491 1.00 95.50 350 TYR A O 1
ATOM 2656 N N . VAL A 1 351 ? -1.354 0.761 13.851 1.00 98.06 351 VAL A N 1
ATOM 2657 C CA . VAL A 1 351 ? -1.378 -0.650 14.226 1.00 98.06 351 VAL A CA 1
ATOM 2658 C C . VAL A 1 351 ? -1.148 -1.467 12.961 1.00 98.06 351 VAL A C 1
ATOM 2660 O O . VAL A 1 351 ? -1.860 -1.282 11.980 1.00 98.06 351 VAL A O 1
ATOM 2663 N N . PHE A 1 352 ? -0.182 -2.371 13.009 1.00 96.00 352 PHE A N 1
ATOM 2664 C CA . PHE A 1 352 ? 0.147 -3.323 11.956 1.00 96.00 352 PHE A CA 1
ATOM 2665 C C . PHE A 1 352 ? -0.102 -4.736 12.485 1.00 96.00 352 PHE A C 1
ATOM 2667 O O . PHE A 1 352 ? 0.193 -4.996 13.659 1.00 96.00 352 PHE A O 1
ATOM 2674 N N . PHE A 1 353 ? -0.633 -5.642 11.664 1.00 96.44 353 PHE A N 1
ATOM 2675 C CA . PHE A 1 353 ? -0.820 -7.042 12.055 1.00 96.44 353 PHE A CA 1
ATOM 2676 C C . PHE A 1 353 ? -0.345 -8.035 10.989 1.00 96.44 353 PHE A C 1
ATOM 2678 O O . PHE A 1 353 ? -0.328 -7.719 9.805 1.00 96.44 353 PHE A O 1
ATOM 2685 N N . ASN A 1 354 ? 0.098 -9.215 11.439 1.00 90.19 354 ASN A N 1
ATOM 2686 C CA . ASN A 1 354 ? 0.798 -10.213 10.617 1.00 90.19 354 ASN A CA 1
ATOM 2687 C C . ASN A 1 354 ? 0.244 -11.660 10.747 1.00 90.19 354 ASN A C 1
ATOM 2689 O O . ASN A 1 354 ? 0.923 -12.629 10.391 1.00 90.19 354 ASN A O 1
ATOM 2693 N N . ASP A 1 355 ? -0.953 -11.800 11.329 1.00 92.56 355 ASP A N 1
ATOM 2694 C CA . ASP A 1 355 ? -1.614 -13.054 11.740 1.00 92.56 355 ASP A CA 1
ATOM 2695 C C . ASP A 1 355 ? -0.800 -13.972 12.679 1.00 92.56 355 ASP A C 1
ATOM 2697 O O . ASP A 1 355 ? -0.835 -15.205 12.609 1.00 92.56 355 ASP A O 1
ATOM 2701 N N . GLY A 1 356 ? -0.090 -13.368 13.635 1.00 92.06 356 GLY A N 1
ATOM 2702 C CA . GLY A 1 356 ? 0.337 -14.058 14.854 1.00 92.06 356 GLY A CA 1
ATOM 2703 C C . GLY A 1 356 ? 1.800 -14.487 14.926 1.00 92.06 356 GLY A C 1
ATOM 2704 O O . GLY A 1 356 ? 2.084 -15.475 15.599 1.00 92.06 356 GLY A O 1
ATOM 2705 N N . ASP A 1 357 ? 2.729 -13.768 14.294 1.00 88.62 357 ASP A N 1
ATOM 2706 C CA . ASP A 1 357 ? 4.182 -13.991 14.409 1.00 88.62 357 ASP A CA 1
ATOM 2707 C C . ASP A 1 357 ? 4.637 -15.396 13.967 1.00 88.62 357 ASP A C 1
ATOM 2709 O O . ASP A 1 357 ? 5.318 -16.120 14.699 1.00 88.62 357 ASP A O 1
ATOM 2713 N N . SER A 1 358 ? 4.211 -15.818 12.770 1.00 85.12 358 SER A N 1
ATOM 2714 C CA . SER A 1 358 ? 4.495 -17.152 12.202 1.00 85.12 358 SER A CA 1
ATOM 2715 C C . SER A 1 358 ? 3.998 -18.327 13.063 1.00 85.12 358 SER A C 1
ATOM 2717 O O . SER A 1 358 ? 4.460 -19.464 12.926 1.00 85.12 358 SER A O 1
ATOM 2719 N N . LYS A 1 359 ? 3.044 -18.075 13.968 1.00 88.12 359 LYS A N 1
ATOM 2720 C CA . LYS A 1 359 ? 2.386 -19.100 14.780 1.00 88.12 359 LYS A CA 1
ATOM 2721 C C . LYS A 1 359 ? 1.629 -20.086 13.892 1.00 88.12 359 LYS A C 1
ATOM 2723 O O . LYS A 1 359 ? 0.887 -19.691 13.000 1.00 88.12 359 LYS A O 1
ATOM 2728 N N . ALA A 1 360 ? 1.787 -21.376 14.180 1.00 87.00 360 ALA A N 1
ATOM 2729 C CA . ALA A 1 360 ? 1.100 -22.436 13.452 1.00 87.00 360 ALA A CA 1
ATOM 2730 C C . ALA A 1 360 ? -0.427 -22.319 13.594 1.00 87.00 360 ALA A C 1
ATOM 2732 O O . ALA A 1 360 ? -0.934 -22.083 14.688 1.00 87.00 360 ALA A O 1
ATOM 2733 N N . ASP A 1 361 ? -1.155 -22.573 12.509 1.00 86.69 361 ASP A N 1
ATOM 2734 C CA . ASP A 1 361 ? -2.597 -22.314 12.353 1.00 86.69 361 ASP A CA 1
ATOM 2735 C C . ASP A 1 361 ? -3.461 -22.891 13.486 1.00 86.69 361 ASP A C 1
ATOM 2737 O O . ASP A 1 361 ? -4.366 -22.244 14.007 1.00 86.69 361 ASP A O 1
ATOM 2741 N N . LYS A 1 362 ? -3.126 -24.103 13.940 1.00 90.38 362 LYS A N 1
ATOM 2742 C CA . LYS A 1 362 ? -3.775 -24.796 15.071 1.00 90.38 362 LYS A CA 1
ATOM 2743 C C . LYS A 1 362 ? -3.682 -24.054 16.417 1.00 90.38 362 LYS A C 1
ATOM 2745 O O . LYS A 1 362 ? -4.469 -24.341 17.315 1.00 90.38 362 LYS A O 1
ATOM 2750 N N . ASP A 1 363 ? -2.711 -23.156 16.565 1.00 92.31 363 ASP A N 1
ATOM 2751 C CA . ASP A 1 363 ? -2.427 -22.392 17.778 1.00 92.31 363 ASP A CA 1
ATOM 2752 C C . ASP A 1 363 ? -2.967 -20.940 17.660 1.00 92.31 363 ASP A C 1
ATOM 2754 O O . ASP A 1 363 ? -2.942 -20.188 18.640 1.00 92.31 363 ASP A O 1
ATOM 2758 N N . LYS A 1 364 ? -3.501 -20.540 16.490 1.00 92.69 364 LYS A N 1
ATOM 2759 C CA . LYS A 1 364 ? -4.169 -19.248 16.245 1.00 92.69 364 LYS A CA 1
ATOM 2760 C C . LYS A 1 364 ? -5.578 -19.237 16.853 1.00 92.69 364 LYS A C 1
ATOM 2762 O O . LYS A 1 364 ? -6.576 -19.591 16.224 1.00 92.69 364 LYS A O 1
ATOM 2767 N N . VAL A 1 365 ? -5.653 -18.866 18.129 1.00 94.44 365 VAL A N 1
ATOM 2768 C CA . VAL A 1 365 ? -6.905 -18.804 18.896 1.00 94.44 365 VAL A CA 1
ATOM 2769 C C . VAL A 1 365 ? -7.499 -17.396 18.836 1.00 94.44 365 VAL A C 1
ATOM 2771 O O . VAL A 1 365 ? -6.927 -16.474 19.417 1.00 94.44 365 VAL A O 1
ATOM 2774 N N . ILE A 1 366 ? -8.681 -17.273 18.219 1.00 95.69 366 ILE A N 1
ATOM 2775 C CA . ILE A 1 366 ? -9.478 -16.035 18.108 1.00 95.69 366 ILE A CA 1
ATOM 2776 C C . ILE A 1 366 ? -9.532 -15.273 19.443 1.00 95.69 366 ILE A C 1
ATOM 2778 O O . ILE A 1 366 ? -9.963 -15.814 20.464 1.00 95.69 366 ILE A O 1
ATOM 2782 N N . GLY A 1 367 ? -9.139 -14.001 19.415 1.00 93.00 367 GLY A N 1
ATOM 2783 C CA . GLY A 1 367 ? -9.021 -13.125 20.586 1.00 93.00 367 GLY A CA 1
ATOM 2784 C C . GLY A 1 367 ? -7.660 -13.195 21.294 1.00 93.00 367 GLY A C 1
ATOM 2785 O O . GLY A 1 367 ? -7.483 -12.562 22.337 1.00 93.00 367 GLY A O 1
ATOM 2786 N N . SER A 1 368 ? -6.723 -13.989 20.771 1.00 95.06 368 SER A N 1
ATOM 2787 C CA . SER A 1 368 ? -5.357 -14.165 21.284 1.00 95.06 368 SER A CA 1
ATOM 2788 C C . SER A 1 368 ? -4.351 -14.592 20.197 1.00 95.06 368 SER A C 1
ATOM 2790 O O . SER A 1 368 ? -3.327 -15.226 20.487 1.00 95.06 368 SER A O 1
ATOM 2792 N N . THR A 1 369 ? -4.623 -14.255 18.936 1.00 95.25 369 THR A N 1
ATOM 2793 C CA . THR A 1 369 ? -3.800 -14.661 17.788 1.00 95.25 369 THR A CA 1
ATOM 2794 C C . THR A 1 369 ? -2.419 -14.001 17.831 1.00 95.25 369 THR A C 1
ATOM 2796 O O . THR A 1 369 ? -1.425 -14.667 17.548 1.00 95.25 369 THR A O 1
ATOM 2799 N N . GLY A 1 370 ? -2.307 -12.781 18.367 1.00 94.06 370 GLY A N 1
ATOM 2800 C CA . GLY A 1 370 ? -1.026 -12.078 18.534 1.00 94.06 370 GLY A CA 1
ATOM 2801 C C . GLY A 1 370 ? -0.569 -11.391 17.249 1.00 94.06 370 GLY A C 1
ATOM 2802 O O . GLY A 1 370 ? -1.404 -11.083 16.406 1.00 94.06 370 GLY A O 1
ATOM 2803 N N . GLY A 1 371 ? 0.731 -11.121 17.094 1.00 95.19 371 GLY A N 1
ATOM 2804 C CA . GLY A 1 371 ? 1.220 -10.514 15.856 1.00 95.19 371 GLY A CA 1
ATOM 2805 C C . GLY A 1 371 ? 0.770 -9.076 15.611 1.00 95.19 371 GLY A C 1
ATOM 2806 O O . GLY A 1 371 ? 0.679 -8.661 14.463 1.00 95.19 371 GLY A O 1
ATOM 2807 N N . ILE A 1 372 ? 0.444 -8.332 16.675 1.00 97.81 372 ILE A N 1
ATOM 2808 C CA . ILE A 1 372 ? -0.065 -6.956 16.609 1.00 97.81 372 ILE A CA 1
ATOM 2809 C C . ILE A 1 372 ? 1.017 -5.997 17.108 1.00 97.81 372 ILE A C 1
ATOM 2811 O O . ILE A 1 372 ? 1.416 -6.037 18.276 1.00 97.81 372 ILE A O 1
ATOM 2815 N N . TYR A 1 373 ? 1.442 -5.097 16.229 1.00 97.19 373 TYR A N 1
ATOM 2816 C CA . TYR A 1 373 ? 2.500 -4.115 16.445 1.00 97.19 373 TYR A CA 1
ATOM 2817 C C . TYR A 1 373 ? 1.905 -2.717 16.356 1.00 97.19 373 TYR A C 1
ATOM 2819 O O . TYR A 1 373 ? 1.040 -2.467 15.526 1.00 97.19 373 TYR A O 1
ATOM 2827 N N . ALA A 1 374 ? 2.324 -1.786 17.214 1.00 97.19 374 ALA A N 1
ATOM 2828 C CA . ALA A 1 374 ? 1.722 -0.456 17.227 1.00 97.19 374 ALA A CA 1
ATOM 2829 C C . ALA A 1 374 ? 2.670 0.636 17.705 1.00 97.19 374 ALA A C 1
ATOM 2831 O O . ALA A 1 374 ? 3.529 0.411 18.561 1.00 97.19 374 ALA A O 1
ATOM 2832 N N . THR A 1 375 ? 2.451 1.845 17.196 1.00 94.44 375 THR A N 1
ATOM 2833 C CA . THR A 1 375 ? 3.205 3.037 17.576 1.00 94.44 375 THR A CA 1
ATOM 2834 C C . THR A 1 375 ? 2.331 4.285 17.520 1.00 94.44 375 THR A C 1
ATOM 2836 O O . THR A 1 375 ? 1.484 4.425 16.641 1.00 94.44 375 THR A O 1
ATOM 2839 N N . ASP A 1 376 ? 2.567 5.199 18.460 1.00 93.44 376 ASP A N 1
ATOM 2840 C CA . ASP A 1 376 ? 1.956 6.538 18.498 1.00 93.44 376 ASP A CA 1
ATOM 2841 C C . ASP A 1 376 ? 2.965 7.615 18.041 1.00 93.44 376 ASP A C 1
ATOM 2843 O O . ASP A 1 376 ? 2.822 8.805 18.319 1.00 93.44 376 ASP A O 1
ATOM 2847 N N . SER A 1 377 ? 4.061 7.181 17.406 1.00 84.75 377 SER A N 1
ATOM 2848 C CA . SER A 1 377 ? 5.122 8.050 16.902 1.00 84.75 377 SER A CA 1
ATOM 2849 C C . SER A 1 377 ? 4.673 8.798 15.653 1.00 84.75 377 SER A C 1
ATOM 2851 O O . SER A 1 377 ? 4.231 8.184 14.686 1.00 84.75 377 SER A O 1
ATOM 2853 N N . THR A 1 378 ? 4.915 10.109 15.624 1.00 78.88 378 THR A N 1
ATOM 2854 C CA . THR A 1 378 ? 4.814 10.912 14.399 1.00 78.88 378 THR A CA 1
ATOM 2855 C C . THR A 1 378 ? 6.062 10.825 13.515 1.00 78.88 378 THR A C 1
ATOM 2857 O O . THR A 1 378 ? 6.049 11.241 12.366 1.00 78.88 378 THR A O 1
ATOM 2860 N N . ASN A 1 379 ? 7.169 10.262 14.006 1.00 77.31 379 ASN A N 1
ATOM 2861 C CA . ASN A 1 379 ? 8.348 10.047 13.173 1.00 77.31 379 ASN A CA 1
ATOM 2862 C C . ASN A 1 379 ? 8.111 8.853 12.234 1.00 77.31 379 ASN A C 1
ATOM 2864 O O . ASN A 1 379 ? 8.147 7.708 12.688 1.00 77.31 379 ASN A O 1
ATOM 2868 N N . LEU A 1 380 ? 7.921 9.127 10.939 1.00 75.31 380 LEU A N 1
ATOM 2869 C CA . LEU A 1 380 ? 7.685 8.126 9.892 1.00 75.31 380 LEU A CA 1
ATOM 2870 C C . LEU A 1 380 ? 8.762 7.039 9.814 1.00 75.31 380 LEU A C 1
ATOM 2872 O O . LEU A 1 380 ? 8.434 5.889 9.553 1.00 75.31 380 LEU A O 1
ATOM 2876 N N . SER A 1 381 ? 10.027 7.346 10.118 1.00 66.88 381 SER A N 1
ATOM 2877 C CA . SER A 1 381 ? 11.076 6.317 10.166 1.00 66.88 381 SER A CA 1
ATOM 2878 C C . SER A 1 381 ? 10.827 5.301 11.291 1.00 66.88 381 SER A C 1
ATOM 2880 O O . SER A 1 381 ? 11.081 4.120 11.106 1.00 66.88 381 SER A O 1
ATOM 2882 N N . VAL A 1 382 ? 10.257 5.726 12.427 1.00 77.12 382 VAL A N 1
ATOM 2883 C CA . VAL A 1 382 ? 9.836 4.811 13.507 1.00 77.12 382 VAL A CA 1
ATOM 2884 C C . VAL A 1 382 ? 8.586 4.023 13.108 1.00 77.12 382 VAL A C 1
ATOM 2886 O O . VAL A 1 382 ? 8.458 2.865 13.488 1.00 77.12 382 VAL A O 1
ATOM 2889 N N . VAL A 1 383 ? 7.666 4.631 12.351 1.00 80.75 383 VAL A N 1
ATOM 2890 C CA . VAL A 1 383 ? 6.470 3.942 11.833 1.00 80.75 383 VAL A CA 1
ATOM 2891 C C . VAL A 1 383 ? 6.873 2.826 10.864 1.00 80.75 383 VAL A C 1
ATOM 2893 O O . VAL A 1 383 ? 6.454 1.690 11.069 1.00 80.75 383 VAL A O 1
ATOM 2896 N N . SER A 1 384 ? 7.760 3.124 9.907 1.00 74.12 384 SER A N 1
ATOM 2897 C CA . SER A 1 384 ? 8.341 2.158 8.960 1.00 74.12 384 SER A CA 1
ATOM 2898 C C . SER A 1 384 ? 8.997 0.983 9.690 1.00 74.12 384 SER A C 1
ATOM 2900 O O . SER A 1 384 ? 8.583 -0.156 9.512 1.00 74.12 384 SER A O 1
ATOM 2902 N N . THR A 1 385 ? 9.897 1.240 10.649 1.00 74.50 385 THR A N 1
ATOM 2903 C CA . THR A 1 385 ? 10.548 0.165 11.422 1.00 74.50 385 THR A CA 1
ATOM 2904 C C . THR A 1 385 ? 9.557 -0.727 12.183 1.00 74.50 385 THR A C 1
ATOM 2906 O O . THR A 1 385 ? 9.816 -1.918 12.362 1.00 74.50 385 THR A O 1
ATOM 2909 N N . VAL A 1 386 ? 8.420 -0.192 12.648 1.00 80.88 386 VAL A N 1
ATOM 2910 C CA . VAL A 1 386 ? 7.380 -0.990 13.325 1.00 80.88 386 VAL A CA 1
ATOM 2911 C C . VAL A 1 386 ? 6.562 -1.814 12.320 1.00 80.88 386 VAL A C 1
ATOM 2913 O O . VAL A 1 386 ? 6.248 -2.962 12.627 1.00 80.88 386 VAL A O 1
ATOM 2916 N N . MET A 1 387 ? 6.290 -1.277 11.127 1.00 83.31 387 MET A N 1
ATOM 2917 C CA . MET A 1 387 ? 5.690 -2.005 10.001 1.00 83.31 387 MET A CA 1
ATOM 2918 C C . MET A 1 387 ? 6.590 -3.161 9.538 1.00 83.31 387 MET A C 1
ATOM 2920 O O . MET A 1 387 ? 6.191 -4.320 9.618 1.00 83.31 387 MET A O 1
ATOM 2924 N N . GLU A 1 388 ? 7.840 -2.864 9.175 1.00 74.06 388 GLU A N 1
ATOM 2925 C CA . GLU A 1 388 ? 8.866 -3.836 8.765 1.00 74.06 388 GLU A CA 1
ATOM 2926 C C . GLU A 1 388 ? 9.069 -4.936 9.825 1.00 74.06 388 GLU A C 1
ATOM 2928 O O . GLU A 1 388 ? 9.231 -6.116 9.509 1.00 74.06 388 GLU A O 1
ATOM 2933 N N . THR A 1 389 ? 9.030 -4.568 11.113 1.00 77.50 389 THR A N 1
ATOM 2934 C CA . THR A 1 389 ? 9.133 -5.537 12.213 1.00 77.50 389 THR A CA 1
ATOM 2935 C C . THR A 1 389 ? 7.927 -6.470 12.268 1.00 77.50 389 THR A C 1
ATOM 2937 O O . THR A 1 389 ? 8.126 -7.660 12.499 1.00 77.50 389 THR A O 1
ATOM 2940 N N . ALA A 1 390 ? 6.708 -5.975 12.035 1.00 82.12 390 ALA A N 1
ATOM 2941 C CA . ALA A 1 390 ? 5.525 -6.827 11.957 1.00 82.12 390 ALA A CA 1
ATOM 2942 C C . ALA A 1 390 ? 5.647 -7.825 10.793 1.00 82.12 390 ALA A C 1
ATOM 2944 O O . ALA A 1 390 ? 5.539 -9.031 11.013 1.00 82.12 390 ALA A O 1
ATOM 2945 N N . MET A 1 391 ? 5.981 -7.341 9.596 1.00 78.69 391 MET A N 1
ATOM 2946 C CA . MET A 1 391 ? 6.120 -8.153 8.377 1.00 78.69 391 MET A CA 1
ATOM 2947 C C . MET A 1 391 ? 7.189 -9.243 8.511 1.00 78.69 391 MET A C 1
ATOM 2949 O O . MET A 1 391 ? 6.969 -10.402 8.174 1.00 78.69 391 MET A O 1
ATOM 2953 N N . ARG A 1 392 ? 8.349 -8.910 9.090 1.00 74.56 392 ARG A N 1
ATOM 2954 C CA . ARG A 1 392 ? 9.435 -9.878 9.316 1.00 74.56 392 ARG A CA 1
ATOM 2955 C C . ARG A 1 392 ? 9.062 -10.996 10.296 1.00 74.56 392 ARG A C 1
ATOM 2957 O O . ARG A 1 392 ? 9.666 -12.066 10.257 1.00 74.56 392 ARG A O 1
ATOM 2964 N N . MET A 1 393 ? 8.121 -10.752 11.206 1.00 77.31 393 MET A N 1
ATOM 2965 C CA . MET A 1 393 ? 7.752 -11.715 12.246 1.00 77.31 393 MET A CA 1
ATOM 2966 C C . MET A 1 393 ? 6.695 -12.729 11.776 1.00 77.31 393 MET A C 1
ATOM 2968 O O . MET A 1 393 ? 6.628 -13.826 12.333 1.00 77.31 393 MET A O 1
ATOM 2972 N N . GLY A 1 394 ? 5.904 -12.426 10.742 1.00 71.56 394 GLY A N 1
ATOM 2973 C CA . GLY A 1 394 ? 4.860 -13.315 10.224 1.00 71.56 394 GLY A CA 1
ATOM 2974 C C . GLY A 1 394 ? 4.232 -12.818 8.923 1.00 71.56 394 GLY A C 1
ATOM 2975 O O . GLY A 1 394 ? 4.349 -11.649 8.587 1.00 71.56 394 GLY A O 1
ATOM 2976 N N . GLY A 1 395 ? 3.564 -13.713 8.192 1.00 74.94 395 GLY A N 1
ATOM 2977 C CA . GLY A 1 395 ? 3.035 -13.413 6.857 1.00 74.94 395 GLY A CA 1
ATOM 2978 C C . GLY A 1 395 ? 1.716 -14.107 6.507 1.00 74.94 395 GLY A C 1
ATOM 2979 O O . GLY A 1 395 ? 1.554 -14.515 5.362 1.00 74.94 395 GLY A O 1
ATOM 2980 N N . GLY A 1 396 ? 0.792 -14.284 7.458 1.00 67.69 396 GLY A N 1
ATOM 2981 C CA . GLY A 1 396 ? -0.557 -14.812 7.176 1.00 67.69 396 GLY A CA 1
ATOM 2982 C C . GLY A 1 396 ? -0.692 -16.338 7.283 1.00 67.69 396 GLY A C 1
ATOM 2983 O O . GLY A 1 396 ? -1.420 -16.837 8.132 1.00 67.69 396 GLY A O 1
ATOM 2984 N N . GLY A 1 397 ? 0.042 -17.130 6.499 1.00 72.44 397 GLY A N 1
ATOM 2985 C CA . GLY A 1 397 ? 0.026 -18.602 6.615 1.00 72.44 397 GLY A CA 1
ATOM 2986 C C . GLY A 1 397 ? -1.189 -19.297 5.971 1.00 72.44 397 GLY A C 1
ATOM 2987 O O . GLY A 1 397 ? -1.109 -19.678 4.807 1.00 72.44 397 GLY A O 1
ATOM 2988 N N . ASP A 1 398 ? -2.282 -19.526 6.711 1.00 74.06 398 ASP A N 1
ATOM 2989 C CA . ASP A 1 398 ? -3.447 -20.325 6.266 1.00 74.06 398 ASP A CA 1
ATOM 2990 C C . ASP A 1 398 ? -4.562 -19.532 5.560 1.00 74.06 398 ASP A C 1
ATOM 2992 O O . ASP A 1 398 ? -5.540 -20.132 5.106 1.00 74.06 398 ASP A O 1
ATOM 2996 N N . GLY A 1 399 ? -4.411 -18.212 5.424 1.00 78.56 399 GLY A N 1
ATOM 2997 C CA . GLY A 1 399 ? -5.308 -17.334 4.668 1.00 78.56 399 GLY A CA 1
ATOM 2998 C C . GLY A 1 399 ? -6.149 -16.404 5.549 1.00 78.56 399 GLY A C 1
ATOM 2999 O O . GLY A 1 399 ? -5.980 -15.203 5.438 1.00 78.56 399 GLY A O 1
ATOM 3000 N N . PRO A 1 400 ? -7.069 -16.893 6.404 1.00 86.00 400 PRO A N 1
ATOM 3001 C CA . PRO A 1 400 ? -7.859 -16.032 7.290 1.00 86.00 400 PRO A CA 1
ATOM 3002 C C . PRO A 1 400 ? -7.007 -15.290 8.326 1.00 86.00 400 PRO A C 1
ATOM 3004 O O . PRO A 1 400 ? -6.151 -15.909 8.942 1.00 86.00 400 PRO A O 1
ATOM 3007 N N . GLU A 1 401 ? -7.296 -14.023 8.616 1.00 90.38 401 GLU A N 1
ATOM 3008 C CA . GLU A 1 401 ? -6.409 -13.189 9.454 1.00 90.38 401 GLU A CA 1
ATOM 3009 C C . GLU A 1 401 ? -7.076 -12.628 10.724 1.00 90.38 401 GLU A C 1
ATOM 3011 O O . GLU A 1 401 ? -8.244 -12.916 10.998 1.00 90.38 401 GLU A O 1
ATOM 3016 N N . ASN A 1 402 ? -6.329 -11.885 11.549 1.00 95.12 402 ASN A N 1
ATOM 3017 C CA . ASN A 1 402 ? -6.763 -11.390 12.863 1.00 95.12 402 ASN A CA 1
ATOM 3018 C C . ASN A 1 402 ? -7.076 -9.880 12.913 1.00 95.12 402 ASN A C 1
ATOM 3020 O O . ASN A 1 402 ? -6.759 -9.179 13.884 1.00 95.12 402 ASN A O 1
ATOM 3024 N N . ASP A 1 403 ? -7.729 -9.388 11.863 1.00 97.00 403 ASP A N 1
ATOM 3025 C CA . ASP A 1 403 ? -8.133 -7.998 11.664 1.00 97.00 403 ASP A CA 1
ATOM 3026 C C . ASP A 1 403 ? -8.887 -7.397 12.859 1.00 97.00 403 ASP A C 1
ATOM 3028 O O . ASP A 1 403 ? -8.630 -6.262 13.279 1.00 97.00 403 ASP A O 1
ATOM 3032 N N . ILE A 1 404 ? -9.857 -8.131 13.418 1.00 97.94 404 ILE A N 1
ATOM 3033 C CA . ILE A 1 404 ? -10.748 -7.587 14.446 1.00 97.94 404 ILE A CA 1
ATOM 3034 C C . ILE A 1 404 ? -10.028 -7.485 15.798 1.00 97.94 404 ILE A C 1
ATOM 3036 O O . ILE A 1 404 ? -10.261 -6.529 16.543 1.00 97.94 404 ILE A O 1
ATOM 3040 N N . GLU A 1 405 ? -9.111 -8.400 16.116 1.00 97.75 405 GLU A N 1
ATOM 3041 C CA . GLU A 1 405 ? -8.190 -8.282 17.249 1.00 97.75 405 GLU A CA 1
ATOM 3042 C C . GLU A 1 405 ? -7.315 -7.025 17.125 1.00 97.75 405 GLU A C 1
ATOM 3044 O O . GLU A 1 405 ? -7.202 -6.261 18.093 1.00 97.75 405 GLU A O 1
ATOM 3049 N N . ALA A 1 406 ? -6.752 -6.765 15.939 1.00 98.19 406 ALA A N 1
ATOM 3050 C CA . ALA A 1 406 ? -5.947 -5.573 15.668 1.00 98.19 406 ALA A CA 1
ATOM 3051 C C . ALA A 1 406 ? -6.771 -4.276 15.796 1.00 98.19 406 ALA A C 1
ATOM 3053 O O . ALA A 1 406 ? -6.335 -3.319 16.447 1.00 98.19 406 ALA A O 1
ATOM 3054 N N . LEU A 1 407 ? -8.004 -4.261 15.274 1.00 98.44 407 LEU A N 1
ATOM 3055 C CA . LEU A 1 407 ? -8.942 -3.140 15.413 1.00 98.44 407 LEU A CA 1
ATOM 3056 C C . LEU A 1 407 ? -9.309 -2.868 16.876 1.00 98.44 407 LEU A C 1
ATOM 3058 O O . LEU A 1 407 ? -9.242 -1.723 17.329 1.00 98.44 407 LEU A O 1
ATOM 3062 N N . LEU A 1 408 ? -9.657 -3.904 17.644 1.00 98.25 408 LEU A N 1
ATOM 3063 C CA . LEU A 1 408 ? -9.995 -3.776 19.065 1.00 98.25 408 LEU A CA 1
ATOM 3064 C C . LEU A 1 408 ? -8.797 -3.298 19.899 1.00 98.25 408 LEU A C 1
ATOM 3066 O O . LEU A 1 408 ? -8.964 -2.465 20.798 1.00 98.25 408 LEU A O 1
ATOM 3070 N N . TYR A 1 409 ? -7.590 -3.778 19.588 1.00 98.25 409 TYR A N 1
ATOM 3071 C CA . TYR A 1 409 ? -6.352 -3.298 20.197 1.00 98.25 409 TYR A CA 1
ATOM 3072 C C . TYR A 1 409 ? -6.127 -1.806 19.899 1.00 98.25 409 TYR A C 1
ATOM 3074 O O . TYR A 1 409 ? -5.909 -1.018 20.825 1.00 98.25 409 TYR A O 1
ATOM 3082 N N . GLY A 1 410 ? -6.244 -1.401 18.631 1.00 97.75 410 GLY A N 1
ATOM 3083 C CA . GLY A 1 410 ? -6.063 -0.018 18.192 1.00 97.75 410 GLY A CA 1
ATOM 3084 C C . GLY A 1 410 ? -7.067 0.954 18.812 1.00 97.75 410 GLY A C 1
ATOM 3085 O O . GLY A 1 410 ? -6.669 1.985 19.353 1.00 97.75 410 GLY A O 1
ATOM 3086 N N . ILE A 1 411 ? -8.360 0.611 18.809 1.00 97.75 411 ILE A N 1
ATOM 3087 C CA . ILE A 1 411 ? -9.433 1.445 19.385 1.00 97.75 411 ILE A CA 1
ATOM 3088 C C . ILE A 1 411 ? -9.193 1.673 20.880 1.00 97.75 411 ILE A C 1
ATOM 3090 O O . ILE A 1 411 ? -9.333 2.789 21.382 1.00 97.75 411 ILE A O 1
ATOM 3094 N N . LYS A 1 412 ? -8.765 0.629 21.600 1.00 96.94 412 LYS A N 1
ATOM 3095 C CA . LYS A 1 412 ? -8.395 0.732 23.016 1.00 96.94 412 LYS A CA 1
ATOM 3096 C C . LYS A 1 412 ? -7.144 1.592 23.234 1.00 96.94 412 LYS A C 1
ATOM 3098 O O . LYS A 1 412 ? -7.043 2.248 24.271 1.00 96.94 412 LYS A O 1
ATOM 3103 N N . ARG A 1 413 ? -6.194 1.575 22.292 1.00 96.69 413 ARG A N 1
ATOM 3104 C CA . ARG A 1 413 ? -4.946 2.348 22.352 1.00 96.69 413 ARG A CA 1
ATOM 3105 C C . ARG A 1 413 ? -5.149 3.834 22.054 1.00 96.69 413 ARG A C 1
ATOM 3107 O O . ARG A 1 413 ? -4.546 4.652 22.743 1.00 96.69 413 ARG A O 1
ATOM 3114 N N . CYS A 1 414 ? -6.013 4.186 21.099 1.00 96.00 414 CYS A N 1
ATOM 3115 C CA . CYS A 1 414 ? -6.285 5.575 20.720 1.00 96.00 414 CYS A CA 1
ATOM 3116 C C . CYS A 1 414 ? -7.691 6.065 21.135 1.00 96.00 414 CYS A C 1
ATOM 3118 O O . CYS A 1 414 ? -8.539 6.324 20.278 1.00 96.00 414 CYS A O 1
ATOM 3120 N N . PRO A 1 415 ? -7.952 6.322 22.433 1.00 94.50 415 PRO A N 1
ATOM 3121 C CA . PRO A 1 415 ? -9.242 6.842 22.903 1.00 94.50 415 PRO A CA 1
ATOM 3122 C C . PRO A 1 415 ? -9.528 8.293 22.466 1.00 94.50 415 PRO A C 1
ATOM 3124 O O . PRO A 1 415 ? -10.578 8.835 22.798 1.00 94.50 415 PRO A O 1
ATOM 3127 N N . THR A 1 416 ? -8.592 8.948 21.766 1.00 95.19 416 THR A N 1
ATOM 3128 C CA . THR A 1 416 ? -8.767 10.302 21.204 1.00 95.19 416 THR A CA 1
ATOM 3129 C C . THR A 1 416 ? -8.851 10.314 19.676 1.00 95.19 416 THR A C 1
ATOM 3131 O O . THR A 1 416 ? -8.894 11.393 19.081 1.00 95.19 416 THR A O 1
ATOM 3134 N N . CYS A 1 417 ? -8.844 9.149 19.026 1.00 95.69 417 CYS A N 1
ATOM 3135 C CA . CYS A 1 417 ? -9.049 9.055 17.588 1.00 95.69 417 CYS A CA 1
ATOM 3136 C C . CYS A 1 417 ? -10.535 9.251 17.259 1.00 95.69 417 CYS A C 1
ATOM 3138 O O . CYS A 1 417 ? -11.410 8.720 17.939 1.00 95.69 417 CYS A O 1
ATOM 3140 N N . GLN A 1 418 ? -10.819 10.026 16.214 1.00 95.06 418 GLN A N 1
ATOM 3141 C CA . GLN A 1 418 ? -12.179 10.269 15.718 1.00 95.06 418 GLN A CA 1
ATOM 3142 C C . GLN A 1 418 ? -12.520 9.355 14.537 1.00 95.06 418 GLN A C 1
ATOM 3144 O O . GLN A 1 418 ? -13.688 9.079 14.271 1.00 95.06 418 GLN A O 1
ATOM 3149 N N . ASN A 1 419 ? -11.497 8.879 13.825 1.00 95.44 419 ASN A N 1
ATOM 3150 C CA . ASN A 1 419 ? -11.627 8.054 12.635 1.00 95.44 419 ASN A CA 1
ATOM 3151 C C . ASN A 1 419 ? -10.783 6.789 12.797 1.00 95.44 419 ASN A C 1
ATOM 3153 O O . ASN A 1 419 ? -9.595 6.888 13.089 1.00 95.44 419 ASN A O 1
ATOM 3157 N N . VAL A 1 420 ? -11.385 5.618 12.581 1.00 97.62 420 VAL A N 1
ATOM 3158 C CA . VAL A 1 420 ? -10.649 4.355 12.438 1.00 97.62 420 VAL A CA 1
ATOM 3159 C C . VAL A 1 420 ? -10.636 3.981 10.970 1.00 97.62 420 VAL A C 1
ATOM 3161 O O . VAL A 1 420 ? -11.689 3.977 10.326 1.00 97.62 420 VAL A O 1
ATOM 3164 N N . ILE A 1 421 ? -9.452 3.682 10.455 1.00 95.94 421 ILE A N 1
ATOM 3165 C CA . ILE A 1 421 ? -9.247 3.237 9.085 1.00 95.94 421 ILE A CA 1
ATOM 3166 C C . ILE A 1 421 ? -8.623 1.858 9.128 1.00 95.94 421 ILE A C 1
ATOM 3168 O O . ILE A 1 421 ? -7.689 1.623 9.889 1.00 95.94 421 ILE A O 1
ATOM 3172 N N . HIS A 1 422 ? -9.168 0.971 8.313 1.00 96.94 422 HIS A N 1
ATOM 3173 C CA . HIS A 1 422 ? -8.751 -0.405 8.187 1.00 96.94 422 HIS A CA 1
ATOM 3174 C C . HIS A 1 422 ? -8.338 -0.658 6.742 1.00 96.94 422 HIS A C 1
ATOM 3176 O O . HIS A 1 422 ? -9.181 -0.595 5.847 1.00 96.94 422 HIS A O 1
ATOM 3182 N N . ILE A 1 423 ? -7.048 -0.894 6.524 1.00 93.75 423 ILE A N 1
ATOM 3183 C CA . ILE A 1 423 ? -6.516 -1.366 5.244 1.00 93.75 423 ILE A CA 1
ATOM 3184 C C . ILE A 1 423 ? -6.345 -2.879 5.391 1.00 93.75 423 ILE A C 1
ATOM 3186 O O . ILE A 1 423 ? -5.726 -3.304 6.366 1.00 93.75 423 ILE A O 1
ATOM 3190 N N . ALA A 1 424 ? -6.947 -3.654 4.490 1.00 93.19 424 ALA A N 1
ATOM 3191 C CA . ALA A 1 424 ? -7.072 -5.111 4.603 1.00 93.19 424 ALA A CA 1
ATOM 3192 C C . ALA A 1 424 ? -6.974 -5.795 3.235 1.00 93.19 424 ALA A C 1
ATOM 3194 O O . ALA A 1 424 ? -7.468 -5.242 2.242 1.00 93.19 424 ALA A O 1
ATOM 3195 N N . ASP A 1 425 ? -6.410 -7.000 3.185 1.00 90.56 425 ASP A N 1
ATOM 3196 C CA . ASP A 1 425 ? -6.388 -7.825 1.983 1.00 90.56 425 ASP A CA 1
ATOM 3197 C C . ASP A 1 425 ? -7.808 -8.254 1.568 1.00 90.56 425 ASP A C 1
ATOM 3199 O O . ASP A 1 425 ? -8.581 -8.873 2.304 1.00 90.56 425 ASP A O 1
ATOM 3203 N N . ASN A 1 426 ? -8.173 -7.922 0.332 1.00 90.06 426 ASN A N 1
ATOM 3204 C CA . ASN A 1 426 ? -9.445 -8.299 -0.262 1.00 90.06 426 ASN A CA 1
ATOM 3205 C C . ASN A 1 426 ? -9.520 -9.796 -0.623 1.00 90.06 426 ASN A C 1
ATOM 3207 O O . ASN A 1 426 ? -10.619 -10.313 -0.832 1.00 90.06 426 ASN A O 1
ATOM 3211 N N . GLN A 1 427 ? -8.393 -10.504 -0.714 1.00 82.06 427 GLN A N 1
ATOM 3212 C CA . GLN A 1 427 ? -8.348 -11.917 -1.105 1.00 82.06 427 GLN A CA 1
ATOM 3213 C C . GLN A 1 427 ? -8.752 -12.876 0.026 1.00 82.06 427 GLN A C 1
ATOM 3215 O O . GLN A 1 427 ? -9.173 -14.004 -0.249 1.00 82.06 427 GLN A O 1
ATOM 3220 N N . VAL A 1 428 ? -8.693 -12.434 1.286 1.00 85.19 428 VAL A N 1
ATOM 3221 C CA . VAL A 1 428 ? -8.897 -13.278 2.475 1.00 85.19 428 VAL A CA 1
ATOM 3222 C C . VAL A 1 428 ? -10.101 -12.844 3.314 1.00 85.19 428 VAL A C 1
ATOM 3224 O O . VAL A 1 428 ? -10.634 -11.747 3.179 1.00 85.19 428 VAL A O 1
ATOM 3227 N N . ILE A 1 429 ? -10.612 -13.747 4.153 1.00 90.12 429 ILE A N 1
ATOM 3228 C CA . ILE A 1 429 ? -11.744 -13.478 5.053 1.00 90.12 429 ILE A CA 1
ATOM 3229 C C . ILE A 1 429 ? -11.200 -13.408 6.483 1.00 90.12 429 ILE A C 1
ATOM 3231 O O . ILE A 1 429 ? -10.647 -14.417 6.922 1.00 90.12 429 ILE A O 1
ATOM 3235 N N . PRO A 1 430 ? -11.420 -12.316 7.240 1.00 93.38 430 PRO A N 1
ATOM 3236 C CA . PRO A 1 430 ? -10.975 -12.229 8.628 1.00 93.38 430 PRO A CA 1
ATOM 3237 C C . PRO A 1 430 ? -11.494 -13.403 9.472 1.00 93.38 430 PRO A C 1
ATOM 3239 O O . PRO A 1 430 ? -12.694 -13.711 9.493 1.00 93.38 430 PRO A O 1
ATOM 3242 N N . ARG A 1 431 ? -10.587 -14.084 10.174 1.00 93.06 431 ARG A N 1
ATOM 3243 C CA . ARG A 1 431 ? -10.849 -15.261 11.022 1.00 93.06 431 ARG A CA 1
ATOM 3244 C C . ARG A 1 431 ? -11.760 -14.922 12.196 1.00 93.06 431 ARG A C 1
ATOM 3246 O O . ARG A 1 431 ? -12.559 -15.743 12.651 1.00 93.06 431 ARG A O 1
ATOM 3253 N N . ASP A 1 432 ? -11.619 -13.707 12.703 1.00 95.25 432 ASP A N 1
ATOM 3254 C CA . ASP A 1 432 ? -12.132 -13.243 13.982 1.00 95.25 432 ASP A CA 1
ATOM 3255 C C . ASP A 1 432 ? -13.353 -12.312 13.860 1.00 95.25 432 ASP A C 1
ATOM 3257 O O . ASP A 1 432 ? -13.739 -11.670 14.837 1.00 95.25 432 ASP A O 1
ATOM 3261 N N . LEU A 1 433 ? -14.068 -12.337 12.722 1.00 94.81 433 LEU A N 1
ATOM 3262 C CA . LEU A 1 433 ? -15.349 -11.628 12.499 1.00 94.81 433 LEU A CA 1
ATOM 3263 C C . LEU A 1 433 ? -16.395 -11.826 13.612 1.00 94.81 433 LEU A C 1
ATOM 3265 O O . LEU A 1 433 ? -17.301 -11.006 13.764 1.00 94.81 433 LEU A O 1
ATOM 3269 N N . ILE A 1 434 ? -16.301 -12.898 14.403 1.00 94.75 434 ILE A N 1
ATOM 3270 C CA . ILE A 1 434 ? -17.153 -13.120 15.580 1.00 94.75 434 ILE A CA 1
ATOM 3271 C C . ILE A 1 434 ? -16.954 -12.051 16.674 1.00 94.75 434 ILE A C 1
ATOM 3273 O O . ILE A 1 434 ? -17.882 -11.757 17.425 1.00 94.75 434 ILE A O 1
ATOM 3277 N N . LEU A 1 435 ? -15.772 -11.429 16.738 1.00 96.69 435 LEU A N 1
ATOM 3278 C CA . LEU A 1 435 ? -15.429 -10.350 17.667 1.00 96.69 435 LEU A CA 1
ATOM 3279 C C . LEU A 1 435 ? -15.963 -8.979 17.221 1.00 96.69 435 LEU A C 1
ATOM 3281 O O . LEU A 1 435 ? -15.947 -8.043 18.019 1.00 96.69 435 LEU A O 1
ATOM 3285 N N . LEU A 1 436 ? -16.468 -8.852 15.986 1.00 94.88 436 LEU A N 1
ATOM 3286 C CA . LEU A 1 436 ? -16.909 -7.586 15.380 1.00 94.88 436 LEU A CA 1
ATOM 3287 C C . LEU A 1 436 ? -18.008 -6.885 16.195 1.00 94.88 436 LEU A C 1
ATOM 3289 O O . LEU A 1 436 ? -18.075 -5.660 16.224 1.00 94.88 436 LEU A O 1
ATOM 3293 N N . ALA A 1 437 ? -18.820 -7.653 16.928 1.00 94.62 437 ALA A N 1
ATOM 3294 C CA . ALA A 1 437 ? -19.837 -7.138 17.848 1.00 94.62 437 ALA A CA 1
ATOM 3295 C C . ALA A 1 437 ? -19.269 -6.321 19.032 1.00 94.62 437 ALA A C 1
ATOM 3297 O O . ALA A 1 437 ? -20.029 -5.641 19.719 1.00 94.62 437 ALA A O 1
ATOM 3298 N N . ASN A 1 438 ? -17.956 -6.385 19.279 1.00 96.44 438 ASN A N 1
ATOM 3299 C CA . ASN A 1 438 ? -17.270 -5.619 20.321 1.00 96.44 438 ASN A CA 1
ATOM 3300 C C . ASN A 1 438 ? -16.715 -4.272 19.815 1.00 96.44 438 ASN A C 1
ATOM 3302 O O . ASN A 1 438 ? -16.244 -3.475 20.628 1.00 96.44 438 ASN A O 1
ATOM 3306 N N . ILE A 1 439 ? -16.736 -4.008 18.501 1.00 96.38 439 ILE A N 1
ATOM 3307 C CA . ILE A 1 439 ? -16.286 -2.729 17.940 1.00 96.38 439 ILE A CA 1
ATOM 3308 C C . ILE A 1 439 ? -17.357 -1.657 18.177 1.00 96.38 439 ILE A C 1
ATOM 3310 O O . ILE A 1 439 ? -18.519 -1.816 17.813 1.00 96.38 439 ILE A O 1
ATOM 3314 N N . THR A 1 440 ? -16.945 -0.539 18.776 1.00 90.81 440 THR A N 1
ATOM 3315 C CA . THR A 1 440 ? -17.819 0.587 19.151 1.00 90.81 440 THR A CA 1
ATOM 3316 C C . THR A 1 440 ? -17.660 1.824 18.264 1.00 90.81 440 THR A C 1
ATOM 3318 O O . THR A 1 440 ? -18.390 2.798 18.447 1.00 90.81 440 THR A O 1
ATOM 3321 N N . MET A 1 441 ? -16.712 1.809 17.321 1.00 94.94 441 MET A N 1
ATOM 3322 C CA . MET A 1 441 ? -16.420 2.920 16.411 1.00 94.94 441 MET A CA 1
ATOM 3323 C C . MET A 1 441 ? -16.715 2.544 14.950 1.00 94.94 441 MET A C 1
ATOM 3325 O O . MET A 1 441 ? -16.394 1.426 14.553 1.00 94.94 441 MET A O 1
ATOM 3329 N N . PRO A 1 442 ? -17.237 3.477 14.131 1.00 96.94 442 PRO A N 1
ATOM 3330 C CA . PRO A 1 442 ? -17.370 3.294 12.686 1.00 96.94 442 PRO A CA 1
ATOM 3331 C C . PRO A 1 442 ? -16.023 3.034 11.998 1.00 96.94 442 PRO A C 1
ATOM 3333 O O . PRO A 1 442 ? -15.128 3.884 12.049 1.00 96.94 442 PRO A O 1
ATOM 3336 N N . ILE A 1 443 ? -15.893 1.887 11.325 1.00 98.25 443 ILE A N 1
ATOM 3337 C CA . ILE A 1 443 ? -14.663 1.486 10.626 1.00 98.25 443 ILE A CA 1
ATOM 3338 C C . ILE A 1 443 ? -14.725 1.889 9.153 1.00 98.25 443 ILE A C 1
ATOM 3340 O O . ILE A 1 443 ? -15.660 1.534 8.434 1.00 98.25 443 ILE A O 1
ATOM 3344 N N . LYS A 1 444 ? -13.711 2.623 8.693 1.00 97.44 444 LYS A N 1
ATOM 3345 C CA . LYS A 1 444 ? -13.517 2.968 7.281 1.00 97.44 444 LYS A CA 1
ATOM 3346 C C . LYS A 1 444 ? -12.652 1.894 6.641 1.00 97.44 444 LYS A C 1
ATOM 3348 O O . LYS A 1 444 ? -11.458 1.844 6.915 1.00 97.44 444 LYS A O 1
ATOM 3353 N N . VAL A 1 445 ? -13.250 1.021 5.841 1.00 97.00 445 VAL A N 1
ATOM 3354 C CA . VAL A 1 445 ? -12.549 -0.111 5.227 1.00 97.00 445 VAL A CA 1
ATOM 3355 C C . VAL A 1 445 ? -12.051 0.277 3.838 1.00 97.00 445 VAL A C 1
ATOM 3357 O O . VAL A 1 445 ? -12.833 0.739 3.004 1.00 97.00 445 VAL A O 1
ATOM 3360 N N . ILE A 1 446 ? -10.756 0.076 3.606 1.00 93.31 446 ILE A N 1
ATOM 3361 C CA . ILE A 1 446 ? -10.068 0.246 2.327 1.00 93.31 446 ILE A CA 1
ATOM 3362 C C . ILE A 1 446 ? -9.541 -1.144 1.926 1.00 93.31 446 ILE A C 1
ATOM 3364 O O . ILE A 1 446 ? -8.488 -1.553 2.415 1.00 93.31 446 ILE A O 1
ATOM 3368 N N . PRO A 1 447 ? -10.281 -1.913 1.107 1.00 91.12 447 PRO A N 1
ATOM 3369 C CA . PRO A 1 447 ? -9.810 -3.200 0.614 1.00 91.12 447 PRO A CA 1
ATOM 3370 C C . PRO A 1 447 ? -8.653 -2.981 -0.364 1.00 91.12 447 PRO A C 1
ATOM 3372 O O . PRO A 1 447 ? -8.723 -2.086 -1.210 1.00 91.12 447 PRO A O 1
ATOM 3375 N N . CYS A 1 448 ? -7.620 -3.812 -0.277 1.00 84.75 448 CYS A N 1
ATOM 3376 C CA . CYS A 1 448 ? -6.506 -3.798 -1.219 1.00 84.75 448 CYS A CA 1
ATOM 3377 C C . CYS A 1 448 ? -6.485 -5.062 -2.089 1.00 84.75 448 CYS A C 1
ATOM 3379 O O . CYS A 1 448 ? -6.970 -6.103 -1.660 1.00 84.75 448 CYS A O 1
ATOM 3381 N N . GLN A 1 449 ? -5.969 -4.971 -3.321 1.00 77.06 449 GLN A N 1
ATOM 3382 C CA . GLN A 1 449 ? -6.075 -6.023 -4.349 1.00 77.06 449 GLN A CA 1
ATOM 3383 C C . GLN A 1 449 ? -7.537 -6.372 -4.696 1.00 77.06 449 GLN A C 1
ATOM 3385 O O . GLN A 1 449 ? -7.971 -7.529 -4.655 1.00 77.06 449 GLN A O 1
ATOM 3390 N N . VAL A 1 450 ? -8.332 -5.364 -5.059 1.00 78.12 450 VAL A N 1
ATOM 3391 C CA . VAL A 1 450 ? -9.708 -5.524 -5.546 1.00 78.12 450 VAL A CA 1
ATOM 3392 C C . VAL A 1 450 ? -9.679 -5.999 -7.000 1.00 78.12 450 VAL A C 1
ATOM 3394 O O . VAL A 1 450 ? -9.864 -5.237 -7.947 1.00 78.12 450 VAL A O 1
ATOM 3397 N N . HIS A 1 451 ? -9.454 -7.303 -7.183 1.00 66.75 451 HIS A N 1
ATOM 3398 C CA . HIS A 1 451 ? -9.304 -7.897 -8.511 1.00 66.75 451 HIS A CA 1
ATOM 3399 C C . HIS A 1 451 ? -10.518 -7.605 -9.428 1.00 66.75 451 HIS A C 1
ATOM 3401 O O . HIS A 1 451 ? -11.663 -7.770 -8.984 1.00 66.75 451 HIS A O 1
ATOM 3407 N N . PRO A 1 452 ? -10.329 -7.282 -10.726 1.00 61.59 452 PRO A N 1
ATOM 3408 C CA . PRO A 1 452 ? -11.425 -6.870 -11.617 1.00 61.59 452 PRO A CA 1
ATOM 3409 C C . PRO A 1 452 ? -12.462 -7.955 -11.866 1.00 61.59 452 PRO A C 1
ATOM 3411 O O . PRO A 1 452 ? -13.620 -7.642 -12.101 1.00 61.59 452 PRO A O 1
ATOM 3414 N N . ALA A 1 453 ? -12.041 -9.223 -11.800 1.00 61.75 453 ALA A N 1
ATOM 3415 C CA . ALA A 1 453 ? -12.920 -10.391 -11.882 1.00 61.75 453 ALA A CA 1
ATOM 3416 C C . ALA A 1 453 ? -13.503 -10.827 -10.511 1.00 61.75 453 ALA A C 1
ATOM 3418 O O . ALA A 1 453 ? -14.283 -11.780 -10.438 1.00 61.75 453 ALA A O 1
ATOM 3419 N N . GLY A 1 454 ? -13.096 -10.172 -9.416 1.00 68.50 454 GLY A N 1
ATOM 3420 C CA . GLY A 1 454 ? -13.435 -10.524 -8.032 1.00 68.50 454 GLY A CA 1
ATOM 3421 C C . GLY A 1 454 ? -14.346 -9.517 -7.321 1.00 68.50 454 GLY A C 1
ATOM 3422 O O . GLY A 1 454 ? -15.243 -9.927 -6.580 1.00 68.50 454 GLY A O 1
ATOM 3423 N N . GLY A 1 455 ? -14.160 -8.218 -7.552 1.00 84.44 455 GLY A N 1
ATOM 3424 C CA . GLY A 1 455 ? -14.833 -7.178 -6.771 1.00 84.44 455 GLY A CA 1
ATOM 3425 C C . GLY A 1 455 ? -14.423 -7.197 -5.293 1.00 84.44 455 GLY A C 1
ATOM 3426 O O . GLY A 1 455 ? -13.485 -7.887 -4.893 1.00 84.44 455 GLY A O 1
ATOM 3427 N N . VAL A 1 456 ? -15.135 -6.434 -4.462 1.00 91.81 456 VAL A N 1
ATOM 3428 C CA . VAL A 1 456 ? -14.856 -6.366 -3.020 1.00 91.81 456 VAL A CA 1
ATOM 3429 C C . VAL A 1 456 ? -15.361 -7.615 -2.292 1.00 91.81 456 VAL A C 1
ATOM 3431 O O . VAL A 1 456 ? -16.479 -8.087 -2.524 1.00 91.81 456 VAL A O 1
ATOM 3434 N N . ASN A 1 457 ? -14.563 -8.130 -1.364 1.00 92.62 457 ASN A N 1
ATOM 3435 C CA . ASN A 1 457 ? -14.918 -9.232 -0.488 1.00 92.62 457 ASN A CA 1
ATOM 3436 C C . ASN A 1 457 ? -16.100 -8.857 0.426 1.00 92.62 457 ASN A C 1
ATOM 3438 O O . ASN A 1 457 ? -15.984 -7.920 1.223 1.00 92.62 457 ASN A O 1
ATOM 3442 N N . PRO A 1 458 ? -17.229 -9.597 0.390 1.00 95.19 458 PRO A N 1
ATOM 3443 C CA . PRO A 1 458 ? -18.382 -9.313 1.239 1.00 95.19 458 PRO A CA 1
ATOM 3444 C C . PRO A 1 458 ? -18.069 -9.256 2.741 1.00 95.19 458 PRO A C 1
ATOM 3446 O O . PRO A 1 458 ? -18.768 -8.554 3.468 1.00 95.19 458 PRO A O 1
ATOM 3449 N N . ALA A 1 459 ? -17.037 -9.954 3.227 1.00 95.62 459 ALA A N 1
ATOM 3450 C CA . ALA A 1 459 ? -16.602 -9.875 4.621 1.00 95.62 459 ALA A CA 1
ATOM 3451 C C . ALA A 1 459 ? -16.175 -8.449 5.012 1.00 95.62 459 ALA A C 1
ATOM 3453 O O . ALA A 1 459 ? -16.660 -7.925 6.013 1.00 95.62 459 ALA A O 1
ATOM 3454 N N . LEU A 1 460 ? -15.370 -7.790 4.175 1.00 96.00 460 LEU A N 1
ATOM 3455 C CA . LEU A 1 460 ? -14.896 -6.419 4.384 1.00 96.00 460 LEU A CA 1
ATOM 3456 C C . LEU A 1 460 ? -16.038 -5.393 4.290 1.00 96.00 460 LEU A C 1
ATOM 3458 O O . LEU A 1 460 ? -16.147 -4.502 5.135 1.00 96.00 460 LEU A O 1
ATOM 3462 N N . ILE A 1 461 ? -16.977 -5.584 3.352 1.00 96.94 461 ILE A N 1
ATOM 3463 C CA . ILE A 1 461 ? -18.226 -4.794 3.292 1.00 96.94 461 ILE A CA 1
ATOM 3464 C C . ILE A 1 461 ? -19.010 -4.932 4.608 1.00 96.94 461 ILE A C 1
ATOM 3466 O O . ILE A 1 461 ? -19.561 -3.959 5.122 1.00 96.94 461 ILE A O 1
ATOM 3470 N N . ASN A 1 462 ? -19.042 -6.138 5.181 1.00 95.94 462 ASN A N 1
ATOM 3471 C CA . ASN A 1 462 ? -19.743 -6.424 6.430 1.00 95.94 462 ASN A CA 1
ATOM 3472 C C . ASN A 1 462 ? -19.047 -5.856 7.677 1.00 95.94 462 ASN A C 1
ATOM 3474 O O . ASN A 1 462 ? -19.746 -5.569 8.648 1.00 95.94 462 ASN A O 1
ATOM 3478 N N . VAL A 1 463 ? -17.724 -5.653 7.660 1.00 97.38 463 VAL A N 1
ATOM 3479 C CA . VAL A 1 463 ? -17.001 -4.913 8.714 1.00 97.38 463 VAL A CA 1
ATOM 3480 C C . VAL A 1 463 ? -17.411 -3.438 8.705 1.00 97.38 463 VAL A C 1
ATOM 3482 O O . VAL A 1 463 ? -17.809 -2.908 9.745 1.00 97.38 463 VAL A O 1
ATOM 3485 N N . ALA A 1 464 ? -17.403 -2.795 7.533 1.00 97.56 464 ALA A N 1
ATOM 3486 C CA . ALA A 1 464 ? -17.861 -1.413 7.382 1.00 97.56 464 ALA A CA 1
ATOM 3487 C C . ALA A 1 464 ? -19.339 -1.253 7.791 1.00 97.56 464 ALA A C 1
ATOM 3489 O O . ALA A 1 464 ? -19.673 -0.422 8.632 1.00 97.56 464 ALA A O 1
ATOM 3490 N N . ASP A 1 465 ? -20.226 -2.096 7.259 1.00 96.44 465 ASP A N 1
ATOM 3491 C CA . ASP A 1 465 ? -21.664 -2.057 7.537 1.00 96.44 465 ASP A CA 1
ATOM 3492 C C . ASP A 1 465 ? -22.012 -2.229 9.025 1.00 96.44 465 ASP A C 1
ATOM 3494 O O . ASP A 1 465 ? -22.702 -1.387 9.605 1.00 96.44 465 ASP A O 1
ATOM 3498 N N . LYS A 1 466 ? -21.536 -3.309 9.662 1.00 95.19 466 LYS A N 1
ATOM 3499 C CA . LYS A 1 466 ? -21.954 -3.672 11.030 1.00 95.19 466 LYS A CA 1
ATOM 3500 C C . LYS A 1 466 ? -21.421 -2.720 12.095 1.00 95.19 466 LYS A C 1
ATOM 3502 O O . LYS A 1 466 ? -21.979 -2.668 13.186 1.00 95.19 466 LYS A O 1
ATOM 3507 N N . THR A 1 467 ? -20.378 -1.958 11.775 1.00 96.12 467 THR A N 1
ATOM 3508 C CA . THR A 1 467 ? -19.815 -0.922 12.652 1.00 96.12 467 THR A CA 1
ATOM 3509 C C . THR A 1 467 ? -20.433 0.458 12.407 1.00 96.12 467 THR A C 1
ATOM 3511 O O . THR A 1 467 ? -20.125 1.406 13.126 1.00 96.12 467 THR A O 1
ATOM 3514 N N . GLY A 1 468 ? -21.324 0.593 11.414 1.00 95.56 468 GLY A N 1
ATOM 3515 C CA . GLY A 1 468 ? -21.868 1.884 10.981 1.00 95.56 468 GLY A CA 1
ATOM 3516 C C . GLY A 1 468 ? -20.837 2.769 10.272 1.00 95.56 468 GLY A C 1
ATOM 3517 O O . GLY A 1 468 ? -21.000 3.987 10.237 1.00 95.56 468 GLY A O 1
ATOM 3518 N N . GLY A 1 469 ? -19.762 2.161 9.768 1.00 96.75 469 GLY A N 1
ATOM 3519 C CA . GLY A 1 469 ? -18.699 2.791 8.999 1.00 96.75 469 GLY A CA 1
ATOM 3520 C C . GLY A 1 469 ? -18.974 2.822 7.499 1.00 96.75 469 GLY A C 1
ATOM 3521 O O . GLY A 1 469 ? -20.115 2.952 7.051 1.00 96.75 469 GLY A O 1
ATOM 3522 N N . SER A 1 470 ? -17.902 2.760 6.716 1.00 97.75 470 SER A N 1
ATOM 3523 C CA . SER A 1 470 ? -17.938 3.034 5.278 1.00 97.75 470 SER A CA 1
ATOM 3524 C C . SER A 1 470 ? -16.888 2.236 4.514 1.00 97.75 470 SER A C 1
ATOM 3526 O O . SER A 1 470 ? -15.847 1.876 5.061 1.00 97.75 470 SER A O 1
ATOM 3528 N N . LEU A 1 471 ? -17.174 1.953 3.246 1.00 96.31 471 LEU A N 1
ATOM 3529 C CA . LEU A 1 471 ? -16.284 1.231 2.339 1.00 96.31 471 LEU A CA 1
ATOM 3530 C C . LEU A 1 471 ? -15.729 2.193 1.289 1.00 96.31 471 LEU A C 1
ATOM 3532 O O . LEU A 1 471 ? -16.485 2.976 0.716 1.00 96.31 471 LEU A O 1
ATOM 3536 N N . HIS A 1 472 ? -14.430 2.117 1.022 1.00 92.81 472 HIS A N 1
ATOM 3537 C CA . HIS A 1 472 ? -13.725 3.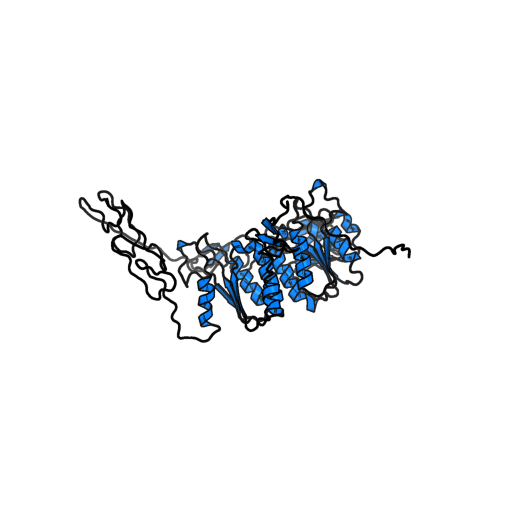049 0.148 1.00 92.81 472 HIS A CA 1
ATOM 3538 C C . HIS A 1 472 ? -12.883 2.288 -0.876 1.00 92.81 472 HIS A C 1
ATOM 3540 O O . HIS A 1 472 ? -11.900 1.651 -0.516 1.00 92.81 472 HIS A O 1
ATOM 3546 N N . THR A 1 473 ? -13.264 2.352 -2.151 1.00 85.69 473 THR A N 1
ATOM 3547 C CA . THR A 1 473 ? -12.540 1.721 -3.272 1.00 85.69 473 THR A CA 1
ATOM 3548 C C . THR A 1 473 ? -11.980 2.795 -4.203 1.00 85.69 473 THR A C 1
ATOM 3550 O O . THR A 1 473 ? -12.310 3.968 -4.042 1.00 85.69 473 THR A O 1
ATOM 3553 N N . ILE A 1 474 ? -11.203 2.435 -5.230 1.00 74.94 474 ILE A N 1
ATOM 3554 C CA . ILE A 1 474 ? -10.622 3.431 -6.151 1.00 74.94 474 ILE A CA 1
ATOM 3555 C C . ILE A 1 474 ? -11.687 4.330 -6.799 1.00 74.94 474 ILE A C 1
ATOM 3557 O O . ILE A 1 474 ? -11.538 5.542 -6.825 1.00 74.94 474 ILE A O 1
ATOM 3561 N N . GLU A 1 475 ? -12.843 3.783 -7.178 1.00 70.44 475 GLU A N 1
ATOM 3562 C CA . GLU A 1 475 ? -13.884 4.551 -7.882 1.00 70.44 475 GLU A CA 1
ATOM 3563 C C . GLU A 1 475 ? -14.871 5.322 -6.977 1.00 70.44 475 GLU A C 1
ATOM 3565 O O . GLU A 1 475 ? -15.551 6.228 -7.456 1.00 70.44 475 GLU A O 1
ATOM 3570 N N . GLN A 1 476 ? -15.018 4.963 -5.693 1.00 83.00 476 GLN A N 1
ATOM 3571 C CA . GLN A 1 476 ? -16.195 5.365 -4.900 1.00 83.00 476 GLN A CA 1
ATOM 3572 C C . GLN A 1 476 ? -16.006 5.282 -3.375 1.00 83.00 476 GLN A C 1
ATOM 3574 O O . GLN A 1 476 ? -15.292 4.426 -2.851 1.00 83.00 476 GLN A O 1
ATOM 3579 N N . ASP A 1 477 ? -16.737 6.149 -2.668 1.00 91.19 477 ASP A N 1
ATOM 3580 C CA . ASP A 1 477 ? -16.851 6.183 -1.207 1.00 91.19 477 ASP A CA 1
ATOM 3581 C C . ASP A 1 477 ? -18.294 5.848 -0.791 1.00 91.19 477 ASP A C 1
ATOM 3583 O O . ASP A 1 477 ? -19.220 6.636 -0.993 1.00 91.19 477 ASP A O 1
ATOM 3587 N N . ILE A 1 478 ? -18.502 4.671 -0.201 1.00 94.19 478 ILE A N 1
ATOM 3588 C CA . ILE A 1 478 ? -19.823 4.141 0.147 1.00 94.19 478 ILE A CA 1
ATOM 3589 C C . ILE A 1 478 ? -20.055 4.326 1.649 1.00 94.19 478 ILE A C 1
ATOM 3591 O O . ILE A 1 478 ? -19.674 3.501 2.482 1.00 94.19 478 ILE A O 1
ATOM 3595 N N . ILE A 1 479 ? -20.700 5.442 1.990 1.00 94.88 479 ILE A N 1
ATOM 3596 C CA . ILE A 1 479 ? -20.892 5.920 3.373 1.00 94.88 479 ILE A CA 1
ATOM 3597 C C . ILE A 1 479 ? -22.260 5.579 3.991 1.00 94.88 479 ILE A C 1
ATOM 3599 O O . ILE A 1 479 ? -22.589 6.069 5.067 1.00 94.88 479 ILE A O 1
ATOM 3603 N N . TYR A 1 480 ? -23.086 4.790 3.298 1.00 90.69 480 TYR A N 1
ATOM 3604 C CA . TYR A 1 480 ? -24.501 4.568 3.640 1.00 90.69 480 TYR A CA 1
ATOM 3605 C C . TYR A 1 480 ? -24.912 3.083 3.680 1.00 90.69 480 TYR A C 1
ATOM 3607 O O . TYR A 1 480 ? -26.103 2.777 3.632 1.00 90.69 480 TYR A O 1
ATOM 3615 N N . LEU A 1 481 ? -23.946 2.159 3.800 1.00 92.38 481 LEU A N 1
ATOM 3616 C CA . LEU A 1 481 ? -24.170 0.701 3.791 1.00 92.38 481 LEU A CA 1
ATOM 3617 C C . LEU A 1 481 ? -25.285 0.248 4.750 1.00 92.38 481 LEU A C 1
ATOM 3619 O O . LEU A 1 481 ? -26.176 -0.505 4.359 1.00 92.38 481 LEU A O 1
ATOM 3623 N N . SER A 1 482 ? -25.270 0.773 5.976 1.00 88.19 482 SER A N 1
ATOM 3624 C CA . SER A 1 482 ? -26.226 0.442 7.038 1.00 88.19 482 SER A CA 1
ATOM 3625 C C . SER A 1 482 ? -27.657 0.934 6.776 1.00 88.19 482 SER A C 1
ATOM 3627 O O . SER A 1 482 ? -28.590 0.460 7.424 1.00 88.19 482 SER A O 1
ATOM 3629 N N . GLY A 1 483 ? -27.844 1.857 5.825 1.00 90.50 483 GLY A N 1
ATOM 3630 C CA . GLY A 1 483 ? -29.150 2.361 5.397 1.00 90.50 483 GLY A CA 1
ATOM 3631 C C . GLY A 1 483 ? -29.846 1.505 4.334 1.00 90.50 483 GLY A C 1
ATOM 3632 O O . GLY A 1 483 ? -31.022 1.736 4.065 1.00 90.50 483 GLY A O 1
ATOM 3633 N N . ILE A 1 484 ? -29.150 0.531 3.738 1.00 94.19 484 ILE A N 1
ATOM 3634 C CA . ILE A 1 484 ? -29.686 -0.336 2.678 1.00 94.19 484 ILE A CA 1
ATOM 3635 C C . ILE A 1 484 ? -30.573 -1.417 3.308 1.00 94.19 484 ILE A C 1
ATOM 3637 O O . ILE A 1 484 ? -30.140 -2.148 4.208 1.00 94.19 484 ILE A O 1
ATOM 3641 N N . ALA A 1 485 ? -31.819 -1.536 2.845 1.00 96.19 485 ALA A N 1
ATOM 3642 C CA . ALA A 1 485 ? -32.793 -2.452 3.427 1.00 96.19 485 ALA A CA 1
ATOM 3643 C C . ALA A 1 485 ? -32.551 -3.908 2.998 1.00 96.19 485 ALA A C 1
ATOM 3645 O O . ALA A 1 485 ? -32.021 -4.201 1.927 1.00 96.19 485 ALA A O 1
ATOM 3646 N N . VAL A 1 486 ? -32.957 -4.867 3.837 1.00 96.69 486 VAL A N 1
ATOM 3647 C CA . VAL A 1 486 ? -32.816 -6.299 3.523 1.00 96.69 486 VAL A CA 1
ATOM 3648 C C . VAL A 1 486 ? -33.593 -6.646 2.251 1.00 96.69 486 VAL A C 1
ATOM 3650 O O . VAL A 1 486 ? -34.796 -6.411 2.164 1.00 96.69 486 VAL A O 1
ATOM 3653 N N . GLY A 1 487 ? -32.901 -7.258 1.289 1.00 96.25 487 GLY A N 1
ATOM 3654 C CA . GLY A 1 487 ? -33.419 -7.584 -0.039 1.00 96.25 487 GLY A CA 1
ATOM 3655 C C . GLY A 1 487 ? -33.003 -6.597 -1.133 1.00 96.25 487 GLY A C 1
ATOM 3656 O O . GLY A 1 487 ? -32.986 -6.997 -2.296 1.00 96.25 487 GLY A O 1
ATOM 3657 N N . GLU A 1 488 ? -32.617 -5.367 -0.782 1.00 97.75 488 GLU A N 1
ATOM 3658 C CA . GLU A 1 488 ? -32.100 -4.376 -1.734 1.00 97.75 488 GLU A CA 1
ATOM 3659 C C . GLU A 1 488 ? -30.666 -4.695 -2.178 1.00 97.75 488 GLU A C 1
ATOM 3661 O O . GLU A 1 488 ? -29.955 -5.505 -1.567 1.00 97.75 488 GLU A O 1
ATOM 3666 N N . THR A 1 489 ? -30.248 -4.053 -3.268 1.00 96.69 489 THR A N 1
ATOM 3667 C CA . THR A 1 489 ? -28.933 -4.222 -3.887 1.00 96.69 489 THR A CA 1
ATOM 3668 C C . THR A 1 489 ? -28.160 -2.913 -3.961 1.00 96.69 489 THR A C 1
ATOM 3670 O O . THR A 1 489 ? -28.751 -1.840 -4.056 1.00 96.69 489 THR A O 1
ATOM 3673 N N . ILE A 1 490 ? -26.835 -3.021 -3.965 1.00 94.50 490 ILE A N 1
ATOM 3674 C CA . ILE A 1 490 ? -25.894 -1.942 -4.263 1.00 94.50 490 ILE A CA 1
ATOM 3675 C C . ILE A 1 490 ? -24.875 -2.435 -5.287 1.00 94.50 490 ILE A C 1
ATOM 3677 O O . ILE A 1 490 ? -24.366 -3.553 -5.174 1.00 94.50 490 ILE A O 1
ATOM 3681 N N . ASP A 1 491 ? -24.581 -1.587 -6.263 1.00 90.94 491 ASP A N 1
ATOM 3682 C CA . ASP A 1 491 ? -23.518 -1.812 -7.233 1.00 90.94 491 ASP A CA 1
ATOM 3683 C C . ASP A 1 491 ? -22.205 -1.284 -6.644 1.00 90.94 491 ASP A C 1
ATOM 3685 O O . ASP A 1 491 ? -22.152 -0.167 -6.128 1.00 90.94 491 ASP A O 1
ATOM 3689 N N . ILE A 1 492 ? -21.153 -2.101 -6.672 1.00 87.25 492 ILE A N 1
ATOM 3690 C CA . ILE A 1 492 ? -19.823 -1.758 -6.170 1.00 87.25 492 ILE A CA 1
ATOM 3691 C C . ILE A 1 492 ? -18.812 -2.132 -7.260 1.00 87.25 492 ILE A C 1
ATOM 3693 O O . ILE A 1 492 ? -18.529 -3.312 -7.486 1.00 87.25 492 ILE A O 1
ATOM 3697 N N . GLY A 1 493 ? -18.306 -1.121 -7.971 1.00 78.69 493 GLY A N 1
ATOM 3698 C CA . GLY A 1 493 ? -17.579 -1.317 -9.226 1.00 78.69 493 GLY A CA 1
ATOM 3699 C C . GLY A 1 493 ? -18.474 -2.013 -10.257 1.00 78.69 493 GLY A C 1
ATOM 3700 O O . GLY A 1 493 ? -19.610 -1.606 -10.488 1.00 78.69 493 GLY A O 1
ATOM 3701 N N . HIS A 1 494 ? -17.993 -3.111 -10.841 1.00 81.19 494 HIS A N 1
ATOM 3702 C CA . HIS A 1 494 ? -18.757 -3.922 -11.800 1.00 81.19 494 HIS A CA 1
ATOM 3703 C C . HIS A 1 494 ? -19.658 -5.001 -11.164 1.00 81.19 494 HIS A C 1
ATOM 3705 O O . HIS A 1 494 ? -20.253 -5.799 -11.890 1.00 81.19 494 HIS A O 1
ATOM 3711 N N . TYR A 1 495 ? -19.761 -5.057 -9.831 1.00 86.94 495 TYR A N 1
ATOM 3712 C CA . TYR A 1 495 ? -20.418 -6.151 -9.108 1.00 86.94 495 TYR A CA 1
ATOM 3713 C C . TYR A 1 495 ? -21.648 -5.706 -8.331 1.00 86.94 495 TYR A C 1
ATOM 3715 O O . TYR A 1 495 ? -21.635 -4.677 -7.663 1.00 86.94 495 TYR A O 1
ATOM 3723 N N . VAL A 1 496 ? -22.687 -6.541 -8.350 1.00 92.81 496 VAL A N 1
ATOM 3724 C CA . VAL A 1 496 ? -23.919 -6.313 -7.590 1.00 92.81 496 VAL A CA 1
ATOM 3725 C C . VAL A 1 496 ? -23.859 -7.080 -6.270 1.00 92.81 496 VAL A C 1
ATOM 3727 O O . VAL A 1 496 ? -23.578 -8.282 -6.231 1.00 92.81 496 VAL A O 1
ATOM 3730 N N . TYR A 1 497 ? -24.167 -6.394 -5.173 1.00 96.31 497 TYR A N 1
ATOM 3731 C CA . TYR A 1 497 ? -24.235 -6.964 -3.832 1.00 96.31 497 TYR A CA 1
ATOM 3732 C C . TYR A 1 497 ? -25.642 -6.817 -3.282 1.00 96.31 497 TYR A C 1
ATOM 3734 O O . TYR A 1 497 ? -26.241 -5.751 -3.373 1.00 96.31 497 TYR A O 1
ATOM 3742 N N . ARG A 1 498 ? -26.174 -7.872 -2.664 1.00 97.44 498 ARG A N 1
ATOM 3743 C CA . ARG A 1 498 ? -27.500 -7.873 -2.041 1.00 97.44 498 ARG A CA 1
ATOM 3744 C C . ARG A 1 498 ? -27.398 -7.871 -0.526 1.00 97.44 498 ARG A C 1
ATOM 3746 O O . ARG A 1 498 ? -26.687 -8.693 0.056 1.00 97.44 498 ARG A O 1
ATOM 3753 N N . ARG A 1 499 ? -28.185 -7.010 0.115 1.00 97.44 499 ARG A N 1
ATOM 3754 C CA . ARG A 1 499 ? -28.362 -6.977 1.566 1.00 97.44 499 ARG A CA 1
ATOM 3755 C C . ARG A 1 499 ? -29.158 -8.193 2.041 1.00 97.44 499 ARG A C 1
ATOM 3757 O O . ARG A 1 499 ? -30.277 -8.433 1.591 1.00 97.44 499 ARG A O 1
ATOM 3764 N N . THR A 1 500 ? -28.618 -8.938 2.999 1.00 96.56 500 THR A N 1
ATOM 3765 C CA . THR A 1 500 ? -29.307 -10.031 3.704 1.00 96.56 500 THR A CA 1
ATOM 3766 C C . THR A 1 500 ? -29.356 -9.749 5.207 1.00 96.56 500 THR A C 1
ATOM 3768 O O . THR A 1 500 ? -28.650 -8.872 5.699 1.00 96.56 500 THR A O 1
ATOM 3771 N N . ASN A 1 501 ? -30.120 -10.547 5.960 1.00 93.00 501 ASN A N 1
ATOM 3772 C CA . ASN A 1 501 ? -30.145 -10.484 7.429 1.00 93.00 501 ASN A CA 1
ATOM 3773 C C . ASN A 1 501 ? -28.764 -10.682 8.089 1.00 93.00 501 ASN A C 1
ATOM 3775 O O . ASN A 1 501 ? -28.569 -10.254 9.221 1.00 93.00 501 ASN A O 1
ATOM 3779 N N . ASN A 1 502 ? -27.816 -11.333 7.404 1.00 89.69 502 ASN A N 1
ATOM 3780 C CA . ASN A 1 502 ? -26.495 -11.659 7.953 1.00 89.69 502 ASN A CA 1
ATOM 3781 C C . ASN A 1 502 ? -25.387 -10.694 7.487 1.00 89.69 502 ASN A C 1
ATOM 3783 O O . ASN A 1 502 ? -24.252 -10.794 7.967 1.00 89.69 502 ASN A O 1
ATOM 3787 N N . GLY A 1 503 ? -25.708 -9.776 6.569 1.00 93.19 503 GLY A N 1
ATOM 3788 C CA . GLY A 1 503 ? -24.753 -8.928 5.858 1.00 93.19 503 GLY A CA 1
ATOM 3789 C C . GLY A 1 503 ? -24.992 -8.897 4.345 1.00 93.19 503 GLY A C 1
ATOM 3790 O O . GLY A 1 503 ? -25.964 -9.462 3.839 1.00 93.19 503 GLY A O 1
ATOM 3791 N N . PHE A 1 504 ? -24.099 -8.248 3.609 1.00 95.94 504 PHE A N 1
ATOM 3792 C CA . PHE A 1 504 ? -24.039 -8.284 2.152 1.00 95.94 504 PHE A CA 1
ATOM 3793 C C . PHE A 1 504 ? -23.488 -9.617 1.637 1.00 95.94 504 PHE A C 1
ATOM 3795 O O . PHE A 1 504 ? -22.621 -10.230 2.265 1.00 95.94 504 PHE A O 1
ATOM 3802 N N . ILE A 1 505 ? -23.984 -10.029 0.470 1.00 95.31 505 ILE A N 1
ATOM 3803 C CA . ILE A 1 505 ? -23.434 -11.099 -0.372 1.00 95.31 505 ILE A CA 1
ATOM 3804 C C . ILE A 1 505 ? -23.322 -10.584 -1.811 1.00 95.31 505 ILE A C 1
ATOM 3806 O O . ILE A 1 505 ? -24.180 -9.816 -2.243 1.00 95.31 505 ILE A O 1
ATOM 3810 N N . ARG A 1 506 ? -22.305 -11.019 -2.560 1.00 92.00 506 ARG A N 1
ATOM 3811 C CA . ARG A 1 506 ? -22.240 -10.821 -4.019 1.00 92.00 506 ARG A CA 1
ATOM 3812 C C . ARG A 1 506 ? -23.280 -11.736 -4.688 1.00 92.00 506 ARG A C 1
ATOM 3814 O O . ARG A 1 506 ? -23.475 -12.854 -4.198 1.00 92.00 506 ARG A O 1
ATOM 3821 N N . ILE A 1 507 ? -23.961 -11.276 -5.741 1.00 88.75 507 ILE A N 1
ATOM 3822 C CA . ILE A 1 507 ? -25.026 -12.033 -6.440 1.00 88.75 507 ILE A CA 1
ATOM 3823 C C . ILE A 1 507 ? -24.775 -12.208 -7.937 1.00 88.75 507 ILE A C 1
ATOM 3825 O O . ILE A 1 507 ? -23.934 -11.464 -8.481 1.00 88.75 507 ILE A O 1
#

Radius of gyration: 31.2 Å; chains: 1; bounding box: 81×52×123 Å

Foldseek 3Di:
DDDDDDDDDDDDDDDDDDPDWDDDPFTFDWDDPPPPAICTDTDPQFDDSGSPGGVVPPLVLCVLQVVQEEQDEAEDEQAPVCLVVVLSVLLSCLSNLVRYHHQKYKYFAAQLQDEPVCQDQLPSDRIFMDRDSDSVVVVVSSVVSNLSHHYDPDDGNSVSNVVVCVPPRPDDPPDDDLFFAAKQWADAPPDSDTDGDDQQWIDPDTNHHDTHKADWQWAQLGRRDDTHGAPPQWTGHDIRHHDTHHDDDDDDDDDDDDDDACPPPPPQAPDPWDWDGPDRPDIATDEDFQFDDRRSPDGFDDQFLVLLLVPDQAALEEEEEEQAQVCSSHSSNVSSCCSVCLVRHVHQKYKYAAQAQADDPVPCDALPRHLIFMDRDSPSVVVVVRSVVSHVRHHCPPFAGRRLSNQVVRCVVRVPGQAYEYEEEQRGAHPRLVSLVVQQAQYEYRYHPCGPVHGGRQNSQQSNQVNQHWYGTSVDTGNCQVVADQQDWDDGRNWIWGHHPNGIDTD

Secondary structure (DSSP, 8-state):
-----------PPPPPPPS----STT--EEEE-SSS-EEEE--TTEESTTS-EEGGGS-HHHHHHHHT-EEEEEEEE-SGGGHHHHHHHHHHHHHHHHHSEEEEEEEE-SSTT--GGG--TTTS--EEEE--S-HHHHHHHHHHHHHT---SSS---HHHHHHHGGGTSS--TT----PPPPTTEE--TT-SS-EEPPTTEE-SSTT-SS-EEPPTTEE-SSTTS--EEPPTTEE--STT-SS-EES--------------TT-STTSS-TT-EEEESSSS-EEEEPPTTEESTTS-EE-SSSHHHHHHHH----SEEEEEE-SGGGHHHHHHHHHHHHHHHHHHTEEEEEEE-SSTT--GGG--TT----EEEE----HHHHHHHHHHHHHH---SSS---HHHHHHHHHHH-TT-SEEEEEEETTS--TTGGGGGG--S-EEEEEE---TTT-S-HHHHHHHHHTT-EEEETTEEE--GGGSPTT-EEEETTEEEEEETTEEEE-

InterPro domains:
  IPR000742 EGF-like domain [PF00008] (267-295)
  IPR000742 EGF-like domain [PS00022] (40-51)
  IPR000742 EGF-like domain [PS00022] (285-296)
  IPR000742 EGF-like domain [PS50026] (13-52)
  IPR000742 EGF-like domain [PS50026] (259-297)
  IPR000742 EGF-like domain [SM00181] (16-52)
  IPR000742 EGF-like domain [SM00181] (262-297)
  IPR001881 EGF-like calcium-binding domain [SM00179] (259-297)
  IPR009030 Growth factor receptor cysteine-rich domain superfamily [SSF57184] (16-298)
  IPR050969 Developmental Signaling Modulators [PTHR14949] (28-305)

Sequence (507 aa):
MRRSSFGDDSYEMPRPCPRGTWSGAGAGTCKSNGTISFTCICPDTYYGERCEKTTDEQTILEVFTRNNWTDVLAVIDVTGSMHPCAETVSQWMSLAHEKTNIKTYVFFNDGDSKADKDKVIGSTGGIYATDSTNLSVVSTVMETAMRMGSGGDGPEHDIEALLSMRRSSFGDDSYEMPRPCPRGTWSGAGAVKCTECAEGYYTWDEASSYCDRCEVGYMCSAPDADPEPCPLGTYSAEPAQTCCIVYTTTTVSTSTMAKIDACMNVTRCLNGGTCRSNGTTSFTCICPDTYYGERCEKTTDEQTILEVFTRNNWTDVLAVIDVTGSMHPCAATVSQWMSLAHEKTNIKTYVFFNDGDSKADKDKVIGSTGGIYATDSTNLSVVSTVMETAMRMGGGGDGPENDIEALLYGIKRCPTCQNVIHIADNQVIPRDLILLANITMPIKVIPCQVHPAGGVNPALINVADKTGGSLHTIEQDIIYLSGIAVGETIDIGHYVYRRTNNGFIRI

pLDDT: mean 71.79, std 18.32, range [24.25, 98.44]